Protein AF-B7JZJ7-F1 (afdb_monomer)

Radius of gyration: 23.39 Å; Cα contacts (8 Å, |Δi|>4): 661; chains: 1; bounding box: 50×46×67 Å

Foldseek 3Di:
DVVVVVVPVVVVVVVVVCVVVLVVLLVVLVVLLCVLCVPDDPAAQAEEEEEAPVCPVVVVVVVVQCCQLPVRHHYYYDHQDPLLADDSNVLSHLYAYEYADDQPSDPVSSVVNDDRYADLHLPADLCNLLSSLSNSVSNDDDLPVLQVLLLVLLLVLLVVVVVVVAAEEEEEDFAAQLVCLLVDQQPRHAYEYEFLQLLDPSSLVRNQHQEYEYEDSLQQVGPFPNNVVRLVSVLVSVVVHVYAYEYASSSVSSCCVSNVVNSSRYHHAHEDAPAQAQLDQCNVPRHFYPADHRVSRPRSNVRSNNHLHYEYTNAQAADPPDQARHHGHPSRGPPVRVVVSCVSRVNSCCVQCPPVDNCNNVCRRLNDSVLVNVVVSVVVRRAYAYDDHHPRVSNVVRYDDD

Solvent-accessible surface area (backbone atoms only — not comparable to full-atom values): 21797 Å² total; per-residue (Å²): 114,82,74,62,61,67,52,59,73,56,47,62,64,49,51,55,55,49,51,55,52,51,50,51,53,51,51,49,52,54,50,53,30,40,70,76,41,76,76,72,72,94,67,84,66,42,35,36,37,40,27,47,74,88,41,58,68,59,51,52,53,51,54,55,52,37,55,69,68,45,64,88,47,46,79,44,81,40,75,39,49,97,82,53,37,62,56,69,70,66,69,54,45,86,45,39,35,36,33,45,73,75,85,74,35,56,64,68,72,56,57,76,73,48,72,54,72,26,53,56,23,35,75,78,34,55,58,18,50,54,27,52,34,53,49,44,49,73,78,45,94,63,64,69,64,52,36,59,52,22,51,53,44,51,43,53,49,50,63,55,53,60,73,71,64,50,69,29,20,40,39,40,46,53,10,56,61,37,73,59,52,76,80,52,91,51,84,81,32,45,34,36,39,35,63,44,43,45,63,30,60,69,54,43,64,68,57,54,45,56,31,37,37,50,76,45,44,60,62,52,67,31,89,42,71,40,5,46,52,43,48,55,31,41,52,52,52,43,71,77,46,89,38,30,43,39,30,50,34,69,49,36,72,59,49,52,68,76,40,57,94,43,57,84,37,43,31,46,33,44,68,36,83,91,39,66,57,32,66,43,41,44,78,86,43,76,51,26,27,56,39,80,47,60,54,55,22,42,52,39,18,55,38,42,52,70,20,50,36,36,36,39,39,17,63,31,39,47,53,94,86,48,90,58,84,42,49,62,21,75,78,30,40,66,66,92,32,45,66,61,48,44,70,68,34,43,18,35,49,53,69,46,54,27,88,93,42,69,53,53,45,46,46,70,50,60,24,68,70,48,46,51,39,50,52,57,38,40,76,74,64,36,44,68,38,24,72,56,88,34,60,32,68,65,48,46,79,30,46,57,91,126

Sequence (402 aa):
MKQWVKQQVSQELWKKGQKVTGSVKKFAFQSLRKLIYPFSKNTIDRVYIAMPESATQQAKEIKERCGFYIPNLAVETVKISHNKTLSPKIAFAHEPILVIGEEQLQPSWVYDYRKGIFNVDYLHNPYEGYAWHELINFVSDTIHNDIIQSQKNFVKRVKALEKESFDKCYVFGTGPSLEKAINRDWSDGYRIVCNTIVRDQELWHHISPHFIVAGDMIYHFGFTQFAKAFRQDLAKRLHESQTMFIYPAVFHNLVKREFTDFSDRLIPVPIHLSKTRIHTNLVGHFYLPNLGNILPLALLPVACTLSKNIYLFGFDGRAPDDQLFWRNSNKHTYLEYMEDLQKAHPSFFNYHLSENDKNKYVKSVHGDVLDEKLMDAEREGWQFIMLHKSWTPIFQKRYISQ

pLDDT: mean 88.68, std 15.12, range [24.06, 98.88]

Nearest PDB structures (foldseek):
  7kqa-assembly1_B  TM=2.501E-01  e=2.800E-02  Stenotrophomonas maltophilia
  9ise-assembly2_C  TM=2.261E-01  e=2.517E-02  Homo sapiens
  9isr-assembly2_C  TM=1.908E-01  e=1.071E-02  Homo sapiens
  9iuo-assembly2_C  TM=2.101E-01  e=1.927E-02  Homo sapiens
  9itd-assembly2_C  TM=2.065E-01  e=2.033E-02  Homo sapiens

Mean predicted aligned error: 7.04 Å

Organism: Rippkaea orientalis (strain PCC 8801 / RF-1) (NCBI:txid41431)

Structure (mmCIF, N/CA/C/O backbone):
data_AF-B7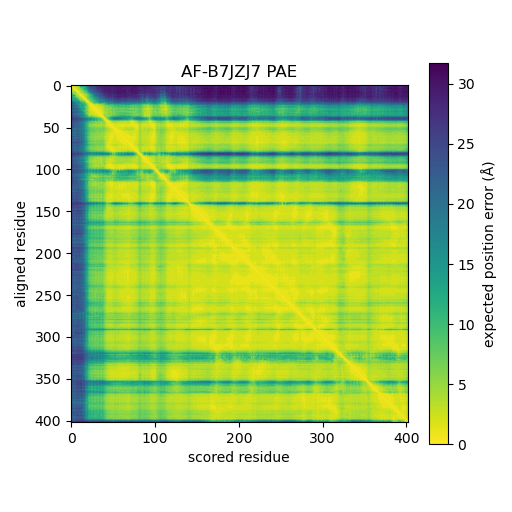JZJ7-F1
#
_entry.id   AF-B7JZJ7-F1
#
loop_
_atom_site.group_PDB
_atom_site.id
_atom_site.type_symbol
_atom_site.label_atom_id
_atom_site.label_alt_id
_atom_site.label_comp_id
_atom_site.label_asym_id
_atom_site.label_entity_id
_atom_site.label_seq_id
_atom_site.pdbx_PDB_ins_code
_atom_site.Cartn_x
_atom_site.Cartn_y
_atom_site.Cartn_z
_atom_site.occupancy
_atom_site.B_iso_or_equiv
_atom_site.auth_seq_id
_atom_site.auth_comp_id
_atom_site.auth_asym_id
_atom_site.auth_atom_id
_atom_site.pdbx_PDB_model_num
ATOM 1 N N . MET A 1 1 ? -22.986 21.307 -20.403 1.00 31.08 1 MET A N 1
ATOM 2 C CA . MET A 1 1 ? -24.159 20.400 -20.491 1.00 31.08 1 MET A CA 1
ATOM 3 C C . MET A 1 1 ? -24.764 20.297 -21.904 1.00 31.08 1 MET A C 1
ATOM 5 O O . MET A 1 1 ? -24.899 19.183 -22.387 1.00 31.08 1 MET A O 1
ATOM 9 N N . LYS A 1 2 ? -25.029 21.392 -22.646 1.00 24.06 2 LYS A N 1
ATOM 10 C CA . LYS A 1 2 ? -25.518 21.320 -24.053 1.00 24.06 2 LYS A CA 1
ATOM 11 C C . LYS A 1 2 ? -24.486 20.839 -25.104 1.00 24.06 2 LYS A C 1
ATOM 13 O O . LYS A 1 2 ? -24.882 20.342 -26.151 1.00 24.06 2 LYS A O 1
ATOM 18 N N . GLN A 1 3 ? -23.181 20.899 -24.817 1.00 26.23 3 GLN A N 1
ATOM 19 C CA . GLN A 1 3 ? -22.118 20.306 -25.659 1.00 26.23 3 GLN A CA 1
ATOM 20 C C . GLN A 1 3 ? -21.922 18.790 -25.454 1.00 26.23 3 GLN A C 1
ATOM 22 O O . GLN A 1 3 ? -21.309 18.138 -26.292 1.00 26.23 3 GLN A O 1
ATOM 27 N N . TRP A 1 4 ? -22.487 18.217 -24.387 1.00 28.39 4 TRP A N 1
ATOM 28 C CA . TRP A 1 4 ? -22.341 16.796 -24.048 1.00 28.39 4 TRP A CA 1
ATOM 29 C C . TRP A 1 4 ? -23.359 15.911 -24.798 1.00 28.39 4 TRP A C 1
ATOM 31 O O . TRP A 1 4 ? -23.081 14.762 -25.122 1.00 28.39 4 TRP A O 1
ATOM 41 N N . VAL A 1 5 ? -24.508 16.482 -25.187 1.00 29.69 5 VAL A N 1
ATOM 42 C CA . VAL A 1 5 ? -25.586 15.775 -25.910 1.00 29.69 5 VAL A CA 1
ATOM 43 C C . VAL A 1 5 ? -25.311 15.670 -27.422 1.00 29.69 5 VAL A C 1
ATOM 45 O O . VAL A 1 5 ? -25.634 14.656 -28.034 1.00 29.69 5 VAL A O 1
ATOM 48 N N . LYS A 1 6 ? -24.615 16.644 -28.036 1.00 27.09 6 LYS A N 1
ATOM 49 C CA . LYS A 1 6 ? -24.195 16.562 -29.455 1.00 27.09 6 LYS A CA 1
ATOM 50 C C . LYS A 1 6 ? -23.104 15.508 -29.715 1.00 27.09 6 LYS A C 1
ATOM 52 O O . LYS A 1 6 ? -22.976 15.044 -30.844 1.00 27.09 6 LYS A O 1
ATOM 57 N N . GLN A 1 7 ? -22.349 15.096 -28.692 1.00 31.02 7 GLN A N 1
ATOM 58 C CA . GLN A 1 7 ? -21.304 14.070 -28.817 1.00 31.02 7 GLN A CA 1
ATOM 59 C C . GLN A 1 7 ? -21.858 12.638 -28.888 1.00 31.02 7 GLN A C 1
ATOM 61 O O . GLN A 1 7 ? -21.191 11.765 -29.434 1.00 31.02 7 GLN A O 1
ATOM 66 N N . GLN A 1 8 ? -23.076 12.379 -28.404 1.00 32.28 8 GLN A N 1
ATOM 67 C CA . GLN A 1 8 ? -23.608 11.012 -28.320 1.00 32.28 8 GLN A CA 1
ATOM 68 C C . GLN A 1 8 ? -24.144 10.468 -29.657 1.00 32.28 8 GLN A C 1
ATOM 70 O O . GLN A 1 8 ? -23.947 9.292 -29.943 1.00 32.28 8 GLN A O 1
ATOM 75 N N . VAL A 1 9 ? -24.711 11.313 -30.528 1.00 32.97 9 VAL A N 1
ATOM 76 C CA . VAL A 1 9 ? -25.249 10.878 -31.841 1.00 32.97 9 VAL A CA 1
ATOM 77 C C . VAL A 1 9 ? -24.133 10.632 -32.878 1.00 32.97 9 VAL A C 1
ATOM 79 O O . VAL A 1 9 ? -24.270 9.801 -33.770 1.00 32.97 9 VAL A O 1
ATOM 82 N N . SER A 1 10 ? -22.974 11.282 -32.716 1.00 39.78 10 SER A N 1
ATOM 83 C CA . SER A 1 10 ? -21.764 11.072 -33.536 1.00 39.78 10 SER A CA 1
ATOM 84 C C . SER A 1 10 ? -21.008 9.778 -33.172 1.00 39.78 10 SER A C 1
ATOM 86 O O . SER A 1 10 ? -20.421 9.120 -34.036 1.00 39.78 10 SER A O 1
ATOM 88 N N . GLN A 1 11 ? -21.069 9.344 -31.907 1.00 35.44 11 GLN A N 1
ATOM 89 C CA . GLN A 1 11 ? -20.301 8.196 -31.414 1.00 35.44 11 GLN A CA 1
ATOM 90 C C . GLN A 1 11 ? -20.781 6.828 -31.925 1.00 35.44 11 GLN A C 1
ATOM 92 O O . GLN A 1 11 ? -19.965 5.911 -32.002 1.00 35.44 11 GLN A O 1
ATOM 97 N N . GLU A 1 12 ? -22.050 6.646 -32.302 1.00 33.91 12 GLU A N 1
ATOM 98 C CA . GLU A 1 12 ? -22.532 5.344 -32.800 1.00 33.91 12 GLU A CA 1
ATOM 99 C C . GLU A 1 12 ? -22.072 5.023 -34.231 1.00 33.91 12 GLU A C 1
ATOM 101 O O . GLU A 1 12 ? -21.742 3.870 -34.526 1.00 33.91 12 GLU A O 1
ATOM 106 N N . LEU A 1 13 ? -21.952 6.031 -35.101 1.00 38.81 13 LEU A N 1
ATOM 107 C CA . LEU A 1 13 ? -21.380 5.866 -36.444 1.00 38.81 13 LEU A CA 1
ATOM 108 C C . LEU A 1 13 ? -19.845 5.741 -36.391 1.00 38.81 13 LEU A C 1
ATOM 110 O O . LEU A 1 13 ? -19.263 4.942 -37.127 1.00 38.81 13 LEU A O 1
ATOM 114 N N . TRP A 1 14 ? -19.189 6.418 -35.439 1.00 36.78 14 TRP A N 1
ATOM 115 C CA . TRP A 1 14 ? -17.744 6.297 -35.189 1.00 36.78 14 TRP A CA 1
ATOM 116 C C . TRP A 1 14 ? -17.346 4.925 -34.606 1.00 36.78 14 TRP A C 1
ATOM 118 O O . TRP A 1 14 ? -16.335 4.342 -35.004 1.00 36.78 14 TRP A O 1
ATOM 128 N N . LYS A 1 15 ? -18.186 4.337 -33.740 1.00 38.62 15 LYS A N 1
ATOM 129 C CA . LYS A 1 15 ? -17.988 2.989 -33.169 1.00 38.62 15 LYS A CA 1
ATOM 130 C C . LYS A 1 15 ? -18.044 1.867 -34.215 1.00 38.62 15 LYS A C 1
ATOM 132 O O . LYS A 1 15 ? -17.374 0.848 -34.039 1.00 38.62 15 LYS A O 1
ATOM 137 N N . LYS A 1 16 ? -18.792 2.032 -35.317 1.00 37.72 16 LYS A N 1
ATOM 138 C CA . LYS A 1 16 ? -18.825 1.050 -36.422 1.00 37.72 16 LYS A CA 1
ATOM 139 C C . LYS A 1 16 ? -17.558 1.109 -37.292 1.00 37.72 16 LYS A C 1
ATOM 141 O O . LYS A 1 16 ? -17.034 0.053 -37.639 1.00 37.72 16 LYS A O 1
ATOM 146 N N . GLY A 1 17 ? -16.992 2.296 -37.535 1.00 38.25 17 GLY A N 1
ATOM 147 C CA . GLY A 1 17 ? -15.690 2.458 -38.209 1.00 38.25 17 GLY A CA 1
ATOM 148 C C . GLY A 1 17 ? -14.485 2.008 -37.363 1.00 38.25 17 GLY A C 1
ATOM 149 O O . GLY A 1 17 ? -13.552 1.385 -37.877 1.00 38.25 17 GLY A O 1
ATOM 150 N N . GLN A 1 18 ? -14.525 2.230 -36.043 1.00 43.22 18 GLN A N 1
ATOM 151 C CA . GLN A 1 18 ? -13.502 1.744 -35.102 1.00 43.22 18 GLN A CA 1
ATOM 152 C C . GLN A 1 18 ? -13.514 0.215 -34.926 1.00 43.22 18 GLN A C 1
ATOM 154 O O . GLN A 1 18 ? -12.455 -0.388 -34.763 1.00 43.22 18 GLN A O 1
ATOM 159 N N . LYS A 1 19 ? -14.680 -0.446 -35.010 1.00 46.69 19 LYS A N 1
ATOM 160 C CA . LYS A 1 19 ? -14.762 -1.918 -34.938 1.00 46.69 19 LYS A CA 1
ATOM 161 C C . LYS A 1 19 ? -14.120 -2.611 -36.144 1.00 46.69 19 LYS A C 1
ATOM 163 O O . LYS A 1 19 ? -13.420 -3.605 -35.959 1.00 46.69 19 LYS A O 1
ATOM 168 N N . VAL A 1 20 ? -14.315 -2.085 -37.357 1.00 51.00 20 VAL A N 1
ATOM 169 C CA . VAL A 1 20 ? -13.717 -2.655 -38.581 1.00 51.00 20 VAL A CA 1
ATOM 170 C C . VAL A 1 20 ? -12.203 -2.418 -38.605 1.00 51.00 20 VAL A C 1
ATOM 172 O O . VAL A 1 20 ? -11.437 -3.358 -38.798 1.00 51.00 20 VAL A O 1
ATOM 175 N N . THR A 1 21 ? -11.748 -1.199 -38.295 1.00 57.84 21 THR A N 1
ATOM 176 C CA . THR A 1 21 ? -10.307 -0.877 -38.229 1.00 57.84 21 THR A CA 1
ATOM 177 C C . THR A 1 21 ? -9.587 -1.600 -37.085 1.00 57.84 21 THR A C 1
ATOM 179 O O . THR A 1 21 ? -8.456 -2.047 -37.264 1.00 57.84 21 THR A O 1
ATOM 182 N N . GLY A 1 22 ? -10.241 -1.796 -35.936 1.00 63.75 22 GLY A N 1
ATOM 183 C CA . GLY A 1 22 ? -9.706 -2.581 -34.822 1.00 63.75 22 GLY A CA 1
ATOM 184 C C . GLY A 1 22 ? -9.628 -4.086 -35.111 1.00 63.75 22 GLY A C 1
ATOM 185 O O . GLY A 1 22 ? -8.694 -4.749 -34.665 1.00 63.75 22 GLY A O 1
ATOM 186 N N . SER A 1 23 ? -10.563 -4.641 -35.889 1.00 72.38 23 SER A N 1
ATOM 187 C CA . SER A 1 23 ? -10.501 -6.045 -36.322 1.00 72.38 23 SER A CA 1
ATOM 188 C C . SER A 1 23 ? -9.347 -6.279 -37.304 1.00 72.38 23 SER A C 1
ATOM 190 O O . SER A 1 23 ? -8.569 -7.216 -37.118 1.00 72.38 23 SER A O 1
ATOM 192 N N . VAL A 1 24 ? -9.163 -5.370 -38.269 1.00 77.06 24 VAL A N 1
ATOM 193 C CA . VAL A 1 24 ? -8.059 -5.424 -39.242 1.00 77.06 24 VAL A CA 1
ATOM 194 C C . VAL A 1 24 ? -6.700 -5.266 -38.558 1.00 77.06 24 VAL A C 1
ATOM 196 O O . VAL A 1 24 ? -5.804 -6.069 -38.802 1.00 77.06 24 VAL A O 1
ATOM 199 N N . LYS A 1 25 ? -6.538 -4.292 -37.651 1.00 79.31 25 LYS A N 1
ATOM 200 C CA . LYS A 1 25 ? -5.279 -4.099 -36.908 1.00 79.31 25 LYS A CA 1
ATOM 201 C C . LYS A 1 25 ? -4.943 -5.289 -36.008 1.00 79.31 25 LYS A C 1
ATOM 203 O O . LYS A 1 25 ? -3.793 -5.716 -35.977 1.00 79.31 25 LYS A O 1
ATOM 208 N N . LYS A 1 26 ? -5.940 -5.878 -35.335 1.00 79.69 26 LYS A N 1
ATOM 209 C CA . LYS A 1 26 ? -5.760 -7.102 -34.539 1.00 79.69 26 LYS A CA 1
ATOM 210 C C . LYS A 1 26 ? -5.320 -8.281 -35.407 1.00 79.69 26 LYS A C 1
ATOM 212 O O . LYS A 1 26 ? -4.395 -8.998 -35.032 1.00 79.69 26 LYS A O 1
ATOM 217 N N . PHE A 1 27 ? -5.964 -8.476 -36.558 1.00 81.56 27 PHE A N 1
ATOM 218 C CA . PHE A 1 27 ? -5.602 -9.529 -37.506 1.00 81.56 27 PHE A CA 1
ATOM 219 C C . PHE A 1 27 ? -4.191 -9.319 -38.069 1.00 81.56 27 PHE A C 1
ATOM 221 O O . PHE A 1 27 ? -3.404 -10.263 -38.103 1.00 81.56 27 PHE A O 1
ATOM 228 N N . ALA A 1 28 ? -3.838 -8.083 -38.431 1.00 80.44 28 ALA A N 1
ATOM 229 C CA . ALA A 1 28 ? -2.497 -7.723 -38.881 1.00 80.44 28 ALA A CA 1
ATOM 230 C C . ALA A 1 28 ? -1.447 -7.987 -37.792 1.00 80.44 28 ALA A C 1
ATOM 232 O O . ALA A 1 28 ? -0.442 -8.636 -38.067 1.00 80.44 28 ALA A O 1
ATOM 233 N N . PHE A 1 29 ? -1.707 -7.579 -36.544 1.00 81.75 29 PHE A N 1
ATOM 234 C CA . PHE A 1 29 ? -0.825 -7.851 -35.406 1.00 81.75 29 PHE A CA 1
ATOM 235 C C . PHE A 1 29 ? -0.617 -9.357 -35.200 1.00 81.75 29 PHE A C 1
ATOM 237 O O . PHE A 1 29 ? 0.514 -9.820 -35.083 1.00 81.75 29 PHE A O 1
ATOM 244 N N . GLN A 1 30 ? -1.698 -10.141 -35.197 1.00 82.50 30 GLN A N 1
ATOM 245 C CA . GLN A 1 30 ? -1.623 -11.595 -35.035 1.00 82.50 30 GLN A CA 1
ATOM 246 C C . GLN A 1 30 ? -0.899 -12.278 -36.202 1.00 82.50 30 GLN A C 1
ATOM 248 O O . GLN A 1 30 ? -0.141 -13.219 -35.975 1.00 82.50 30 GLN A O 1
ATOM 253 N N . SER A 1 31 ? -1.103 -11.802 -37.430 1.00 82.62 31 SER A N 1
ATOM 254 C CA . SER A 1 31 ? -0.463 -12.346 -38.632 1.00 82.62 31 SER A CA 1
ATOM 255 C C . SER A 1 31 ? 1.033 -12.038 -38.660 1.00 82.62 31 SER A C 1
ATOM 257 O O . SER A 1 31 ? 1.836 -12.948 -38.845 1.00 82.62 31 SER A O 1
ATOM 259 N N . LEU A 1 32 ? 1.422 -10.787 -38.385 1.00 81.06 32 LEU A N 1
ATOM 260 C CA . LEU A 1 32 ? 2.825 -10.379 -38.264 1.00 81.06 32 LEU A CA 1
ATOM 261 C C . LEU A 1 32 ? 3.526 -11.131 -37.131 1.00 81.06 32 LEU A C 1
ATOM 263 O O . LEU A 1 32 ? 4.635 -11.623 -37.311 1.00 81.06 32 LEU A O 1
ATOM 267 N N . ARG A 1 33 ? 2.858 -11.299 -35.986 1.00 80.62 33 ARG A N 1
ATOM 268 C CA . ARG A 1 33 ? 3.392 -12.082 -34.870 1.00 80.62 33 ARG A CA 1
ATOM 269 C C . ARG A 1 33 ? 3.635 -13.538 -35.252 1.00 80.62 33 ARG A C 1
ATOM 271 O O . ARG A 1 33 ? 4.704 -14.045 -34.950 1.00 80.62 33 ARG A O 1
ATOM 278 N N . LYS A 1 34 ? 2.690 -14.198 -35.930 1.00 82.44 34 LYS A N 1
ATOM 279 C CA . LYS A 1 34 ? 2.870 -15.579 -36.414 1.00 82.44 34 LYS A CA 1
ATOM 280 C C . LYS A 1 34 ? 3.984 -15.694 -37.454 1.00 82.44 34 LYS A C 1
ATOM 282 O O . LYS A 1 34 ? 4.677 -16.700 -37.476 1.00 82.44 34 LYS A O 1
ATOM 287 N N . LEU A 1 35 ? 4.162 -14.674 -38.295 1.00 82.94 35 LEU A N 1
ATOM 288 C CA . LEU A 1 35 ? 5.246 -14.635 -39.275 1.00 82.94 35 LEU A CA 1
ATOM 289 C C . LEU A 1 35 ? 6.621 -14.530 -38.595 1.00 82.94 35 LEU A C 1
ATOM 291 O O . LEU A 1 35 ? 7.556 -15.217 -38.991 1.00 82.94 35 LEU A O 1
ATOM 295 N N . ILE A 1 36 ? 6.737 -13.685 -37.568 1.00 79.19 36 ILE A N 1
ATOM 296 C CA . ILE A 1 36 ? 7.992 -13.458 -36.832 1.00 79.19 36 ILE A CA 1
ATOM 297 C C . ILE A 1 36 ? 8.277 -14.610 -35.849 1.00 79.19 36 ILE A C 1
ATOM 299 O O . ILE A 1 36 ? 9.429 -15.003 -35.674 1.00 79.19 36 ILE A O 1
ATOM 303 N N . TYR A 1 37 ? 7.232 -15.168 -35.235 1.00 78.44 37 TYR A N 1
ATOM 304 C CA . TYR A 1 37 ? 7.282 -16.245 -34.246 1.00 78.44 37 TYR A CA 1
ATOM 305 C C . TYR A 1 37 ? 6.342 -17.397 -34.645 1.00 78.44 37 TYR A C 1
ATOM 307 O O . TYR A 1 37 ? 5.274 -17.559 -34.048 1.00 78.44 37 TYR A O 1
ATOM 315 N N . PRO A 1 38 ? 6.724 -18.222 -35.639 1.00 68.06 38 PRO A N 1
ATOM 316 C CA . PRO A 1 38 ? 5.891 -19.336 -36.103 1.00 68.06 38 PRO A CA 1
ATOM 317 C C . PRO A 1 38 ? 5.715 -20.431 -35.041 1.00 68.06 38 PRO A C 1
ATOM 319 O O . PRO A 1 38 ? 4.706 -21.131 -35.039 1.00 68.06 38 PRO A O 1
ATOM 322 N N . PHE A 1 39 ? 6.659 -20.531 -34.099 1.00 68.19 39 PHE A N 1
ATOM 323 C CA . PHE A 1 39 ? 6.623 -21.446 -32.960 1.00 68.19 39 PHE A CA 1
ATOM 324 C C . PHE A 1 39 ? 6.614 -20.636 -31.659 1.00 68.19 39 PHE A C 1
ATOM 326 O O . PHE A 1 39 ? 7.658 -20.424 -31.041 1.00 68.19 39 PHE A O 1
ATOM 333 N N . SER A 1 40 ? 5.454 -20.111 -31.253 1.00 59.22 40 SER A N 1
ATOM 334 C CA . SER A 1 40 ? 5.361 -19.394 -29.978 1.00 59.22 40 SER A CA 1
ATOM 335 C C . SER A 1 40 ? 5.592 -20.366 -28.821 1.00 59.22 40 SER A C 1
ATOM 337 O O . SER A 1 40 ? 4.814 -21.304 -28.637 1.00 59.22 40 SER A O 1
ATOM 339 N N . LYS A 1 41 ? 6.628 -20.129 -28.014 1.00 62.00 41 LYS A N 1
ATOM 340 C CA . LYS A 1 41 ? 6.735 -20.768 -26.702 1.00 62.00 41 LYS A CA 1
ATOM 341 C C . LYS A 1 41 ? 5.614 -20.236 -25.809 1.00 62.00 41 LYS A C 1
ATOM 343 O O . LYS A 1 41 ? 5.350 -19.035 -25.789 1.00 62.00 41 LYS A O 1
ATOM 348 N N . ASN A 1 42 ? 4.983 -21.126 -25.049 1.00 68.00 42 ASN A N 1
ATOM 349 C CA . ASN A 1 42 ? 3.988 -20.737 -24.045 1.00 68.00 42 ASN A CA 1
ATOM 350 C C . ASN A 1 42 ? 4.627 -20.256 -22.731 1.00 68.00 42 ASN A C 1
ATOM 352 O O . ASN A 1 42 ? 3.915 -19.793 -21.850 1.00 68.00 42 ASN A O 1
ATOM 356 N N . THR A 1 43 ? 5.950 -20.361 -22.588 1.00 79.75 43 THR A N 1
ATOM 357 C CA . THR A 1 43 ? 6.682 -20.048 -21.355 1.00 79.75 43 THR A CA 1
ATOM 358 C C . THR A 1 43 ? 7.505 -18.774 -21.513 1.00 79.75 43 THR A C 1
ATOM 360 O O . THR A 1 43 ? 8.279 -18.663 -22.465 1.00 79.75 43 THR A O 1
ATOM 363 N N . ILE A 1 44 ? 7.387 -17.849 -20.559 1.00 89.50 44 ILE A N 1
ATOM 364 C CA . ILE A 1 44 ? 8.254 -16.669 -20.458 1.00 89.50 44 ILE A CA 1
ATOM 365 C C . ILE A 1 44 ? 9.587 -17.113 -19.844 1.00 89.50 44 ILE A C 1
ATOM 367 O O . ILE A 1 44 ? 9.615 -17.542 -18.695 1.00 89.50 44 ILE A O 1
ATOM 371 N N . ASP A 1 45 ? 10.681 -17.027 -20.607 1.00 91.38 45 ASP A N 1
ATOM 372 C CA . ASP A 1 45 ? 12.031 -17.408 -20.151 1.00 91.38 45 ASP A CA 1
ATOM 373 C C . ASP A 1 45 ? 12.978 -16.208 -19.945 1.00 91.38 45 ASP A C 1
ATOM 375 O O . ASP A 1 45 ? 14.064 -16.351 -19.376 1.00 91.38 45 ASP A O 1
ATOM 379 N N . ARG A 1 46 ? 12.557 -15.008 -20.364 1.00 94.62 46 ARG A N 1
ATOM 380 C CA . ARG A 1 46 ? 13.353 -13.779 -20.287 1.00 94.62 46 ARG A CA 1
ATOM 381 C C . ARG A 1 46 ? 12.498 -12.514 -20.270 1.00 94.62 46 ARG A C 1
ATOM 383 O O . ARG A 1 46 ? 11.308 -12.545 -20.580 1.00 94.62 46 ARG A O 1
ATOM 390 N N . VAL A 1 47 ? 13.155 -11.397 -19.979 1.00 96.50 47 VAL A N 1
ATOM 391 C CA . VAL A 1 47 ? 12.633 -10.031 -20.036 1.00 96.50 47 VAL A CA 1
ATOM 392 C C . VAL A 1 47 ? 13.618 -9.135 -20.783 1.00 96.50 47 VAL A C 1
ATOM 394 O O . VAL A 1 47 ? 14.835 -9.260 -20.628 1.00 96.50 47 VAL A O 1
ATOM 397 N N . TYR A 1 48 ? 13.089 -8.214 -21.585 1.00 96.12 48 TYR A N 1
ATOM 398 C CA . TYR A 1 48 ? 13.882 -7.222 -22.305 1.00 96.12 48 TYR A CA 1
ATOM 399 C C . TYR A 1 48 ? 13.847 -5.866 -21.601 1.00 96.12 48 TYR A C 1
ATOM 401 O O . TYR A 1 48 ? 12.779 -5.411 -21.211 1.00 96.12 48 TYR A O 1
ATOM 409 N N . ILE A 1 49 ? 14.984 -5.179 -21.509 1.00 95.50 49 ILE A N 1
ATOM 410 C CA . ILE A 1 49 ? 15.065 -3.760 -21.139 1.00 95.50 49 ILE A CA 1
ATOM 411 C C . ILE A 1 49 ? 15.294 -2.955 -22.415 1.00 95.50 49 ILE A C 1
ATOM 413 O O . ILE A 1 49 ? 16.382 -2.993 -22.989 1.00 95.50 49 ILE A O 1
ATOM 417 N N . ALA A 1 50 ? 14.275 -2.229 -22.859 1.00 93.12 50 ALA A N 1
ATOM 418 C CA . ALA A 1 50 ? 14.355 -1.295 -23.968 1.00 93.12 50 ALA A CA 1
ATOM 419 C C . ALA A 1 50 ? 14.813 0.079 -23.466 1.00 93.12 50 ALA A C 1
ATOM 421 O O . ALA A 1 50 ? 14.153 0.693 -22.628 1.00 93.12 50 ALA A O 1
ATOM 422 N N . MET A 1 51 ? 15.939 0.561 -23.993 1.00 91.94 51 MET A N 1
ATOM 423 C CA . MET A 1 51 ? 16.569 1.796 -23.527 1.00 91.94 51 MET A CA 1
ATOM 424 C C . MET A 1 51 ? 17.168 2.628 -24.670 1.00 91.94 51 MET A C 1
ATOM 426 O O . MET A 1 51 ? 17.651 2.052 -25.651 1.00 91.94 51 MET A O 1
ATOM 430 N N . PRO A 1 52 ? 17.207 3.968 -24.560 1.00 88.62 52 PRO A N 1
ATOM 431 C CA . PRO A 1 52 ? 18.068 4.782 -25.411 1.00 88.62 52 PRO A CA 1
ATOM 432 C C . PRO A 1 52 ? 19.547 4.524 -25.081 1.00 88.62 52 PRO A C 1
ATOM 434 O O . PRO A 1 52 ? 19.889 4.070 -23.989 1.00 88.62 52 PRO A O 1
ATOM 437 N N . GLU A 1 53 ? 20.450 4.845 -26.009 1.00 85.94 53 GLU A N 1
ATOM 438 C CA . GLU A 1 53 ? 21.893 4.626 -25.819 1.00 85.94 53 GLU A CA 1
ATOM 439 C C . GLU A 1 53 ? 22.465 5.364 -24.594 1.00 85.94 53 GLU A C 1
ATOM 441 O O . GLU A 1 53 ? 23.307 4.823 -23.870 1.00 85.94 53 GLU A O 1
ATOM 446 N N . SER A 1 54 ? 21.934 6.552 -24.301 1.00 89.00 54 SER A N 1
ATOM 447 C CA . SER A 1 54 ? 22.304 7.366 -23.140 1.00 89.00 54 SER A CA 1
ATOM 448 C C . SER A 1 54 ? 21.932 6.744 -21.787 1.00 89.00 54 SER A C 1
ATOM 450 O O . SER A 1 54 ? 22.501 7.134 -20.772 1.00 89.00 54 SER A O 1
ATOM 452 N N . ALA A 1 55 ? 21.028 5.760 -21.742 1.00 92.06 55 ALA A N 1
ATOM 453 C CA . ALA A 1 55 ? 20.505 5.184 -20.499 1.00 92.06 55 ALA A CA 1
ATOM 454 C C . ALA A 1 55 ? 21.224 3.896 -20.051 1.00 92.06 55 ALA A C 1
ATOM 456 O O . ALA A 1 55 ? 20.695 3.128 -19.247 1.00 92.06 55 ALA A O 1
ATOM 457 N N . THR A 1 56 ? 22.446 3.650 -20.536 1.00 93.06 56 THR A N 1
ATOM 458 C CA . THR A 1 56 ? 23.202 2.418 -20.237 1.00 93.06 56 THR A CA 1
ATOM 459 C C . THR A 1 56 ? 23.391 2.186 -18.728 1.00 93.06 56 THR A C 1
ATOM 461 O O . THR A 1 56 ? 23.217 1.063 -18.253 1.00 93.06 56 THR A O 1
ATOM 464 N N . GLN A 1 57 ? 23.694 3.236 -17.955 1.00 94.94 57 GLN A N 1
ATOM 465 C CA . GLN A 1 57 ? 23.854 3.123 -16.500 1.00 94.94 57 GLN A CA 1
ATOM 466 C C . GLN A 1 57 ? 22.523 2.823 -15.796 1.00 94.94 57 GLN A C 1
ATOM 468 O O . GLN A 1 57 ? 22.465 1.949 -14.933 1.00 94.94 57 GLN A O 1
ATOM 473 N N . GLN A 1 58 ? 21.443 3.492 -16.204 1.00 95.25 58 GLN A N 1
ATOM 474 C CA . GLN A 1 58 ? 20.107 3.269 -15.648 1.00 95.25 58 GLN A CA 1
ATOM 475 C C . GLN A 1 58 ? 19.618 1.837 -15.914 1.00 95.25 58 GLN A C 1
ATOM 477 O O . GLN A 1 58 ? 19.047 1.195 -15.036 1.00 95.25 58 GLN A O 1
ATOM 482 N N . ALA A 1 59 ? 19.895 1.290 -17.100 1.00 96.12 59 ALA A N 1
ATOM 483 C CA . ALA A 1 59 ? 19.550 -0.090 -17.427 1.00 96.12 59 ALA A CA 1
ATOM 484 C C . ALA A 1 59 ? 20.328 -1.124 -16.608 1.00 96.12 59 ALA A C 1
ATOM 486 O O . ALA A 1 59 ? 19.786 -2.190 -16.313 1.00 96.12 59 ALA A O 1
ATOM 487 N N . LYS A 1 60 ? 21.575 -0.825 -16.217 1.00 96.94 60 LYS A N 1
ATOM 488 C CA . LYS A 1 60 ? 22.328 -1.674 -15.285 1.00 96.94 60 LYS A CA 1
ATOM 489 C C . LYS A 1 60 ? 21.614 -1.752 -13.935 1.00 96.94 60 LYS A C 1
ATOM 491 O O . LYS A 1 60 ? 21.400 -2.849 -13.431 1.00 96.94 60 LYS A O 1
ATOM 496 N N . GLU A 1 61 ? 21.171 -0.617 -13.406 1.00 97.12 61 GLU A N 1
ATOM 497 C CA . GLU A 1 61 ? 20.424 -0.571 -12.147 1.00 97.12 61 GLU A CA 1
ATOM 498 C C . GLU A 1 61 ? 19.059 -1.271 -12.256 1.00 97.12 61 GLU A C 1
ATOM 500 O O . GLU A 1 61 ? 18.691 -2.067 -11.397 1.00 97.12 61 GLU A O 1
ATOM 505 N N . ILE A 1 62 ? 18.316 -1.061 -13.347 1.00 97.69 62 ILE A N 1
ATOM 506 C CA . ILE A 1 62 ? 17.051 -1.774 -13.598 1.00 97.69 62 ILE A CA 1
ATOM 507 C C . ILE A 1 62 ? 17.275 -3.287 -13.675 1.00 97.69 62 ILE A C 1
ATOM 509 O O . ILE A 1 62 ? 16.463 -4.057 -13.161 1.00 97.69 62 ILE A O 1
ATOM 513 N N . LYS A 1 63 ? 18.385 -3.735 -14.271 1.00 97.69 63 LYS A N 1
ATOM 514 C CA . LYS A 1 63 ? 18.758 -5.153 -14.285 1.00 97.69 63 LYS A CA 1
ATOM 515 C C . LYS A 1 63 ? 19.028 -5.688 -12.876 1.00 97.69 63 LYS A C 1
ATOM 517 O O . LYS A 1 63 ? 18.620 -6.807 -12.579 1.00 97.69 63 LYS A O 1
ATOM 522 N N . GLU A 1 64 ? 19.653 -4.906 -11.999 1.00 97.56 64 GLU A N 1
ATOM 523 C CA . GLU A 1 64 ? 19.823 -5.267 -10.584 1.00 97.56 64 GLU A CA 1
ATOM 524 C C . GLU A 1 64 ? 18.462 -5.357 -9.867 1.00 97.56 64 GLU A C 1
ATOM 526 O O . GLU A 1 64 ? 18.190 -6.349 -9.188 1.00 97.56 64 GLU A O 1
ATOM 531 N N . ARG A 1 65 ? 17.549 -4.401 -10.106 1.00 97.75 65 ARG A N 1
ATOM 532 C CA . ARG A 1 65 ? 16.169 -4.430 -9.575 1.00 97.75 65 ARG A CA 1
ATOM 533 C C . ARG A 1 65 ? 15.374 -5.651 -10.057 1.00 97.75 65 ARG A C 1
ATOM 535 O O . ARG A 1 65 ? 14.595 -6.213 -9.285 1.00 97.75 65 ARG A O 1
ATOM 542 N N . CYS A 1 66 ? 15.598 -6.121 -11.288 1.00 98.00 66 CYS A N 1
ATOM 543 C CA . CYS A 1 66 ? 14.989 -7.362 -11.784 1.00 98.00 66 CYS A CA 1
ATOM 544 C C . CYS A 1 66 ? 15.339 -8.567 -10.899 1.00 98.00 66 CYS A C 1
ATOM 546 O O . CYS A 1 66 ? 14.483 -9.419 -10.687 1.00 98.00 66 CYS A O 1
ATOM 548 N N . GLY A 1 67 ? 16.547 -8.614 -10.325 1.00 96.94 67 GLY A N 1
ATOM 549 C CA . GLY A 1 67 ? 16.949 -9.676 -9.397 1.00 96.94 67 GLY A CA 1
ATOM 550 C C . GLY A 1 67 ? 16.066 -9.759 -8.147 1.00 96.94 67 GLY A C 1
ATOM 551 O O . GLY A 1 67 ? 15.897 -10.838 -7.589 1.00 96.94 67 GLY A O 1
ATOM 552 N N . PHE A 1 68 ? 15.445 -8.651 -7.734 1.00 97.25 68 PHE A N 1
ATOM 553 C CA . PHE A 1 68 ? 14.468 -8.647 -6.646 1.00 97.25 68 PHE A CA 1
ATOM 554 C C . PHE A 1 68 ? 13.065 -9.053 -7.114 1.00 97.25 68 PHE A C 1
ATOM 556 O O . PHE A 1 68 ? 12.416 -9.885 -6.476 1.00 97.25 68 PHE A O 1
ATOM 563 N N . TYR A 1 69 ? 12.565 -8.470 -8.205 1.00 97.06 69 TYR A N 1
ATOM 564 C CA . TYR A 1 69 ? 11.173 -8.672 -8.622 1.00 97.06 69 TYR A CA 1
ATOM 565 C C . TYR A 1 69 ? 10.955 -9.993 -9.373 1.00 97.06 69 TYR A C 1
ATOM 567 O O . TYR A 1 69 ? 9.983 -10.698 -9.112 1.00 97.06 69 TYR A O 1
ATOM 575 N N . ILE A 1 70 ? 11.880 -10.370 -10.253 1.00 96.12 70 ILE A N 1
ATOM 576 C CA . ILE A 1 7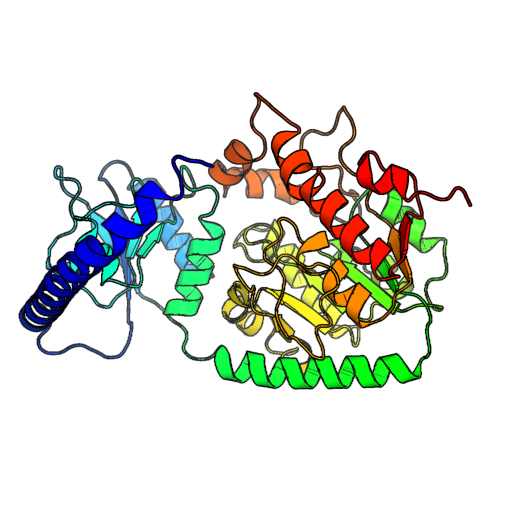0 ? 11.793 -11.533 -11.150 1.00 96.12 70 ILE A CA 1
ATOM 577 C C . ILE A 1 70 ? 13.106 -12.346 -11.138 1.00 96.12 70 ILE A C 1
ATOM 579 O O . ILE A 1 70 ? 13.734 -12.520 -12.183 1.00 96.12 70 ILE A O 1
ATOM 583 N N . PRO A 1 71 ? 13.529 -12.887 -9.975 1.00 95.75 71 PRO A N 1
ATOM 584 C CA . PRO A 1 71 ? 14.857 -13.494 -9.786 1.00 95.75 71 PRO A CA 1
ATOM 585 C C . PR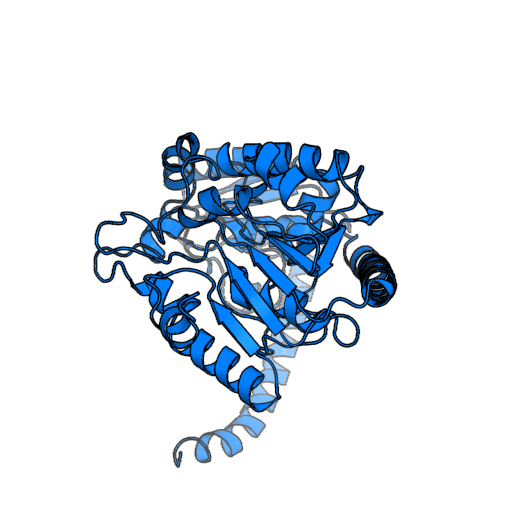O A 1 71 ? 15.180 -14.659 -10.734 1.00 95.75 71 PRO A C 1
ATOM 587 O O . PRO A 1 71 ? 16.348 -14.963 -10.956 1.00 95.75 71 PRO A O 1
ATOM 590 N N . ASN A 1 72 ? 14.157 -15.313 -11.288 1.00 93.69 72 ASN A N 1
ATOM 591 C CA . ASN A 1 72 ? 14.299 -16.529 -12.091 1.00 93.69 72 ASN A CA 1
ATOM 592 C C . ASN A 1 72 ? 14.274 -16.278 -13.609 1.00 93.69 72 ASN A C 1
ATOM 594 O O . ASN A 1 72 ? 14.310 -17.239 -14.374 1.00 93.69 72 ASN A O 1
ATOM 598 N N . LEU A 1 73 ? 14.170 -15.023 -14.059 1.00 95.56 73 LEU A N 1
ATOM 599 C CA . LEU A 1 73 ? 14.099 -14.686 -15.483 1.00 95.56 73 LEU A CA 1
ATOM 600 C C . LEU A 1 73 ? 15.416 -14.093 -15.980 1.00 95.56 73 LEU A C 1
ATOM 602 O O . LEU A 1 73 ? 16.016 -13.235 -15.334 1.00 95.56 73 LEU A O 1
ATOM 606 N N . ALA A 1 74 ? 15.845 -14.512 -17.172 1.00 96.81 74 ALA A N 1
ATOM 607 C CA . ALA A 1 74 ? 16.981 -13.889 -17.838 1.00 96.81 74 ALA A CA 1
ATOM 608 C C . ALA A 1 74 ? 16.641 -12.446 -18.250 1.00 96.81 74 ALA A C 1
ATOM 610 O O . ALA A 1 74 ? 15.522 -12.163 -18.677 1.00 96.81 74 ALA A O 1
ATOM 611 N N . VAL A 1 75 ? 17.611 -11.531 -18.157 1.00 97.50 75 VAL A N 1
ATOM 612 C CA . VAL A 1 75 ? 17.412 -10.110 -18.488 1.00 97.50 75 VAL A CA 1
ATOM 613 C C . VAL A 1 75 ? 18.384 -9.673 -19.578 1.00 97.50 75 VAL A C 1
ATOM 615 O O . VAL A 1 75 ? 19.607 -9.680 -19.380 1.00 97.50 75 VAL A O 1
ATOM 618 N N . GLU A 1 76 ? 17.827 -9.246 -20.710 1.00 96.19 76 GLU A N 1
ATOM 619 C CA . GLU A 1 76 ? 18.560 -8.785 -21.891 1.00 96.19 76 GLU A CA 1
ATOM 620 C C . GLU A 1 76 ? 18.293 -7.302 -22.154 1.00 96.19 76 GLU A C 1
ATOM 622 O O . GLU A 1 76 ? 17.163 -6.834 -22.046 1.00 96.19 76 GLU A O 1
ATOM 627 N N . THR A 1 77 ? 19.325 -6.544 -22.522 1.00 94.25 77 THR A N 1
ATOM 628 C CA . THR A 1 77 ? 19.183 -5.127 -22.875 1.00 94.25 77 THR A CA 1
ATOM 629 C C . THR A 1 77 ? 19.067 -4.950 -24.383 1.00 94.25 77 THR A C 1
ATOM 631 O O . THR A 1 77 ? 19.705 -5.641 -25.176 1.00 94.25 77 THR A O 1
ATOM 634 N N . VAL A 1 78 ? 18.240 -3.990 -24.784 1.00 91.88 78 VAL A N 1
ATOM 635 C CA . VAL A 1 78 ? 17.929 -3.672 -26.173 1.00 91.88 78 VAL A CA 1
ATOM 636 C C . VAL A 1 78 ? 18.100 -2.173 -26.349 1.00 91.88 78 VAL A C 1
ATOM 638 O O . VAL A 1 78 ? 17.351 -1.378 -25.778 1.00 91.88 78 VAL A O 1
ATOM 641 N N . LYS A 1 79 ? 19.075 -1.780 -27.170 1.00 88.75 79 LYS A N 1
ATOM 642 C CA . LYS A 1 79 ? 19.246 -0.380 -27.562 1.00 88.75 79 LYS A CA 1
ATOM 643 C C . LYS A 1 79 ? 18.170 0.013 -28.573 1.00 88.75 79 LYS A C 1
ATOM 645 O O . LYS A 1 79 ? 18.009 -0.639 -29.605 1.00 88.75 79 LYS A O 1
ATOM 650 N N . ILE A 1 80 ? 17.452 1.089 -28.283 1.00 84.31 80 ILE A N 1
ATOM 651 C CA . ILE A 1 80 ? 16.476 1.695 -29.185 1.00 84.31 80 ILE A CA 1
ATOM 652 C C . ILE A 1 80 ? 17.247 2.597 -30.154 1.00 84.31 80 ILE A C 1
ATOM 654 O O . ILE A 1 80 ? 17.981 3.490 -29.734 1.00 84.31 80 ILE A O 1
ATOM 658 N N . SER A 1 81 ? 17.108 2.333 -31.454 1.00 70.94 81 SER A N 1
ATOM 659 C CA . SER A 1 81 ? 17.759 3.122 -32.509 1.00 70.94 81 SER A CA 1
ATOM 660 C C . SER A 1 81 ? 17.183 4.546 -32.611 1.00 70.94 81 SER A C 1
ATOM 662 O O . SER A 1 81 ? 16.107 4.823 -32.080 1.00 70.94 81 SER A O 1
ATOM 664 N N . HIS A 1 82 ? 17.868 5.439 -33.338 1.00 60.00 82 HIS A N 1
ATOM 665 C CA . HIS A 1 82 ? 17.513 6.862 -33.503 1.00 60.00 82 HIS A CA 1
ATOM 666 C C . HIS A 1 82 ? 16.043 7.150 -33.868 1.00 60.00 82 HIS A C 1
ATOM 668 O O . HIS A 1 82 ? 15.539 8.217 -33.531 1.00 60.00 82 HIS A O 1
ATOM 674 N N . ASN A 1 83 ? 15.327 6.200 -34.477 1.00 60.41 83 ASN A N 1
ATOM 675 C CA . ASN A 1 83 ? 13.910 6.344 -34.824 1.00 60.41 83 ASN A CA 1
ATOM 676 C C . ASN A 1 83 ? 12.947 6.059 -33.655 1.00 60.41 83 ASN A C 1
ATOM 678 O O . ASN A 1 83 ? 11.757 5.867 -33.899 1.00 60.41 83 ASN A O 1
ATOM 682 N N . LYS A 1 84 ? 13.444 5.968 -32.410 1.00 69.31 84 LYS A N 1
ATOM 683 C CA . LYS A 1 84 ? 12.663 5.680 -31.190 1.00 69.31 84 LYS A CA 1
ATOM 684 C C . LYS A 1 84 ? 11.779 4.425 -31.295 1.00 69.31 84 LYS A C 1
ATOM 686 O O . LYS A 1 84 ? 10.768 4.324 -30.613 1.00 69.31 84 LYS A O 1
ATOM 691 N N . THR A 1 85 ? 12.143 3.464 -32.149 1.00 77.31 85 THR A N 1
ATOM 692 C CA . THR A 1 85 ? 11.333 2.266 -32.408 1.00 77.31 85 THR A CA 1
ATOM 693 C C . THR A 1 85 ? 12.043 0.975 -32.032 1.00 77.31 85 THR A C 1
ATOM 695 O O . THR A 1 85 ? 13.237 0.798 -32.285 1.00 77.31 85 THR A O 1
ATOM 698 N N . LEU A 1 86 ? 11.296 0.051 -31.420 1.00 81.81 86 LEU A N 1
ATOM 699 C CA . LEU A 1 86 ? 11.745 -1.332 -31.212 1.00 81.81 86 LEU A CA 1
ATOM 700 C C . LEU A 1 86 ? 11.886 -2.062 -32.557 1.00 81.81 86 LEU A C 1
ATOM 702 O O . LEU A 1 86 ? 11.123 -1.825 -33.495 1.00 81.81 86 LEU A O 1
ATOM 706 N N . SER A 1 87 ? 12.817 -3.012 -32.644 1.00 84.50 87 SER A N 1
ATOM 707 C CA . SER A 1 87 ? 12.858 -3.907 -33.804 1.00 84.50 87 SER A CA 1
ATOM 708 C C . SER A 1 87 ? 11.560 -4.727 -33.883 1.00 84.50 87 SER A C 1
ATOM 710 O O . SER A 1 87 ? 11.007 -5.071 -32.835 1.00 84.50 87 SER A O 1
ATOM 712 N N . PRO A 1 88 ? 11.072 -5.104 -35.081 1.00 83.19 88 PRO A N 1
ATOM 713 C CA . PRO A 1 88 ? 9.874 -5.937 -35.209 1.00 83.19 88 PRO A CA 1
ATOM 714 C C . PRO A 1 88 ? 9.957 -7.230 -34.390 1.00 83.19 88 PRO A C 1
ATOM 716 O O . PRO A 1 88 ? 8.986 -7.619 -33.752 1.00 83.19 88 PRO A O 1
ATOM 719 N N . LYS A 1 89 ? 11.141 -7.854 -34.319 1.00 85.50 89 LYS A N 1
ATOM 720 C CA . LYS A 1 89 ? 11.368 -9.036 -33.478 1.00 85.50 89 LYS A CA 1
ATOM 721 C C . LYS A 1 89 ? 10.920 -8.779 -32.037 1.00 85.50 89 LYS A C 1
ATOM 723 O O . LYS A 1 89 ? 10.099 -9.506 -31.506 1.00 85.50 89 LYS A O 1
ATOM 728 N N . ILE A 1 90 ? 11.373 -7.687 -31.439 1.00 85.81 90 ILE A N 1
ATOM 729 C CA . ILE A 1 90 ? 11.078 -7.370 -30.039 1.00 85.81 90 ILE A CA 1
ATOM 730 C C . ILE A 1 90 ? 9.661 -6.804 -29.884 1.00 85.81 90 ILE A C 1
ATOM 732 O O . ILE A 1 90 ? 8.932 -7.191 -28.975 1.00 85.81 90 ILE A O 1
ATOM 736 N N . ALA A 1 91 ? 9.224 -5.954 -30.813 1.00 83.94 91 ALA A N 1
ATOM 737 C CA . ALA A 1 91 ? 7.885 -5.371 -30.809 1.00 83.94 91 ALA A CA 1
ATOM 738 C C . ALA A 1 91 ? 6.767 -6.427 -30.857 1.00 83.94 91 ALA A C 1
ATOM 740 O O . ALA A 1 91 ? 5.690 -6.187 -30.326 1.00 83.94 91 ALA A O 1
ATOM 741 N N . PHE A 1 92 ? 7.006 -7.598 -31.454 1.00 85.44 92 PHE A N 1
ATOM 742 C CA . PHE A 1 92 ? 6.030 -8.693 -31.522 1.00 85.44 92 PHE A CA 1
ATOM 743 C C . PHE A 1 92 ? 6.360 -9.881 -30.595 1.00 85.44 92 PHE A C 1
ATOM 745 O O . PHE A 1 92 ? 5.640 -10.881 -30.614 1.00 85.44 92 PHE A O 1
ATOM 752 N N . ALA A 1 93 ? 7.401 -9.765 -29.763 1.00 84.94 93 ALA A N 1
ATOM 753 C CA . ALA A 1 93 ? 7.805 -10.773 -28.782 1.00 84.94 93 ALA A CA 1
ATOM 754 C C . ALA A 1 93 ? 6.721 -11.004 -27.711 1.00 84.94 93 ALA A C 1
ATOM 756 O O . ALA A 1 93 ? 6.001 -10.068 -27.342 1.00 84.94 93 ALA A O 1
ATOM 757 N N . HIS A 1 94 ? 6.622 -12.239 -27.204 1.00 86.38 94 HIS A N 1
ATOM 758 C CA . HIS A 1 94 ? 5.716 -12.612 -26.104 1.00 86.38 94 HIS A CA 1
ATOM 759 C C . HIS A 1 94 ? 6.231 -12.126 -24.745 1.00 86.38 94 HIS A C 1
ATOM 761 O O . HIS A 1 94 ? 5.452 -11.907 -23.821 1.00 86.38 94 HIS A O 1
ATOM 767 N N . GLU A 1 95 ? 7.544 -11.993 -24.649 1.00 92.00 95 GLU A N 1
ATOM 768 C CA . GLU A 1 95 ? 8.309 -11.674 -23.464 1.00 92.00 95 GLU A CA 1
ATOM 769 C C . GLU A 1 95 ? 8.013 -10.247 -22.971 1.00 92.00 95 GLU A C 1
ATOM 771 O O . GLU A 1 95 ? 7.814 -9.332 -23.784 1.00 92.00 95 GLU A O 1
ATOM 776 N N . PRO A 1 96 ? 8.024 -10.012 -21.651 1.00 94.12 96 PRO A N 1
ATOM 777 C CA . PRO A 1 96 ? 7.914 -8.673 -21.090 1.00 94.12 96 PRO A CA 1
ATOM 778 C C . PRO A 1 96 ? 8.976 -7.710 -21.630 1.00 94.12 96 PRO A C 1
ATOM 780 O O . PRO A 1 96 ? 10.135 -8.086 -21.824 1.00 94.12 96 PRO A O 1
ATOM 783 N N . ILE A 1 97 ? 8.585 -6.450 -21.820 1.00 93.94 97 ILE A N 1
ATOM 784 C CA . ILE A 1 97 ? 9.507 -5.347 -22.106 1.00 93.94 97 ILE A CA 1
ATOM 785 C C . ILE A 1 97 ? 9.405 -4.315 -20.995 1.00 93.94 97 ILE A C 1
ATOM 787 O O . ILE A 1 97 ? 8.335 -3.770 -20.734 1.00 93.94 97 ILE A O 1
ATOM 791 N N . LEU A 1 98 ? 10.543 -4.019 -20.391 1.00 95.12 98 LEU A N 1
ATOM 792 C CA . LEU A 1 98 ? 10.750 -2.909 -19.482 1.00 95.12 98 LEU A CA 1
ATOM 793 C C . LEU A 1 98 ? 11.243 -1.716 -20.292 1.00 95.12 98 LEU A C 1
ATOM 795 O O . LEU A 1 98 ? 12.169 -1.862 -21.088 1.00 95.12 98 LEU A O 1
ATOM 799 N N . VAL A 1 99 ? 10.626 -0.556 -20.120 1.00 92.88 99 VAL A N 1
ATOM 800 C CA . VAL A 1 99 ? 10.955 0.654 -20.882 1.00 92.88 99 VAL A CA 1
ATOM 801 C C . VAL A 1 99 ? 11.630 1.678 -19.980 1.00 92.88 99 VAL A C 1
ATOM 803 O O . VAL A 1 99 ? 11.193 1.889 -18.849 1.00 92.88 99 VAL A O 1
ATOM 806 N N . ILE A 1 100 ? 12.686 2.303 -20.511 1.00 91.31 100 ILE A N 1
ATOM 807 C CA . ILE A 1 100 ? 13.324 3.507 -19.973 1.00 91.31 100 ILE A CA 1
ATOM 808 C C . ILE A 1 100 ? 13.027 4.678 -20.917 1.00 91.31 100 ILE A C 1
ATOM 810 O O . ILE A 1 100 ? 13.339 4.595 -22.108 1.00 91.31 100 ILE A O 1
ATOM 814 N N . GLY A 1 101 ? 12.476 5.773 -20.395 1.00 83.94 101 GLY A N 1
ATOM 815 C CA . GLY A 1 101 ? 12.074 6.949 -21.161 1.00 83.94 101 GLY A CA 1
ATOM 816 C C . GLY A 1 101 ? 10.616 6.909 -21.628 1.00 83.94 101 GLY A C 1
ATOM 817 O O . GLY A 1 101 ? 9.721 6.474 -20.907 1.00 83.94 101 GLY A O 1
ATOM 818 N N . GLU A 1 102 ? 10.360 7.419 -22.835 1.00 70.88 102 GLU A N 1
ATOM 819 C CA . GLU A 1 102 ? 9.007 7.499 -23.400 1.00 70.88 102 GLU A CA 1
ATOM 820 C C . GLU A 1 102 ? 8.379 6.105 -23.566 1.00 70.88 102 GLU A C 1
ATOM 822 O O . GLU A 1 102 ? 8.950 5.223 -24.204 1.00 70.88 102 GLU A O 1
ATOM 827 N N . GLU A 1 103 ? 7.158 5.925 -23.055 1.00 62.38 103 GLU A N 1
ATOM 828 C CA . GLU A 1 103 ? 6.425 4.653 -23.152 1.00 62.38 103 GLU A CA 1
ATOM 829 C C . GLU A 1 103 ? 6.095 4.271 -24.597 1.00 62.38 103 GLU A C 1
ATOM 831 O O . GLU A 1 103 ? 5.998 3.087 -24.923 1.00 62.38 103 GLU A O 1
ATOM 836 N N . GLN A 1 104 ? 5.941 5.269 -25.472 1.00 64.12 104 GLN A N 1
ATOM 837 C CA . GLN A 1 104 ? 5.482 5.102 -26.845 1.00 64.12 104 GLN A CA 1
ATOM 838 C C . GLN A 1 104 ? 6.647 4.922 -27.834 1.00 64.12 104 GLN A C 1
ATOM 840 O O . GLN A 1 104 ? 6.903 5.746 -28.706 1.00 64.12 104 GLN A O 1
ATOM 845 N N . LEU A 1 105 ? 7.320 3.780 -27.726 1.00 67.06 105 LEU A N 1
ATOM 846 C CA . LEU A 1 105 ? 8.393 3.304 -28.612 1.00 67.06 105 LEU A CA 1
ATOM 847 C C . LEU A 1 105 ? 7.890 2.603 -29.890 1.00 67.06 105 LEU A C 1
ATOM 849 O O . LEU A 1 105 ? 8.646 1.943 -30.599 1.00 67.06 105 LEU A O 1
ATOM 853 N N . GLN A 1 106 ? 6.589 2.650 -30.154 1.00 68.25 106 GLN A N 1
ATOM 854 C CA . GLN A 1 106 ? 5.910 2.075 -31.316 1.00 68.25 106 GLN A CA 1
ATOM 855 C C . GLN A 1 106 ? 4.612 2.858 -31.579 1.00 68.25 106 GLN A C 1
ATOM 857 O O . GLN A 1 106 ? 4.106 3.555 -30.694 1.00 68.25 106 GLN A O 1
ATOM 862 N N . PRO A 1 107 ? 4.007 2.737 -32.772 1.00 70.38 107 PRO A N 1
ATOM 863 C CA . PRO A 1 107 ? 2.653 3.227 -32.994 1.00 70.38 107 PRO A CA 1
ATOM 864 C C . PRO A 1 107 ? 1.680 2.679 -31.937 1.00 70.38 107 PRO A C 1
ATOM 866 O O . PRO A 1 107 ? 1.749 1.500 -31.590 1.00 70.38 107 PRO A O 1
ATOM 869 N N . SER A 1 108 ? 0.737 3.503 -31.465 1.00 70.75 108 SER A N 1
ATOM 870 C CA . SER A 1 108 ? -0.199 3.141 -30.380 1.00 70.75 108 SER A CA 1
ATOM 871 C C . SER A 1 108 ? -0.941 1.826 -30.628 1.00 70.75 108 SER A C 1
ATOM 873 O O . SER A 1 108 ? -1.139 1.042 -29.709 1.00 70.75 108 SER A O 1
ATOM 875 N N . TRP A 1 109 ? -1.252 1.517 -31.890 1.00 73.31 109 TRP A N 1
ATOM 876 C CA . TRP A 1 109 ? -1.928 0.271 -32.243 1.00 73.31 109 TRP A CA 1
ATOM 877 C C . TRP A 1 109 ? -1.122 -0.988 -31.899 1.00 73.31 109 TRP A C 1
ATOM 879 O O . TRP A 1 109 ? -1.723 -2.030 -31.682 1.00 73.31 109 TRP A O 1
ATOM 889 N N . VAL A 1 110 ? 0.213 -0.930 -31.845 1.00 73.12 110 VAL A N 1
ATOM 890 C CA . VAL A 1 110 ? 1.038 -2.069 -31.406 1.00 73.12 110 VAL A CA 1
ATOM 891 C C . VAL A 1 110 ? 0.829 -2.310 -29.910 1.00 73.12 110 VAL A C 1
ATOM 893 O O . VAL A 1 110 ? 0.646 -3.454 -29.499 1.00 73.12 110 VAL A O 1
ATOM 896 N N . TYR A 1 111 ? 0.774 -1.239 -29.114 1.00 71.44 111 TYR A N 1
ATOM 897 C CA . TYR A 1 111 ? 0.489 -1.288 -27.676 1.00 71.44 111 TYR A CA 1
ATOM 898 C C . TYR A 1 111 ? -0.934 -1.758 -27.373 1.00 71.44 111 TYR A C 1
ATOM 900 O O . TYR A 1 111 ? -1.128 -2.529 -26.440 1.00 71.44 111 TYR A O 1
ATOM 908 N N . ASP A 1 112 ? -1.914 -1.385 -28.200 1.00 71.81 112 ASP A N 1
ATOM 909 C CA . ASP A 1 112 ? -3.311 -1.808 -28.025 1.00 71.81 112 ASP A CA 1
ATOM 910 C C . ASP A 1 112 ? -3.475 -3.344 -28.032 1.00 71.81 112 ASP A C 1
ATOM 912 O O . ASP A 1 112 ? -4.414 -3.882 -27.438 1.00 71.81 112 ASP A O 1
ATOM 916 N N . TYR A 1 113 ? -2.572 -4.070 -28.705 1.00 74.62 113 TYR A N 1
ATOM 917 C CA . TYR A 1 113 ? -2.617 -5.536 -28.805 1.00 74.62 113 TYR A CA 1
ATOM 918 C C . TYR A 1 113 ? -1.477 -6.249 -28.073 1.00 74.62 113 TYR A C 1
ATOM 920 O O . TYR A 1 113 ? -1.608 -7.441 -27.766 1.00 74.62 113 TYR A O 1
ATOM 928 N N . ARG A 1 114 ? -0.376 -5.553 -27.773 1.00 82.00 114 ARG A N 1
ATOM 929 C CA . ARG A 1 114 ? 0.739 -6.085 -26.992 1.00 82.00 114 ARG A CA 1
ATOM 930 C C . ARG A 1 114 ? 0.532 -5.811 -25.510 1.00 82.00 114 ARG A C 1
ATOM 932 O O . ARG A 1 114 ? 0.660 -4.690 -25.042 1.00 82.00 114 ARG A O 1
ATOM 939 N N . LYS A 1 115 ? 0.295 -6.879 -24.753 1.00 82.38 115 LYS A N 1
ATOM 940 C CA . LYS A 1 115 ? 0.419 -6.854 -23.291 1.00 82.38 115 LYS A CA 1
ATOM 941 C C . LYS A 1 115 ? 1.888 -7.029 -22.889 1.00 82.38 115 LYS A C 1
ATOM 943 O O . LYS A 1 115 ? 2.677 -7.533 -23.686 1.00 82.38 115 LYS A O 1
ATOM 948 N N . GLY A 1 116 ? 2.236 -6.662 -21.659 1.00 88.69 116 GLY A N 1
ATOM 949 C CA . GLY A 1 116 ? 3.575 -6.912 -21.116 1.00 88.69 116 GLY A CA 1
ATOM 950 C C . GLY A 1 116 ? 4.597 -5.826 -21.457 1.00 88.69 116 GLY A C 1
ATOM 951 O O . GLY A 1 116 ? 5.736 -6.140 -21.804 1.00 88.69 116 GLY A O 1
ATOM 952 N N . ILE A 1 117 ? 4.183 -4.558 -21.419 1.00 90.31 117 ILE A N 1
ATOM 953 C CA . ILE A 1 117 ? 5.096 -3.413 -21.450 1.00 90.31 117 ILE A CA 1
ATOM 954 C C . ILE A 1 117 ? 4.966 -2.679 -20.129 1.00 90.31 117 ILE A C 1
ATOM 956 O O . ILE A 1 117 ? 3.854 -2.353 -19.727 1.00 90.31 117 ILE A O 1
ATOM 960 N N . PHE A 1 118 ? 6.099 -2.433 -19.483 1.00 93.25 118 PHE A N 1
ATOM 961 C CA . PHE A 1 118 ? 6.162 -1.879 -18.140 1.00 93.25 118 PHE A CA 1
ATOM 962 C C . PHE A 1 118 ? 7.144 -0.714 -18.130 1.00 93.25 118 PHE A C 1
ATOM 964 O O . PHE A 1 118 ? 8.324 -0.886 -18.440 1.00 93.25 118 PHE A O 1
ATOM 971 N N . ASN A 1 119 ? 6.666 0.482 -17.799 1.00 93.38 119 ASN A N 1
ATOM 972 C CA . ASN A 1 119 ? 7.529 1.647 -17.663 1.00 93.38 119 ASN A CA 1
ATOM 973 C C . ASN A 1 119 ? 8.194 1.640 -16.285 1.00 93.38 119 ASN A C 1
ATOM 975 O O . ASN A 1 119 ? 7.561 1.964 -15.282 1.00 93.38 119 ASN A O 1
ATOM 979 N N . VAL A 1 120 ? 9.471 1.274 -16.247 1.00 95.94 120 VAL A N 1
ATOM 980 C CA . VAL A 1 120 ? 10.259 1.161 -15.008 1.00 95.94 120 VAL A CA 1
ATOM 981 C C . VAL A 1 120 ? 11.261 2.309 -14.862 1.00 95.94 120 VAL A C 1
ATOM 983 O O . VAL A 1 120 ? 12.236 2.212 -14.114 1.00 95.94 120 VAL A O 1
ATOM 986 N N . ASP A 1 121 ? 11.062 3.393 -15.615 1.00 95.31 121 ASP A N 1
ATOM 987 C CA . ASP A 1 121 ? 11.920 4.568 -15.561 1.00 95.31 121 ASP A CA 1
ATOM 988 C C . ASP A 1 121 ? 11.739 5.310 -14.232 1.00 95.31 121 ASP A C 1
ATOM 990 O O . ASP A 1 121 ? 10.916 6.211 -14.106 1.00 95.31 121 ASP A O 1
ATOM 994 N N . TYR A 1 122 ? 12.541 4.967 -13.230 1.00 95.69 122 TYR A N 1
ATOM 995 C CA . TYR A 1 122 ? 12.460 5.586 -11.906 1.00 95.69 122 TYR A CA 1
ATOM 996 C C . TYR A 1 122 ? 12.846 7.075 -11.858 1.00 95.69 122 TYR A C 1
ATOM 998 O O . TYR A 1 122 ? 12.619 7.731 -10.835 1.00 95.69 122 TYR A O 1
ATOM 1006 N N . LEU A 1 123 ? 13.412 7.621 -12.941 1.00 94.50 123 LEU A N 1
ATOM 1007 C CA . LEU A 1 123 ? 13.744 9.041 -13.063 1.00 94.50 123 LEU A CA 1
ATOM 1008 C C . LEU A 1 123 ? 12.558 9.860 -13.589 1.00 94.50 123 LEU A C 1
ATOM 1010 O O . LEU A 1 123 ? 12.389 11.010 -13.179 1.00 94.50 123 LEU A O 1
ATOM 1014 N N . HIS A 1 124 ? 11.699 9.269 -14.425 1.00 93.00 124 HIS A N 1
ATOM 1015 C CA . HIS A 1 124 ? 10.621 9.997 -15.111 1.00 93.00 124 HIS A CA 1
ATOM 1016 C C . HIS A 1 124 ? 9.206 9.458 -14.862 1.00 93.00 124 HIS A C 1
ATOM 1018 O O . HIS A 1 124 ? 8.243 10.200 -15.050 1.00 93.00 124 HIS A O 1
ATOM 1024 N N . ASN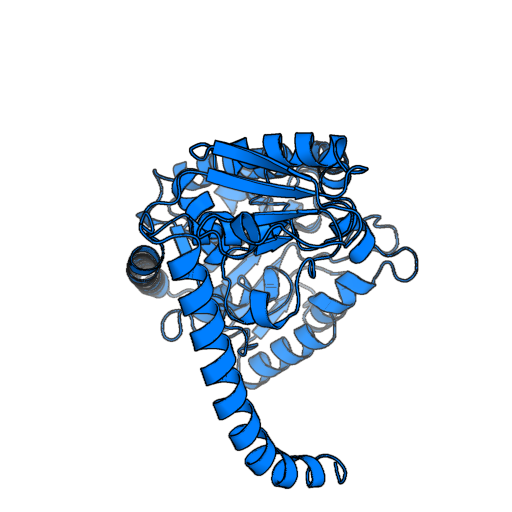 A 1 125 ? 9.061 8.209 -14.419 1.00 93.62 125 ASN A N 1
ATOM 1025 C CA . ASN A 1 125 ? 7.785 7.606 -14.059 1.00 93.62 125 ASN A CA 1
ATOM 1026 C C . ASN A 1 125 ? 7.600 7.578 -12.527 1.00 93.62 125 ASN A C 1
ATOM 1028 O O . ASN A 1 125 ? 8.205 6.740 -11.850 1.00 93.62 125 ASN A O 1
ATOM 1032 N N . PRO A 1 126 ? 6.712 8.413 -11.954 1.00 93.06 126 PRO A N 1
ATOM 1033 C CA . PRO A 1 126 ? 6.449 8.402 -10.516 1.00 93.06 126 PRO A CA 1
ATOM 1034 C C . PRO A 1 126 ? 5.728 7.132 -10.042 1.00 93.06 126 PRO A C 1
ATOM 1036 O O . PRO A 1 126 ? 5.668 6.878 -8.843 1.00 93.06 126 PRO A O 1
ATOM 1039 N N . TYR A 1 127 ? 5.198 6.319 -10.959 1.00 93.44 127 TYR A N 1
ATOM 1040 C CA . TYR A 1 127 ? 4.445 5.099 -10.667 1.00 93.44 127 TYR A CA 1
ATOM 1041 C C . TYR A 1 127 ? 5.194 3.816 -11.053 1.00 93.44 127 TYR A C 1
ATOM 1043 O O . TYR A 1 127 ? 4.585 2.751 -11.133 1.00 93.44 127 TYR A O 1
ATOM 1051 N N . GLU A 1 128 ? 6.512 3.881 -11.267 1.00 95.06 128 GLU A N 1
ATOM 1052 C CA . GLU A 1 128 ? 7.334 2.730 -11.681 1.00 95.06 128 GLU A CA 1
ATOM 1053 C C . GLU A 1 128 ? 7.224 1.520 -10.735 1.00 95.06 128 GLU A C 1
ATOM 1055 O O . GLU A 1 128 ? 7.275 0.374 -11.176 1.00 95.06 128 GLU A O 1
ATOM 1060 N N . GLY A 1 129 ? 6.980 1.757 -9.440 1.00 95.44 129 GLY A N 1
ATOM 1061 C CA . GLY A 1 129 ? 6.730 0.694 -8.469 1.00 95.44 129 GLY A CA 1
ATOM 1062 C C . GLY A 1 129 ? 5.536 -0.187 -8.852 1.00 95.44 129 GLY A C 1
ATOM 1063 O O . GLY A 1 129 ? 5.626 -1.409 -8.765 1.00 95.44 129 GLY A O 1
ATOM 1064 N N . TYR A 1 130 ? 4.438 0.397 -9.351 1.00 95.06 130 TYR A N 1
ATOM 1065 C CA . TYR A 1 130 ? 3.314 -0.390 -9.870 1.00 95.06 130 TYR A CA 1
ATOM 1066 C C . TYR A 1 130 ? 3.716 -1.205 -11.096 1.00 95.06 130 TYR A C 1
ATOM 1068 O O . TYR A 1 130 ? 3.347 -2.375 -11.174 1.00 95.06 130 TYR A O 1
ATOM 1076 N N . ALA A 1 131 ? 4.521 -0.641 -12.000 1.00 95.69 131 ALA A N 1
ATOM 1077 C CA . ALA A 1 131 ? 4.976 -1.338 -13.200 1.00 95.69 131 ALA A CA 1
ATOM 1078 C C . ALA A 1 131 ? 5.767 -2.618 -12.858 1.00 95.69 131 ALA A C 1
ATOM 1080 O O . ALA A 1 131 ? 5.595 -3.645 -13.517 1.00 95.69 131 ALA A O 1
ATOM 1081 N N . TRP A 1 132 ? 6.563 -2.609 -11.782 1.00 97.31 132 TRP A N 1
ATOM 1082 C CA . TRP A 1 132 ? 7.221 -3.820 -11.277 1.00 97.31 132 TRP A CA 1
ATOM 1083 C C . TRP A 1 132 ? 6.236 -4.878 -10.786 1.00 97.31 132 TRP A C 1
ATOM 1085 O O . TRP A 1 132 ? 6.404 -6.063 -11.064 1.00 97.31 132 TRP A O 1
ATOM 1095 N N . HIS A 1 133 ? 5.188 -4.476 -10.076 1.00 95.94 133 HIS A N 1
ATOM 1096 C CA . HIS A 1 133 ? 4.180 -5.419 -9.597 1.00 95.94 133 HIS A CA 1
ATOM 1097 C C . HIS A 1 133 ? 3.301 -5.966 -10.719 1.00 95.94 133 HIS A C 1
ATOM 1099 O O . HIS A 1 133 ? 2.977 -7.154 -10.724 1.00 95.94 133 HIS A O 1
ATOM 1105 N N . GLU A 1 134 ? 2.970 -5.141 -11.707 1.00 93.81 134 GLU A N 1
ATOM 1106 C CA . GLU A 1 134 ? 2.315 -5.595 -12.928 1.00 93.81 134 GLU A CA 1
ATOM 1107 C C . GLU A 1 134 ? 3.193 -6.588 -13.697 1.00 93.81 134 GLU A C 1
ATOM 1109 O O . GLU A 1 134 ? 2.674 -7.606 -14.153 1.00 93.81 134 GLU A O 1
ATOM 1114 N N . LEU A 1 135 ? 4.512 -6.362 -13.766 1.00 95.06 135 LEU A N 1
ATOM 1115 C CA . LEU A 1 135 ? 5.467 -7.313 -14.338 1.00 95.06 135 LEU A CA 1
ATOM 1116 C C . LEU A 1 135 ? 5.433 -8.655 -13.601 1.00 95.06 135 LEU A C 1
ATOM 1118 O O . LEU A 1 135 ? 5.278 -9.688 -14.249 1.00 95.06 135 LEU A O 1
ATOM 1122 N N . ILE A 1 136 ? 5.547 -8.658 -12.267 1.00 94.81 136 ILE A N 1
ATOM 1123 C CA . ILE A 1 136 ? 5.506 -9.898 -11.473 1.00 94.81 136 ILE A CA 1
ATOM 1124 C C . ILE A 1 136 ? 4.202 -10.653 -11.741 1.00 94.81 136 ILE A C 1
ATOM 1126 O O . ILE A 1 136 ? 4.221 -11.863 -11.963 1.00 94.81 136 ILE A O 1
ATOM 1130 N N . ASN A 1 137 ? 3.070 -9.947 -11.745 1.00 91.88 137 ASN A N 1
ATOM 1131 C CA . ASN A 1 137 ? 1.763 -10.550 -11.994 1.00 91.88 137 ASN A CA 1
ATOM 1132 C C . ASN A 1 137 ? 1.617 -11.066 -13.422 1.00 91.88 137 ASN A C 1
ATOM 1134 O O . ASN A 1 137 ? 0.964 -12.079 -13.634 1.00 91.88 137 ASN A O 1
ATOM 1138 N N . PHE A 1 138 ? 2.220 -10.392 -14.396 1.00 91.38 138 PHE A N 1
ATOM 1139 C CA . PHE A 1 138 ? 2.199 -10.826 -15.786 1.00 91.38 138 PHE A CA 1
ATOM 1140 C C . PHE A 1 138 ? 2.975 -12.128 -16.000 1.00 91.38 138 PHE A C 1
ATOM 1142 O O . PHE A 1 138 ? 2.588 -12.928 -16.846 1.00 91.38 138 PHE A O 1
ATOM 1149 N N . VAL A 1 139 ? 4.051 -12.347 -15.241 1.00 91.88 139 VAL A N 1
ATOM 1150 C CA . VAL A 1 139 ? 4.880 -13.561 -15.340 1.00 91.88 139 VAL A CA 1
ATOM 1151 C C . VAL A 1 139 ? 4.474 -14.667 -14.357 1.00 91.88 139 VAL A C 1
ATOM 1153 O O . VAL A 1 139 ? 5.145 -15.694 -14.301 1.00 91.88 139 VAL A O 1
ATOM 1156 N N . SER A 1 140 ? 3.402 -14.470 -13.579 1.00 87.56 140 SER A N 1
ATOM 1157 C CA . SER A 1 140 ? 2.944 -15.403 -12.540 1.00 87.56 140 SER A CA 1
ATOM 1158 C C . SER A 1 140 ? 1.489 -15.831 -12.762 1.00 87.56 140 SER A C 1
ATOM 1160 O O . SER A 1 140 ? 0.599 -14.993 -12.852 1.00 87.56 140 SER A O 1
ATOM 1162 N N . ASP A 1 141 ? 1.205 -17.136 -12.730 1.00 70.81 141 ASP A N 1
ATOM 1163 C CA . ASP A 1 141 ? -0.111 -17.677 -13.124 1.00 70.81 141 ASP A CA 1
ATOM 1164 C C . ASP A 1 141 ? -1.128 -17.880 -11.974 1.00 70.81 141 ASP A C 1
ATOM 1166 O O . ASP A 1 141 ? -2.190 -18.464 -12.184 1.00 70.81 141 ASP A O 1
ATOM 1170 N N . THR A 1 142 ? -0.848 -17.447 -10.735 1.00 68.88 142 THR A N 1
ATOM 1171 C CA . THR A 1 142 ? -1.514 -18.068 -9.557 1.00 68.88 142 THR A CA 1
ATOM 1172 C C . THR A 1 142 ? -2.508 -17.222 -8.755 1.00 68.88 142 THR A C 1
ATOM 1174 O O . THR A 1 142 ? -3.144 -17.748 -7.847 1.00 68.88 142 THR A O 1
ATOM 1177 N N . ILE A 1 143 ? -2.748 -15.955 -9.100 1.00 84.44 143 ILE A N 1
ATOM 1178 C CA . ILE A 1 143 ? -3.457 -15.044 -8.179 1.00 84.44 143 ILE A CA 1
ATOM 1179 C C . ILE A 1 143 ? -4.961 -15.335 -7.983 1.00 84.44 143 ILE A C 1
ATOM 1181 O O . ILE A 1 143 ? -5.509 -15.068 -6.915 1.00 84.44 143 ILE A O 1
ATOM 1185 N N . HIS A 1 144 ? -5.664 -15.865 -8.991 1.00 86.06 144 HIS A N 1
ATOM 1186 C CA . HIS A 1 144 ? -7.133 -15.937 -8.946 1.00 86.06 144 HIS A CA 1
ATOM 1187 C C . HIS A 1 144 ? -7.659 -16.877 -7.849 1.00 86.06 144 HIS A C 1
ATOM 1189 O O . HIS A 1 144 ? -8.560 -16.508 -7.094 1.00 86.06 144 HIS A O 1
ATOM 1195 N N . ASN A 1 145 ? -7.070 -18.069 -7.731 1.00 89.31 145 ASN A N 1
ATOM 1196 C CA . ASN A 1 145 ? -7.471 -19.046 -6.717 1.00 89.31 145 ASN A CA 1
ATOM 1197 C C . ASN A 1 145 ? -7.138 -18.554 -5.301 1.00 89.31 145 ASN A C 1
ATOM 1199 O O . ASN A 1 145 ? -7.933 -18.755 -4.382 1.00 89.31 145 ASN A O 1
ATOM 1203 N N . ASP A 1 146 ? -6.013 -17.853 -5.144 1.00 92.81 146 ASP A N 1
ATOM 1204 C CA . ASP A 1 146 ? -5.593 -17.288 -3.862 1.00 92.81 146 ASP A CA 1
ATOM 1205 C C . ASP A 1 146 ? -6.551 -16.182 -3.389 1.00 92.81 146 ASP A C 1
ATOM 1207 O O . ASP A 1 146 ? -6.903 -16.126 -2.210 1.00 92.81 146 ASP A O 1
ATOM 1211 N N . ILE A 1 147 ? -7.060 -15.343 -4.300 1.00 94.75 147 ILE A N 1
ATOM 1212 C CA . ILE A 1 147 ? -8.100 -14.347 -3.981 1.00 94.75 147 ILE A CA 1
ATOM 1213 C C . ILE A 1 147 ? -9.384 -15.034 -3.491 1.00 94.75 147 ILE A C 1
ATOM 1215 O O . ILE A 1 147 ? -9.945 -14.639 -2.470 1.00 94.75 147 ILE A O 1
ATOM 1219 N N . ILE A 1 148 ? -9.847 -16.087 -4.173 1.00 95.25 148 ILE A N 1
ATOM 1220 C CA . ILE A 1 148 ? -11.064 -16.812 -3.764 1.00 95.25 148 ILE A CA 1
ATOM 1221 C C . ILE A 1 148 ? -10.881 -17.444 -2.379 1.00 95.25 148 ILE A C 1
ATOM 1223 O O . ILE A 1 148 ? -11.783 -17.390 -1.537 1.00 95.25 148 ILE A O 1
ATOM 1227 N N . GLN A 1 149 ? -9.727 -18.064 -2.128 1.00 95.62 149 GLN A N 1
ATOM 1228 C CA . GLN A 1 149 ? -9.466 -18.714 -0.849 1.00 95.62 149 GLN A CA 1
ATOM 1229 C C . GLN A 1 149 ? -9.300 -17.696 0.285 1.00 95.62 149 GLN A C 1
ATOM 1231 O O . GLN A 1 149 ? -9.886 -17.863 1.356 1.00 95.62 149 GLN A O 1
ATOM 1236 N N . SER A 1 150 ? -8.567 -16.611 0.046 1.00 96.12 150 SER A N 1
ATOM 1237 C CA . SER A 1 150 ? -8.392 -15.544 1.032 1.00 96.12 150 SER A CA 1
ATOM 1238 C C . SER A 1 150 ? -9.698 -14.818 1.358 1.00 96.12 150 SER A C 1
ATOM 1240 O O . SER A 1 150 ? -9.931 -14.511 2.526 1.00 96.12 150 SER A O 1
ATOM 1242 N N . GLN A 1 151 ? -10.612 -14.643 0.394 1.00 97.81 151 GLN A N 1
ATOM 1243 C CA . GLN A 1 151 ? -11.964 -14.142 0.666 1.00 97.81 151 GLN A CA 1
ATOM 1244 C C . GLN A 1 151 ? -12.692 -15.027 1.686 1.00 97.81 151 GLN A C 1
ATOM 1246 O O . GLN A 1 151 ? -13.283 -14.520 2.640 1.00 97.81 151 GLN A O 1
ATOM 1251 N N . LYS A 1 152 ? -12.632 -16.358 1.532 1.00 98.00 152 LYS A N 1
ATOM 1252 C CA . LYS A 1 152 ? -13.245 -17.293 2.493 1.00 98.00 152 LYS A CA 1
ATOM 1253 C C . LYS A 1 152 ? -12.617 -17.157 3.880 1.00 98.00 152 LYS A C 1
ATOM 1255 O O . LYS A 1 152 ? -13.347 -17.140 4.872 1.00 98.00 152 LYS A O 1
ATOM 1260 N N . ASN A 1 153 ? -11.291 -17.031 3.952 1.00 98.00 153 ASN A N 1
ATOM 1261 C CA . ASN A 1 153 ? -10.571 -16.854 5.216 1.00 98.00 153 ASN A CA 1
ATOM 1262 C C . ASN A 1 153 ? -10.962 -15.535 5.901 1.00 98.00 153 ASN A C 1
ATOM 1264 O O . ASN A 1 153 ? -11.270 -15.536 7.094 1.00 98.00 153 ASN A O 1
ATOM 1268 N N . PHE A 1 154 ? -11.041 -14.440 5.140 1.00 98.56 154 PHE A N 1
ATOM 1269 C CA . PHE A 1 154 ? -11.488 -13.136 5.627 1.00 98.56 154 PHE A CA 1
ATOM 1270 C C . PHE A 1 154 ? -12.918 -13.198 6.177 1.00 98.56 154 PHE A C 1
ATOM 1272 O O . PHE A 1 154 ? -13.150 -12.834 7.327 1.00 98.56 154 PHE A O 1
ATOM 1279 N N . VAL A 1 155 ? -13.870 -13.743 5.409 1.00 98.44 155 VAL A N 1
ATOM 1280 C CA . VAL A 1 155 ? -15.269 -13.887 5.849 1.00 98.44 155 VAL A CA 1
ATOM 1281 C C . VAL A 1 155 ? -15.370 -14.749 7.107 1.00 98.44 155 VAL A C 1
ATOM 1283 O O . VAL A 1 155 ? -16.113 -14.413 8.028 1.00 98.44 155 VAL A O 1
ATOM 1286 N N . LYS A 1 156 ? -14.608 -15.848 7.182 1.00 98.25 156 LYS A N 1
ATOM 1287 C CA . LYS A 1 156 ? -14.547 -16.694 8.380 1.00 98.25 156 LYS A CA 1
ATOM 1288 C C . LYS A 1 156 ? -14.038 -15.907 9.590 1.00 98.25 156 LYS A C 1
ATOM 1290 O O . LYS A 1 156 ? -14.608 -16.047 10.671 1.00 98.25 156 LYS A O 1
ATOM 1295 N N . ARG A 1 157 ? -12.998 -15.083 9.423 1.00 98.12 157 ARG A N 1
ATOM 1296 C CA . ARG A 1 157 ? -12.447 -14.256 10.505 1.00 98.12 157 ARG A CA 1
ATOM 1297 C C . ARG A 1 157 ? -13.424 -13.185 10.962 1.00 98.12 157 ARG A C 1
ATOM 1299 O O . ARG A 1 157 ? -13.617 -13.067 12.165 1.00 98.12 157 ARG A O 1
ATOM 1306 N N . VAL A 1 158 ? -14.066 -12.467 10.040 1.00 98.31 158 VAL A N 1
ATOM 1307 C CA . VAL A 1 158 ? -15.083 -11.457 10.379 1.00 98.31 158 VAL A CA 1
ATOM 1308 C C . VAL A 1 158 ? -16.224 -12.093 11.175 1.00 98.31 158 VAL A C 1
ATOM 1310 O O . VAL A 1 158 ? -16.511 -11.638 12.273 1.00 98.31 158 VAL A O 1
ATOM 1313 N N . LYS A 1 159 ? -16.774 -13.227 10.722 1.00 97.44 159 LYS A N 1
ATOM 1314 C CA . LYS A 1 159 ? -17.826 -13.957 11.460 1.00 97.44 159 LYS A CA 1
ATOM 1315 C C . LYS A 1 159 ? -17.394 -14.456 12.840 1.00 97.44 159 LYS A C 1
ATOM 1317 O O . LYS A 1 159 ? -18.228 -14.649 13.719 1.00 97.44 159 LYS A O 1
ATOM 1322 N N . ALA A 1 160 ? -16.110 -14.760 13.021 1.00 97.62 160 ALA A N 1
ATOM 1323 C CA . ALA A 1 160 ? -15.581 -15.129 14.329 1.00 97.62 160 ALA A CA 1
ATOM 1324 C C . ALA A 1 160 ? -15.495 -13.905 15.252 1.00 97.62 160 ALA A C 1
ATOM 1326 O O . ALA A 1 160 ? -15.903 -14.003 16.402 1.00 97.62 160 ALA A O 1
ATOM 1327 N N . LEU A 1 161 ? -15.022 -12.772 14.724 1.00 97.19 161 LEU A N 1
ATOM 1328 C CA . LEU A 1 161 ? -14.919 -11.497 15.435 1.00 97.19 161 LEU A CA 1
ATOM 1329 C C . LEU A 1 161 ? -16.291 -10.924 15.815 1.00 97.19 161 LEU A C 1
ATOM 1331 O O . LEU A 1 161 ? -16.438 -10.415 16.915 1.00 97.19 161 LEU A O 1
ATOM 1335 N N . GLU A 1 162 ? -17.316 -11.076 14.972 1.00 94.75 162 GLU A N 1
ATOM 1336 C CA . GLU A 1 162 ? -18.693 -10.644 15.277 1.00 94.75 162 GLU A CA 1
ATOM 1337 C C . GLU A 1 162 ? -19.232 -11.246 16.588 1.00 94.75 162 GLU A C 1
ATOM 1339 O O . GLU A 1 162 ? -20.063 -10.634 17.255 1.00 94.75 162 GLU A O 1
ATOM 1344 N N . LYS A 1 163 ? -18.734 -12.421 17.003 1.00 95.38 163 LYS A N 1
ATOM 1345 C CA . LYS A 1 163 ? -19.115 -13.055 18.276 1.00 95.38 163 LYS A CA 1
ATOM 1346 C C . LYS A 1 163 ? -18.571 -12.318 19.499 1.00 95.38 163 LYS A C 1
ATOM 1348 O O . LYS A 1 163 ? -19.144 -12.453 20.575 1.00 95.38 163 LYS A O 1
ATOM 1353 N N . GLU A 1 164 ? -17.501 -11.541 19.339 1.00 93.25 164 GLU A N 1
ATOM 1354 C CA . GLU A 1 164 ? -16.941 -10.689 20.397 1.00 93.25 164 GLU A CA 1
ATOM 1355 C C . GLU A 1 164 ? -17.875 -9.507 20.709 1.00 93.25 164 GLU A C 1
ATOM 1357 O O . GLU A 1 164 ? -17.779 -8.917 21.779 1.00 93.25 164 GLU A O 1
ATOM 1362 N N . SER A 1 165 ? -18.847 -9.222 19.829 1.00 93.00 165 SER A N 1
ATOM 1363 C CA . SER A 1 165 ? -19.926 -8.248 20.047 1.00 93.00 165 SER A CA 1
ATOM 1364 C C . SER A 1 165 ? -19.440 -6.826 20.351 1.00 93.00 165 SER A C 1
ATOM 1366 O O . SER A 1 165 ? -20.133 -6.061 21.019 1.00 93.00 165 SER A O 1
ATOM 1368 N N . PHE A 1 166 ? -18.263 -6.450 19.842 1.00 97.38 166 PHE A N 1
ATOM 1369 C CA . PHE A 1 166 ? -17.791 -5.074 19.937 1.00 97.38 166 PHE A CA 1
ATOM 1370 C C . PHE A 1 166 ? -18.655 -4.139 19.094 1.00 97.38 166 PHE A C 1
ATOM 1372 O O . PHE A 1 166 ? -19.002 -4.437 17.948 1.00 97.38 166 PHE A O 1
ATOM 1379 N N . ASP A 1 167 ? -18.945 -2.967 19.646 1.00 96.31 167 ASP A N 1
ATOM 1380 C CA . ASP A 1 167 ? -19.742 -1.926 19.002 1.00 96.31 167 ASP A CA 1
ATOM 1381 C C . ASP A 1 167 ? -18.886 -0.892 18.261 1.00 96.31 167 ASP A C 1
ATOM 1383 O O . ASP A 1 167 ? -19.428 -0.047 17.547 1.00 96.31 167 ASP A O 1
ATOM 1387 N N . LYS A 1 168 ? -17.555 -0.967 18.368 1.00 97.62 168 LYS A N 1
ATOM 1388 C CA . LYS A 1 168 ? -16.617 0.003 17.792 1.00 97.62 168 LYS A CA 1
ATOM 1389 C C . LYS A 1 168 ? -15.368 -0.619 17.192 1.00 97.62 168 LYS A C 1
ATOM 1391 O O . LYS A 1 168 ? -14.948 -1.718 17.550 1.00 97.62 168 LYS A O 1
ATOM 1396 N N . CYS A 1 169 ? -14.765 0.124 16.271 1.00 98.75 169 CYS A N 1
ATOM 1397 C CA . CYS A 1 169 ? -13.515 -0.227 15.617 1.00 98.75 169 CYS A CA 1
ATOM 1398 C C . CYS A 1 169 ? -12.500 0.913 15.743 1.00 98.75 169 CYS A C 1
ATOM 1400 O O . CYS A 1 169 ? -12.724 2.009 15.233 1.00 98.75 169 CYS A O 1
ATOM 1402 N N . TYR A 1 170 ? -11.361 0.634 16.365 1.00 98.81 170 TYR A N 1
ATOM 1403 C CA . TYR A 1 170 ? -10.187 1.491 16.399 1.00 98.81 170 TYR A CA 1
ATOM 1404 C C . TYR A 1 170 ? -9.328 1.282 15.153 1.00 98.81 170 TYR A C 1
ATOM 1406 O O . TYR A 1 170 ? -8.997 0.154 14.777 1.00 98.81 170 TYR A O 1
ATOM 1414 N N . VAL A 1 171 ? -8.947 2.387 14.527 1.00 98.75 171 VAL A N 1
ATOM 1415 C CA . VAL A 1 171 ? -8.061 2.433 13.370 1.00 98.75 171 VAL A CA 1
ATOM 1416 C C . VAL A 1 171 ? -6.843 3.263 13.744 1.00 98.75 171 VAL A C 1
ATOM 1418 O O . VAL A 1 171 ? -6.979 4.408 14.179 1.00 98.75 171 VAL A O 1
ATOM 1421 N N . PHE A 1 172 ? -5.658 2.693 13.545 1.00 98.31 172 PHE A N 1
ATOM 1422 C CA . PHE A 1 172 ? -4.391 3.315 13.911 1.00 98.31 172 PHE A CA 1
ATOM 1423 C C . PHE A 1 172 ? -3.605 3.747 12.668 1.00 98.31 172 PHE A C 1
ATOM 1425 O O . PHE A 1 172 ? -3.304 2.926 11.799 1.00 98.31 172 PHE A O 1
ATOM 1432 N N . GLY A 1 173 ? -3.275 5.036 12.596 1.00 96.00 173 GLY A N 1
ATOM 1433 C CA . GLY A 1 173 ? -2.275 5.618 11.700 1.00 96.00 173 GLY A CA 1
ATOM 1434 C C . GLY A 1 173 ? -0.874 5.596 12.322 1.00 96.00 173 GLY A C 1
ATOM 1435 O O . GLY A 1 173 ? -0.690 5.065 13.411 1.00 96.00 173 GLY A O 1
ATOM 1436 N N . THR A 1 174 ? 0.116 6.181 11.642 1.00 93.88 174 THR A N 1
ATOM 1437 C CA . THR A 1 174 ? 1.545 6.157 12.036 1.00 93.88 174 THR A CA 1
ATOM 1438 C C . THR A 1 174 ? 2.112 7.527 12.432 1.00 93.88 174 THR A C 1
ATOM 1440 O O . THR A 1 174 ? 3.332 7.724 12.468 1.00 93.88 174 THR A O 1
ATOM 1443 N N . GLY A 1 175 ? 1.242 8.499 12.706 1.00 93.38 175 GLY A N 1
ATOM 1444 C CA . GLY A 1 175 ? 1.631 9.840 13.134 1.00 93.38 175 GLY A CA 1
ATOM 1445 C C . GLY A 1 175 ? 2.166 9.889 14.577 1.00 93.38 175 GLY A C 1
ATOM 1446 O O . GLY A 1 175 ? 2.010 8.927 15.330 1.00 93.38 175 GLY A O 1
ATOM 1447 N N . PRO A 1 176 ? 2.814 10.997 14.990 1.00 92.06 176 PRO A N 1
ATOM 1448 C CA . PRO A 1 176 ? 3.428 11.149 16.314 1.00 92.06 176 PRO A CA 1
ATOM 1449 C C . PRO A 1 176 ? 2.521 10.831 17.501 1.00 92.06 176 PRO A C 1
ATOM 1451 O O . PRO A 1 176 ? 2.984 10.259 18.486 1.00 92.06 176 PRO A O 1
ATOM 1454 N N . SER A 1 177 ? 1.233 11.173 17.427 1.00 94.75 177 SER A N 1
ATOM 1455 C CA . SER A 1 177 ? 0.285 10.891 18.507 1.00 94.75 177 SER A CA 1
ATOM 1456 C C . SER A 1 177 ? 0.162 9.402 18.833 1.00 94.75 177 SER A C 1
ATOM 1458 O O . SER A 1 177 ? -0.190 9.084 19.969 1.00 94.75 177 SER A O 1
ATOM 1460 N N . LEU A 1 178 ? 0.510 8.507 17.896 1.00 95.75 178 LEU A N 1
ATOM 1461 C CA . LEU A 1 178 ? 0.494 7.057 18.084 1.00 95.75 178 LEU A CA 1
ATOM 1462 C C . LEU A 1 178 ? 1.310 6.615 19.306 1.00 95.75 178 LEU A C 1
ATOM 1464 O O . LEU A 1 178 ? 0.906 5.679 19.983 1.00 95.75 178 LEU A O 1
ATOM 1468 N N . GLU A 1 179 ? 2.395 7.312 19.653 1.00 94.44 179 GLU A N 1
ATOM 1469 C CA . GLU A 1 179 ? 3.201 6.998 20.847 1.00 94.44 179 GLU A CA 1
ATOM 1470 C C . GLU A 1 179 ? 2.373 7.004 22.138 1.00 94.44 179 GLU A C 1
ATOM 1472 O O . GLU A 1 179 ? 2.658 6.260 23.072 1.00 94.44 179 GLU A O 1
ATOM 1477 N N . LYS A 1 180 ? 1.294 7.792 22.186 1.00 95.69 180 LYS A N 1
ATOM 1478 C CA . LYS A 1 180 ? 0.393 7.851 23.342 1.00 95.69 180 LYS A CA 1
ATOM 1479 C C . LYS A 1 180 ? -0.573 6.670 23.409 1.00 95.69 180 LYS A C 1
ATOM 1481 O O . LYS A 1 180 ? -1.264 6.536 24.416 1.00 95.69 180 LYS A O 1
ATOM 1486 N N . ALA A 1 181 ? -0.636 5.825 22.378 1.00 96.69 181 ALA A N 1
ATOM 1487 C CA . ALA A 1 181 ? -1.548 4.691 22.352 1.00 96.69 181 ALA A CA 1
ATOM 1488 C C . ALA A 1 181 ? -1.211 3.631 23.409 1.00 96.69 181 ALA A C 1
ATOM 1490 O O . ALA A 1 181 ? -2.116 2.938 23.864 1.00 96.69 181 ALA A O 1
ATOM 1491 N N . ILE A 1 182 ? 0.042 3.559 23.869 1.00 97.00 182 ILE A N 1
ATOM 1492 C CA . ILE A 1 182 ? 0.444 2.668 24.968 1.00 97.00 182 ILE A CA 1
ATOM 1493 C C . ILE A 1 182 ? -0.274 2.993 26.292 1.00 97.00 182 ILE A C 1
ATOM 1495 O O . ILE A 1 182 ? -0.454 2.130 27.141 1.00 97.00 182 ILE A O 1
ATOM 1499 N N . ASN A 1 183 ? -0.750 4.233 26.457 1.00 97.06 183 ASN A N 1
ATOM 1500 C CA . ASN A 1 183 ? -1.359 4.711 27.702 1.00 97.06 183 ASN A CA 1
ATOM 1501 C C . ASN A 1 183 ? -2.871 4.452 27.793 1.00 97.06 183 ASN A C 1
ATOM 1503 O O . ASN A 1 183 ? -3.524 4.941 28.714 1.00 97.06 183 ASN A O 1
ATOM 1507 N N . ARG A 1 184 ? -3.457 3.757 26.815 1.00 96.69 184 ARG A N 1
ATOM 1508 C CA . ARG A 1 184 ? -4.898 3.505 26.736 1.00 96.69 184 ARG A CA 1
ATOM 1509 C C . ARG A 1 184 ? -5.168 2.031 26.472 1.00 96.69 184 ARG A C 1
ATOM 1511 O O . ARG A 1 184 ? -4.461 1.420 25.684 1.00 96.69 184 ARG A O 1
ATOM 1518 N N . ASP A 1 185 ? -6.212 1.489 27.091 1.00 97.44 185 ASP A N 1
ATOM 1519 C CA . ASP A 1 185 ? -6.733 0.168 26.744 1.00 97.44 185 ASP A CA 1
ATOM 1520 C C . ASP A 1 185 ? -7.594 0.233 25.468 1.00 97.44 185 ASP A C 1
ATOM 1522 O O . ASP A 1 185 ? -8.422 1.134 25.295 1.00 97.44 185 ASP A O 1
ATOM 1526 N N . TRP A 1 186 ? -7.372 -0.728 24.574 1.00 97.94 186 TRP A N 1
ATOM 1527 C CA . TRP A 1 186 ? -8.028 -0.867 23.271 1.00 97.94 186 TRP A CA 1
ATOM 1528 C C . TRP A 1 186 ? -8.829 -2.168 23.151 1.00 97.94 186 TRP A C 1
ATOM 1530 O O . TRP A 1 186 ? -9.345 -2.473 22.076 1.00 97.94 186 TRP A O 1
ATOM 1540 N N . SER A 1 187 ? -8.887 -2.961 24.226 1.00 97.38 187 SER A N 1
ATOM 1541 C CA . SER A 1 187 ? -9.482 -4.298 24.245 1.00 97.38 187 SER A CA 1
ATOM 1542 C C . SER A 1 187 ? -11.002 -4.312 24.072 1.00 97.38 187 SER A C 1
ATOM 1544 O O . SER A 1 187 ? -11.564 -5.354 23.750 1.00 97.38 187 SER A O 1
ATOM 1546 N N . ASP A 1 188 ? -11.656 -3.158 24.213 1.00 97.62 188 ASP A N 1
ATOM 1547 C CA . ASP A 1 188 ? -13.105 -2.980 24.099 1.00 97.62 188 ASP A CA 1
ATOM 1548 C C . ASP A 1 188 ? -13.596 -2.721 22.660 1.00 97.62 188 ASP A C 1
ATOM 1550 O O . ASP A 1 188 ? -14.718 -2.250 22.458 1.00 97.62 188 ASP A O 1
ATOM 1554 N N . GLY A 1 189 ? -12.766 -2.985 21.646 1.00 98.44 189 GLY A N 1
ATOM 1555 C CA . GLY A 1 189 ? -13.119 -2.758 20.250 1.00 98.44 189 GLY A CA 1
ATOM 1556 C C . GLY A 1 189 ? -12.319 -3.583 19.250 1.00 98.44 189 GLY A C 1
ATOM 1557 O O . GLY A 1 189 ? -11.270 -4.168 19.541 1.00 98.44 189 GLY A O 1
ATOM 1558 N N . TYR A 1 190 ? -12.788 -3.582 18.002 1.00 98.81 190 TYR A N 1
ATOM 1559 C CA . TYR A 1 190 ? -11.980 -4.088 16.899 1.00 98.81 190 TYR A CA 1
ATOM 1560 C C . TYR A 1 190 ? -10.756 -3.200 16.686 1.00 98.81 190 TYR A C 1
ATOM 1562 O O . TYR A 1 190 ? -10.844 -1.988 16.838 1.00 98.81 190 TYR A O 1
ATOM 1570 N N . ARG A 1 191 ? -9.610 -3.779 16.319 1.00 98.75 191 ARG A N 1
ATOM 1571 C CA . ARG A 1 191 ? -8.354 -3.033 16.183 1.00 98.75 191 ARG A CA 1
ATOM 1572 C C . ARG A 1 191 ? -7.716 -3.302 14.835 1.00 98.75 191 ARG A C 1
ATOM 1574 O O . ARG A 1 191 ? -7.391 -4.449 14.516 1.00 98.75 191 ARG A O 1
ATOM 1581 N N . ILE A 1 192 ? -7.548 -2.244 14.054 1.00 98.88 192 ILE A N 1
ATOM 1582 C CA . ILE A 1 192 ? -6.935 -2.290 12.729 1.00 98.88 192 ILE A CA 1
ATOM 1583 C C . ILE A 1 192 ? -5.752 -1.337 12.714 1.00 98.88 192 ILE A C 1
ATOM 1585 O O . ILE A 1 192 ? -5.900 -0.140 12.950 1.00 98.88 192 ILE A O 1
ATOM 1589 N N . VAL A 1 193 ? -4.580 -1.866 12.399 1.00 98.69 193 VAL A N 1
ATOM 1590 C CA . VAL A 1 193 ? -3.339 -1.095 12.341 1.00 98.69 193 VAL A CA 1
ATOM 1591 C C . VAL A 1 193 ? -2.831 -1.001 10.903 1.00 98.69 193 VAL A C 1
ATOM 1593 O O . VAL A 1 193 ? -3.279 -1.751 10.031 1.00 98.69 193 VAL A O 1
ATOM 1596 N N . CYS A 1 194 ? -1.905 -0.082 10.620 1.00 96.94 194 CYS A N 1
ATOM 1597 C CA . CYS A 1 194 ? -1.353 0.054 9.274 1.00 96.94 194 CYS A CA 1
ATOM 1598 C C . CYS A 1 194 ? 0.155 0.268 9.215 1.00 96.94 194 CYS A C 1
ATOM 1600 O O . CYS A 1 194 ? 0.777 0.759 10.158 1.00 96.94 194 CYS A O 1
ATOM 1602 N N . ASN A 1 195 ? 0.707 -0.043 8.040 1.00 94.69 195 ASN A N 1
ATOM 1603 C CA . ASN A 1 195 ? 2.053 0.330 7.625 1.00 94.69 195 ASN A CA 1
ATOM 1604 C C . ASN A 1 195 ? 3.113 -0.031 8.687 1.00 94.69 195 ASN A C 1
ATOM 1606 O O . ASN A 1 195 ? 3.151 -1.138 9.222 1.00 94.69 195 ASN A O 1
ATOM 1610 N N . THR A 1 196 ? 3.983 0.922 8.999 1.00 96.19 196 THR A N 1
ATOM 1611 C CA . THR A 1 196 ? 5.217 0.753 9.761 1.00 96.19 196 THR A CA 1
ATOM 1612 C C . THR A 1 196 ? 5.024 0.593 11.269 1.00 96.19 196 THR A C 1
ATOM 1614 O O . THR A 1 196 ? 6.011 0.401 11.973 1.00 96.19 196 THR A O 1
ATOM 1617 N N . ILE A 1 197 ? 3.786 0.567 11.781 1.00 96.69 197 ILE A N 1
ATOM 1618 C CA . ILE A 1 197 ? 3.515 0.244 13.196 1.00 96.69 197 ILE A CA 1
ATOM 1619 C C . ILE A 1 197 ? 4.133 -1.093 13.630 1.00 96.69 197 ILE A C 1
ATOM 1621 O O . ILE A 1 197 ? 4.478 -1.258 14.793 1.00 96.69 197 ILE A O 1
ATOM 1625 N N . VAL A 1 198 ? 4.355 -2.016 12.684 1.00 97.94 198 VAL A N 1
ATOM 1626 C CA . VAL A 1 198 ? 5.042 -3.299 12.908 1.00 97.94 198 VAL A CA 1
ATOM 1627 C C . VAL A 1 198 ? 6.439 -3.158 13.510 1.00 97.94 198 VAL A C 1
ATOM 1629 O O . VAL A 1 198 ? 6.907 -4.103 14.149 1.00 97.94 198 VAL A O 1
ATOM 1632 N N . ARG A 1 199 ? 7.084 -1.996 13.328 1.00 97.69 199 ARG A N 1
ATOM 1633 C CA . ARG A 1 199 ? 8.386 -1.660 13.911 1.00 97.69 199 ARG A CA 1
ATOM 1634 C C . ARG A 1 199 ? 8.339 -1.660 15.442 1.00 97.69 199 ARG A C 1
ATOM 1636 O O . ARG A 1 199 ? 9.299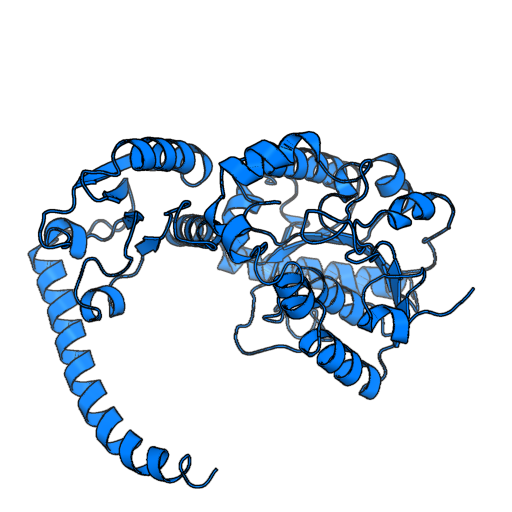 -2.093 16.073 1.00 97.69 199 ARG A O 1
ATOM 1643 N N . ASP A 1 200 ? 7.241 -1.193 16.036 1.00 97.31 200 ASP A N 1
ATOM 1644 C CA . ASP A 1 200 ? 7.088 -1.117 17.490 1.00 97.31 200 ASP A CA 1
ATOM 1645 C C . ASP A 1 200 ? 6.426 -2.391 18.028 1.00 97.31 200 ASP A C 1
ATOM 1647 O O . ASP A 1 200 ? 5.204 -2.544 18.025 1.00 97.31 200 ASP A O 1
ATOM 1651 N N . GLN A 1 201 ? 7.259 -3.328 18.477 1.00 97.69 201 GLN A N 1
ATOM 1652 C CA . GLN A 1 201 ? 6.804 -4.600 19.035 1.00 97.69 201 GLN A CA 1
ATOM 1653 C C . GLN A 1 201 ? 5.971 -4.422 20.313 1.00 97.69 201 GLN A C 1
ATOM 1655 O O . GLN A 1 201 ? 4.965 -5.105 20.480 1.00 97.69 201 GLN A O 1
ATOM 1660 N N . GLU A 1 202 ? 6.372 -3.501 21.190 1.00 97.94 202 GLU A N 1
ATOM 1661 C CA . GLU A 1 202 ? 5.685 -3.238 22.456 1.00 97.94 202 GLU A CA 1
ATOM 1662 C C . GLU A 1 202 ? 4.267 -2.734 22.186 1.00 97.94 202 GLU A C 1
ATOM 1664 O O . GLU A 1 202 ? 3.289 -3.302 22.680 1.00 97.94 202 GLU A O 1
ATOM 1669 N N . LEU A 1 203 ? 4.142 -1.720 21.324 1.00 97.94 203 LEU A N 1
ATOM 1670 C CA . LEU A 1 203 ? 2.834 -1.191 20.967 1.00 97.94 203 LEU A CA 1
ATOM 1671 C C . LEU A 1 203 ? 1.993 -2.219 20.200 1.00 97.94 203 LEU A C 1
ATOM 1673 O O . LEU A 1 203 ? 0.781 -2.290 20.402 1.00 97.94 203 LEU A O 1
ATOM 1677 N N . TRP A 1 204 ? 2.610 -3.036 19.344 1.00 98.56 204 TRP A N 1
ATOM 1678 C CA . TRP A 1 204 ? 1.911 -4.113 18.648 1.00 98.56 204 TRP A CA 1
ATOM 1679 C C . TRP A 1 204 ? 1.250 -5.097 19.619 1.00 98.56 204 TRP A C 1
ATOM 1681 O O . TRP A 1 204 ? 0.072 -5.417 19.444 1.00 98.56 204 TRP A O 1
ATOM 1691 N N . HIS A 1 205 ? 1.977 -5.567 20.640 1.00 98.44 205 HIS A N 1
ATOM 1692 C CA . HIS A 1 205 ? 1.429 -6.488 21.645 1.00 98.44 205 HIS A CA 1
ATOM 1693 C C . HIS A 1 205 ? 0.365 -5.824 22.511 1.00 98.44 205 HIS A C 1
ATOM 1695 O O . HIS A 1 205 ? -0.646 -6.456 22.808 1.00 98.44 205 HIS A O 1
ATOM 1701 N N . HIS A 1 206 ? 0.561 -4.551 22.858 1.00 98.50 206 HIS A N 1
ATOM 1702 C CA . HIS A 1 206 ? -0.412 -3.775 23.624 1.00 98.50 206 HIS A CA 1
ATOM 1703 C C . HIS A 1 206 ? -1.729 -3.571 22.871 1.00 98.50 206 HIS A C 1
ATOM 1705 O O . HIS A 1 206 ? -2.806 -3.778 23.424 1.00 98.50 206 HIS A O 1
ATOM 1711 N N . ILE A 1 207 ? -1.660 -3.198 21.588 1.00 98.50 207 ILE A N 1
ATOM 1712 C CA . ILE A 1 207 ? -2.855 -3.075 20.751 1.00 98.50 207 ILE A CA 1
ATOM 1713 C C . ILE A 1 207 ? -3.481 -4.460 20.560 1.00 98.50 207 ILE A C 1
ATOM 1715 O O . ILE A 1 207 ? -4.681 -4.609 20.767 1.00 98.50 207 ILE A O 1
ATOM 1719 N N . SER A 1 208 ? -2.693 -5.481 20.211 1.00 98.44 208 SER A N 1
ATOM 1720 C CA . SER A 1 208 ? -3.179 -6.811 19.814 1.00 98.44 208 SER A CA 1
ATOM 1721 C C . SER A 1 208 ? -4.160 -6.727 18.626 1.00 98.44 208 SER A C 1
ATOM 1723 O O . SER A 1 208 ? -5.372 -6.924 18.770 1.00 98.44 208 SER A O 1
ATOM 1725 N N . PRO A 1 209 ? -3.669 -6.338 17.432 1.00 98.75 209 PRO A N 1
ATOM 1726 C CA . PRO A 1 209 ? -4.527 -6.035 16.293 1.00 98.75 209 PRO A CA 1
ATOM 1727 C C . PRO A 1 209 ? -5.248 -7.266 15.731 1.00 98.75 209 PRO A C 1
ATOM 1729 O O . PRO A 1 209 ? -4.727 -8.377 15.697 1.00 98.75 209 PRO A O 1
ATOM 1732 N N . HIS A 1 210 ? -6.454 -7.054 15.202 1.00 98.81 210 HIS A N 1
ATOM 1733 C CA . HIS A 1 210 ? -7.175 -8.076 14.438 1.00 98.81 210 HIS A CA 1
ATOM 1734 C C . HIS A 1 210 ? -6.717 -8.112 12.979 1.00 98.81 210 HIS A C 1
ATOM 1736 O O . HIS A 1 210 ? -6.613 -9.186 12.379 1.00 98.81 210 HIS A O 1
ATOM 1742 N N . PHE A 1 211 ? -6.426 -6.934 12.425 1.00 98.88 211 PHE A N 1
ATOM 1743 C CA . PHE A 1 211 ? -5.992 -6.753 11.048 1.00 98.88 211 PHE A CA 1
ATOM 1744 C C . PHE A 1 211 ? -4.834 -5.761 10.969 1.00 98.88 211 PHE A C 1
ATOM 1746 O O . PHE A 1 211 ? -4.815 -4.755 11.680 1.00 98.88 211 PHE A O 1
ATOM 1753 N N . ILE A 1 212 ? -3.909 -6.022 10.049 1.00 98.81 212 ILE A N 1
ATOM 1754 C CA . ILE A 1 212 ? -2.933 -5.047 9.571 1.00 98.81 212 ILE A CA 1
ATOM 1755 C C . ILE A 1 212 ? -3.156 -4.785 8.087 1.00 98.81 212 ILE A C 1
ATOM 1757 O O . ILE A 1 212 ? -3.448 -5.703 7.321 1.00 98.81 212 ILE A O 1
ATOM 1761 N N . VAL A 1 213 ? -3.006 -3.525 7.689 1.00 98.56 213 VAL A N 1
ATOM 1762 C CA . VAL A 1 213 ? -3.166 -3.078 6.310 1.00 98.56 213 VAL A CA 1
ATOM 1763 C C . VAL A 1 213 ? -1.904 -2.367 5.815 1.00 98.56 213 VAL A C 1
ATOM 1765 O O . VAL A 1 213 ? -1.361 -1.508 6.505 1.00 98.56 213 VAL A O 1
ATOM 1768 N N . ALA A 1 214 ? -1.453 -2.686 4.603 1.00 97.94 214 ALA A N 1
ATOM 1769 C CA . ALA A 1 214 ? -0.400 -1.947 3.900 1.00 97.94 214 ALA A CA 1
ATOM 1770 C C . ALA A 1 214 ? -0.618 -2.035 2.382 1.00 97.94 214 ALA A C 1
ATOM 1772 O O . ALA A 1 214 ? -1.205 -2.998 1.891 1.00 97.94 214 ALA A O 1
ATOM 1773 N N . GLY A 1 215 ? -0.186 -1.028 1.623 1.00 94.88 215 GLY A N 1
ATOM 1774 C CA . GLY A 1 215 ? -0.591 -0.921 0.214 1.00 94.88 215 GLY A CA 1
ATOM 1775 C C . GLY A 1 215 ? 0.250 -0.000 -0.653 1.00 94.88 215 GLY A C 1
ATOM 1776 O O . GLY A 1 215 ? -0.247 0.473 -1.666 1.00 94.88 215 GLY A O 1
ATOM 1777 N N . ASP A 1 216 ? 1.489 0.276 -0.255 1.00 95.06 216 ASP A N 1
ATOM 1778 C CA . ASP A 1 216 ? 2.364 1.182 -1.006 1.00 95.06 216 ASP A CA 1
ATOM 1779 C C . ASP A 1 216 ? 3.497 0.423 -1.703 1.00 95.06 216 ASP A C 1
ATOM 1781 O O . ASP A 1 216 ? 4.194 -0.390 -1.087 1.00 95.06 216 ASP A O 1
ATOM 1785 N N . MET A 1 217 ? 3.666 0.725 -2.988 1.00 94.25 217 MET A N 1
ATOM 1786 C CA . MET A 1 217 ? 4.598 0.075 -3.903 1.00 94.25 217 MET A CA 1
ATOM 1787 C C . MET A 1 217 ? 6.077 0.274 -3.540 1.00 94.25 217 MET A C 1
ATOM 1789 O O . MET A 1 217 ? 6.860 -0.648 -3.733 1.00 94.25 217 MET A O 1
ATOM 1793 N N . ILE A 1 218 ? 6.474 1.432 -2.999 1.00 96.19 218 ILE A N 1
ATOM 1794 C CA . ILE A 1 218 ? 7.883 1.722 -2.684 1.00 96.19 218 ILE A CA 1
ATOM 1795 C C . ILE A 1 218 ? 8.180 1.554 -1.195 1.00 96.19 218 ILE A C 1
ATOM 1797 O O . ILE A 1 218 ? 9.264 1.097 -0.839 1.00 96.19 218 ILE A O 1
ATOM 1801 N N . TYR A 1 219 ? 7.215 1.860 -0.320 1.00 96.50 219 TYR A N 1
ATOM 1802 C CA . TYR A 1 219 ? 7.412 1.795 1.131 1.00 96.50 219 TYR A CA 1
ATOM 1803 C C . TYR A 1 219 ? 7.261 0.376 1.694 1.00 96.50 219 TYR A C 1
ATOM 1805 O O . TYR A 1 219 ? 7.937 0.032 2.657 1.00 96.50 219 TYR A O 1
ATOM 1813 N N . HIS A 1 220 ? 6.395 -0.463 1.118 1.00 97.62 220 HIS A N 1
ATOM 1814 C CA . HIS A 1 220 ? 6.120 -1.804 1.661 1.00 97.62 220 HIS A CA 1
ATOM 1815 C C . HIS A 1 220 ? 6.637 -2.916 0.749 1.00 97.62 220 HIS A C 1
ATOM 1817 O O . HIS A 1 220 ? 7.155 -3.939 1.209 1.00 97.62 220 HIS A O 1
ATOM 1823 N N . PHE A 1 221 ? 6.516 -2.703 -0.559 1.00 97.00 221 PHE A N 1
ATOM 1824 C CA . PHE A 1 221 ? 6.709 -3.744 -1.565 1.00 97.00 221 PHE A CA 1
ATOM 1825 C C . PHE A 1 221 ? 7.886 -3.475 -2.517 1.00 97.00 221 PHE A C 1
ATOM 1827 O O . PHE A 1 221 ? 8.111 -4.235 -3.454 1.00 97.00 221 PHE A O 1
ATOM 1834 N N . GLY A 1 222 ? 8.698 -2.458 -2.211 1.00 97.06 222 GLY A N 1
ATOM 1835 C CA . GLY A 1 222 ? 9.910 -2.123 -2.952 1.00 97.06 222 GLY A CA 1
ATOM 1836 C C . GLY A 1 222 ? 11.128 -2.981 -2.587 1.00 97.06 222 GLY A C 1
ATOM 1837 O O . GLY A 1 222 ? 11.121 -3.771 -1.635 1.00 97.06 222 GLY A O 1
ATOM 1838 N N . PHE A 1 223 ? 12.215 -2.780 -3.331 1.00 97.50 223 PHE A N 1
ATOM 1839 C CA . PHE A 1 223 ? 13.494 -3.483 -3.152 1.00 97.50 223 PHE A CA 1
ATOM 1840 C C . PHE A 1 223 ? 14.436 -2.824 -2.122 1.00 97.50 223 PHE A C 1
ATOM 1842 O O . PHE A 1 223 ? 15.467 -3.397 -1.775 1.00 97.50 223 PHE A O 1
ATOM 1849 N N . THR A 1 224 ? 14.111 -1.620 -1.643 1.00 98.25 224 THR A N 1
ATOM 1850 C CA . THR A 1 224 ? 14.973 -0.812 -0.762 1.00 98.25 224 THR A CA 1
ATOM 1851 C C . THR A 1 224 ? 15.061 -1.370 0.664 1.00 98.25 224 THR A C 1
ATOM 1853 O O . THR A 1 224 ? 14.234 -2.185 1.084 1.00 98.25 224 THR A O 1
ATOM 1856 N N . GLN A 1 225 ? 16.046 -0.902 1.448 1.00 98.00 225 GLN A N 1
ATOM 1857 C CA . GLN A 1 225 ? 16.182 -1.295 2.861 1.00 98.00 225 GLN A CA 1
ATOM 1858 C C . GLN A 1 225 ? 14.962 -0.899 3.695 1.00 98.00 225 GLN A C 1
ATOM 1860 O O . GLN A 1 225 ? 14.560 -1.670 4.560 1.00 98.00 225 GLN A O 1
ATOM 1865 N N . PHE A 1 226 ? 14.318 0.232 3.384 1.00 98.12 226 PHE A N 1
ATOM 1866 C CA . PHE A 1 226 ? 13.065 0.635 4.026 1.00 98.12 226 PHE A CA 1
ATOM 1867 C C . PHE A 1 226 ? 12.000 -0.460 3.890 1.00 98.12 226 PHE A C 1
ATOM 1869 O O . PHE A 1 226 ? 11.478 -0.969 4.882 1.00 98.12 226 PHE A O 1
ATOM 1876 N N . ALA A 1 227 ? 11.706 -0.859 2.651 1.00 98.06 227 ALA A N 1
ATOM 1877 C CA . ALA A 1 227 ? 10.670 -1.844 2.373 1.00 98.06 227 ALA A CA 1
ATOM 1878 C C . ALA A 1 227 ? 11.048 -3.235 2.900 1.00 98.06 227 ALA A C 1
ATOM 1880 O O . ALA A 1 227 ? 10.194 -3.973 3.394 1.00 98.06 227 ALA A O 1
ATOM 1881 N N . LYS A 1 228 ? 12.338 -3.585 2.854 1.00 98.25 228 LYS A N 1
ATOM 1882 C CA . LYS A 1 228 ? 12.861 -4.818 3.447 1.00 98.25 228 LYS A CA 1
ATOM 1883 C C . LYS A 1 228 ? 12.667 -4.851 4.967 1.00 98.25 228 LYS A C 1
ATOM 1885 O O . LYS A 1 228 ? 12.175 -5.856 5.472 1.00 98.25 228 LYS A O 1
ATOM 1890 N N . ALA A 1 229 ? 13.007 -3.775 5.677 1.00 98.38 229 ALA A N 1
ATOM 1891 C CA . ALA A 1 229 ? 12.842 -3.679 7.127 1.00 98.38 229 ALA A CA 1
ATOM 1892 C C . ALA A 1 229 ? 11.366 -3.805 7.529 1.00 98.38 229 ALA A C 1
ATOM 1894 O O . ALA A 1 229 ? 11.034 -4.613 8.397 1.00 98.38 229 ALA A O 1
ATOM 1895 N N . PHE A 1 230 ? 10.471 -3.115 6.810 1.00 98.50 230 PHE A N 1
ATOM 1896 C CA . PHE A 1 230 ? 9.027 -3.282 6.977 1.00 98.50 230 PHE A CA 1
ATOM 1897 C C . PHE A 1 230 ? 8.596 -4.749 6.842 1.00 98.50 230 PHE A C 1
ATOM 1899 O O . PHE A 1 230 ? 7.914 -5.271 7.723 1.00 98.50 230 PHE A O 1
ATOM 1906 N N . ARG A 1 231 ? 8.995 -5.436 5.760 1.00 98.44 231 ARG A N 1
ATOM 1907 C CA . ARG A 1 231 ? 8.596 -6.835 5.538 1.00 98.44 231 ARG A CA 1
ATOM 1908 C C . ARG A 1 231 ? 9.138 -7.772 6.616 1.00 98.44 231 ARG A C 1
ATOM 1910 O O . ARG A 1 231 ? 8.421 -8.671 7.046 1.00 98.44 231 ARG A O 1
ATOM 1917 N N . GLN A 1 232 ? 10.366 -7.547 7.080 1.00 98.50 232 GLN A N 1
ATOM 1918 C CA . GLN A 1 232 ? 10.972 -8.333 8.156 1.00 98.50 232 GLN A CA 1
ATOM 1919 C C . GLN A 1 232 ? 10.219 -8.177 9.478 1.00 98.50 232 GLN A C 1
ATOM 1921 O O . GLN A 1 232 ? 9.937 -9.174 10.141 1.00 98.50 232 GLN A O 1
ATOM 1926 N N . ASP A 1 233 ? 9.867 -6.953 9.864 1.00 98.69 233 ASP A N 1
ATOM 1927 C CA . ASP A 1 233 ? 9.114 -6.736 11.097 1.00 98.69 233 ASP A CA 1
ATOM 1928 C C . ASP A 1 233 ? 7.669 -7.213 10.969 1.00 98.69 233 ASP A C 1
ATOM 1930 O O . ASP A 1 233 ? 7.167 -7.855 11.889 1.00 98.69 233 ASP A O 1
ATOM 1934 N N . LEU A 1 234 ? 7.025 -7.019 9.813 1.00 98.69 234 LEU A N 1
ATOM 1935 C CA . LEU A 1 234 ? 5.711 -7.601 9.543 1.00 98.69 234 LEU A CA 1
ATOM 1936 C C . LEU A 1 234 ? 5.733 -9.129 9.702 1.00 98.69 234 LEU A C 1
ATOM 1938 O O . LEU A 1 234 ? 4.839 -9.674 10.342 1.00 98.69 234 LEU A O 1
ATOM 1942 N N . ALA A 1 235 ? 6.757 -9.821 9.192 1.00 98.62 235 ALA A N 1
ATOM 1943 C CA . ALA A 1 235 ? 6.881 -11.272 9.351 1.00 98.62 235 ALA A CA 1
ATOM 1944 C C . ALA A 1 235 ? 6.958 -11.680 10.832 1.00 98.62 235 ALA A C 1
ATOM 1946 O O . ALA A 1 235 ? 6.250 -12.595 11.251 1.00 98.62 235 ALA A O 1
ATOM 1947 N N . LYS A 1 236 ? 7.748 -10.964 11.647 1.00 98.56 236 LYS A N 1
ATOM 1948 C CA . LYS A 1 236 ? 7.815 -11.196 13.104 1.00 98.56 236 LYS A CA 1
ATOM 1949 C C . LYS A 1 236 ? 6.453 -10.971 13.765 1.00 98.56 236 LYS A C 1
ATOM 1951 O O . LYS A 1 236 ? 5.983 -11.813 14.522 1.00 98.56 236 LYS A O 1
ATOM 1956 N N . ARG A 1 237 ? 5.777 -9.870 13.434 1.00 98.62 237 ARG A N 1
ATOM 1957 C CA . ARG A 1 237 ? 4.460 -9.522 13.986 1.00 98.62 237 ARG A CA 1
ATOM 1958 C C . ARG A 1 237 ? 3.365 -10.519 13.599 1.00 98.62 237 ARG A C 1
ATOM 1960 O O . ARG A 1 237 ? 2.501 -10.840 14.419 1.00 98.62 237 ARG A O 1
ATOM 1967 N N . LEU A 1 238 ? 3.407 -11.051 12.378 1.00 98.56 238 LEU A N 1
ATOM 1968 C CA . LEU A 1 238 ? 2.530 -12.143 11.953 1.00 98.56 238 LEU A CA 1
ATOM 1969 C C . LEU A 1 238 ? 2.865 -13.439 12.691 1.00 98.56 238 LEU A C 1
ATOM 1971 O O . LEU A 1 238 ? 1.948 -14.130 13.124 1.00 98.56 238 LEU A O 1
ATOM 1975 N N . HIS A 1 239 ? 4.139 -13.766 12.894 1.00 98.31 239 HIS A N 1
ATOM 1976 C CA . HIS A 1 239 ? 4.531 -14.940 13.673 1.00 98.31 239 HIS A CA 1
ATOM 1977 C C . HIS A 1 239 ? 4.013 -14.886 15.122 1.00 98.31 239 HIS A C 1
ATOM 1979 O O . HIS A 1 239 ? 3.515 -15.876 15.644 1.00 98.31 239 HIS A O 1
ATOM 1985 N N . GLU A 1 240 ? 4.061 -13.709 15.742 1.00 98.06 240 GLU A N 1
ATOM 1986 C CA . GLU A 1 240 ? 3.681 -13.480 17.142 1.00 98.06 240 GLU A CA 1
ATOM 1987 C C . GLU A 1 240 ? 2.163 -13.376 17.387 1.00 98.06 240 GLU A C 1
ATOM 1989 O O . GLU A 1 240 ? 1.737 -13.237 18.532 1.00 98.06 240 GLU A O 1
ATOM 1994 N N . SER A 1 241 ? 1.322 -13.379 16.347 1.00 98.00 241 SER A N 1
ATOM 1995 C CA . SER A 1 241 ? -0.106 -13.065 16.494 1.00 98.00 241 SER A CA 1
ATOM 1996 C C . SER A 1 241 ? -1.007 -13.844 15.538 1.00 98.00 241 SER A C 1
ATOM 1998 O O . SER A 1 241 ? -0.542 -14.544 14.647 1.00 98.00 241 SER A O 1
ATOM 2000 N N . GLN A 1 242 ? -2.323 -13.685 15.698 1.00 97.12 242 GLN A N 1
ATOM 2001 C CA . GLN A 1 242 ? -3.345 -14.177 14.760 1.00 97.12 242 GLN A CA 1
ATOM 2002 C C . GLN A 1 242 ? -3.845 -13.077 13.807 1.00 97.12 242 GLN A C 1
ATOM 2004 O O . GLN A 1 242 ? -4.897 -13.211 13.178 1.00 97.12 242 GLN A O 1
ATOM 2009 N N . THR A 1 243 ? -3.104 -11.972 13.710 1.00 98.69 243 THR A N 1
ATOM 2010 C CA . THR A 1 243 ? -3.448 -10.838 12.850 1.00 98.69 243 THR A CA 1
ATOM 2011 C C . THR A 1 243 ? -3.488 -11.277 11.389 1.00 98.69 243 THR A C 1
ATOM 2013 O O . THR A 1 243 ? -2.599 -12.003 10.936 1.00 98.69 243 THR A O 1
ATOM 2016 N N . MET A 1 244 ? -4.505 -10.826 10.651 1.00 98.75 244 MET A N 1
ATOM 2017 C CA . MET A 1 244 ? -4.581 -10.999 9.197 1.00 98.75 244 MET A CA 1
ATOM 2018 C C . MET A 1 244 ? -4.005 -9.787 8.466 1.00 98.75 244 MET A C 1
ATOM 2020 O O . MET A 1 244 ? -4.261 -8.646 8.853 1.00 98.75 244 MET A O 1
ATOM 2024 N N . PHE A 1 245 ? -3.259 -10.033 7.390 1.00 98.81 245 PHE A N 1
ATOM 2025 C CA . PHE A 1 245 ? -2.646 -8.996 6.569 1.00 98.81 245 PHE A CA 1
ATOM 2026 C C . PHE A 1 245 ? -3.472 -8.733 5.309 1.00 98.81 245 PHE A C 1
ATOM 2028 O O . PHE A 1 245 ? -3.533 -9.575 4.415 1.00 98.81 245 PHE A O 1
ATOM 2035 N N . ILE A 1 246 ? -4.085 -7.553 5.233 1.00 98.81 246 ILE A N 1
ATOM 2036 C CA . ILE A 1 246 ? -4.904 -7.103 4.105 1.00 98.81 246 ILE A CA 1
ATOM 2037 C C . ILE A 1 246 ? -4.102 -6.125 3.246 1.00 98.81 246 ILE A C 1
ATOM 2039 O O . ILE A 1 246 ? -3.502 -5.178 3.753 1.00 98.81 246 ILE A O 1
ATOM 2043 N N . TYR A 1 247 ? -4.110 -6.330 1.932 1.00 98.38 247 TYR A N 1
ATOM 2044 C CA . TYR A 1 247 ? -3.365 -5.490 0.994 1.00 98.38 247 TYR A CA 1
ATOM 2045 C C . TYR A 1 247 ? -3.972 -5.553 -0.418 1.00 98.38 247 TYR A C 1
ATOM 2047 O O . TYR A 1 247 ? -4.682 -6.509 -0.746 1.00 98.38 247 TYR A O 1
ATOM 2055 N N . PRO A 1 248 ? -3.703 -4.562 -1.288 1.00 97.56 248 PRO A N 1
ATOM 2056 C CA . PRO A 1 248 ? -4.140 -4.608 -2.678 1.00 97.56 248 PRO A CA 1
ATOM 2057 C C . PRO A 1 248 ? -3.585 -5.820 -3.433 1.00 97.56 248 PRO A C 1
ATOM 2059 O O . PRO A 1 248 ? -2.380 -6.074 -3.429 1.00 97.56 248 PRO A O 1
ATOM 2062 N N . ALA A 1 249 ? -4.454 -6.539 -4.146 1.00 96.81 249 ALA A N 1
ATOM 2063 C CA . ALA A 1 249 ? -4.097 -7.786 -4.826 1.00 96.81 249 ALA A CA 1
ATOM 2064 C C . ALA A 1 249 ? -2.957 -7.639 -5.853 1.00 96.81 249 ALA A C 1
ATOM 2066 O O . ALA A 1 249 ? -2.243 -8.603 -6.107 1.00 96.81 249 ALA A O 1
ATOM 2067 N N . VAL A 1 250 ? -2.717 -6.438 -6.393 1.00 95.19 250 VAL A N 1
ATOM 2068 C CA . VAL A 1 250 ? -1.585 -6.173 -7.301 1.00 95.19 250 VAL A CA 1
ATOM 2069 C C . VAL A 1 250 ? -0.228 -6.545 -6.683 1.00 95.19 250 VAL A C 1
ATOM 2071 O O . VAL A 1 250 ? 0.692 -6.912 -7.406 1.00 95.19 250 VAL A O 1
ATOM 2074 N N . PHE A 1 251 ? -0.105 -6.545 -5.355 1.00 96.81 251 PHE A N 1
ATOM 2075 C CA . PHE A 1 251 ? 1.134 -6.898 -4.657 1.00 96.81 251 PHE A CA 1
ATOM 2076 C C . PHE A 1 251 ? 1.258 -8.397 -4.339 1.00 96.81 251 PHE A C 1
ATOM 2078 O O . PHE A 1 251 ? 2.299 -8.838 -3.850 1.00 96.81 251 PHE A O 1
ATOM 2085 N N . HIS A 1 252 ? 0.224 -9.201 -4.612 1.00 96.19 252 HIS A N 1
ATOM 2086 C CA . HIS A 1 252 ? 0.087 -10.545 -4.053 1.00 96.19 252 HIS A CA 1
ATOM 2087 C C . HIS A 1 252 ? 1.226 -11.496 -4.395 1.00 96.19 252 HIS A C 1
ATOM 2089 O O . HIS A 1 252 ? 1.708 -12.177 -3.501 1.00 96.19 252 HIS A O 1
ATOM 2095 N N . ASN A 1 253 ? 1.697 -11.534 -5.640 1.00 95.19 253 ASN A N 1
ATOM 2096 C CA . ASN A 1 253 ? 2.753 -12.480 -6.004 1.00 95.19 253 ASN A CA 1
ATOM 2097 C C . ASN A 1 253 ? 4.084 -12.182 -5.289 1.00 95.19 253 ASN A C 1
ATOM 2099 O O . ASN A 1 253 ? 4.803 -13.115 -4.938 1.00 95.19 253 ASN A O 1
ATOM 2103 N N . LEU A 1 254 ? 4.384 -10.908 -4.994 1.00 96.12 254 LEU A N 1
ATOM 2104 C CA . LEU A 1 254 ? 5.512 -10.572 -4.123 1.00 96.12 254 LEU A CA 1
ATOM 2105 C C . LEU A 1 254 ? 5.222 -11.004 -2.682 1.00 96.12 254 LEU A C 1
ATOM 2107 O O . LEU A 1 254 ? 6.029 -11.694 -2.071 1.00 96.12 254 LEU A O 1
ATOM 2111 N N . VAL A 1 255 ? 4.065 -10.616 -2.139 1.00 97.19 255 VAL A N 1
ATOM 2112 C CA . VAL A 1 255 ? 3.705 -10.904 -0.742 1.00 97.19 255 VAL A CA 1
ATOM 2113 C C . VAL A 1 255 ? 3.693 -12.412 -0.477 1.00 97.19 255 VAL A C 1
ATOM 2115 O O . VAL A 1 255 ? 4.288 -12.877 0.484 1.00 97.19 255 VAL A O 1
ATOM 2118 N N . LYS A 1 256 ? 3.090 -13.206 -1.359 1.00 95.38 256 LYS A N 1
ATOM 2119 C CA . LYS A 1 256 ? 3.054 -14.667 -1.266 1.00 95.38 256 LYS A CA 1
ATOM 2120 C C . LYS A 1 256 ? 4.454 -15.281 -1.231 1.00 95.38 256 LYS A C 1
ATOM 2122 O O . LYS A 1 256 ? 4.668 -16.226 -0.482 1.00 95.38 256 LYS A O 1
ATOM 2127 N N . ARG A 1 257 ? 5.398 -14.741 -2.010 1.00 94.56 257 ARG A N 1
ATOM 2128 C CA . ARG A 1 257 ? 6.801 -15.182 -2.017 1.00 94.56 257 ARG A CA 1
ATOM 2129 C C . ARG A 1 257 ? 7.522 -14.844 -0.711 1.00 94.56 257 ARG A C 1
ATOM 2131 O O . ARG A 1 257 ? 8.312 -15.647 -0.238 1.00 94.56 257 ARG A O 1
ATOM 2138 N N . GLU A 1 258 ? 7.278 -13.660 -0.156 1.00 95.38 258 GLU A N 1
ATOM 2139 C CA . GLU A 1 258 ? 7.962 -13.174 1.054 1.00 95.38 258 GLU A CA 1
ATOM 2140 C C . GLU A 1 258 ? 7.362 -13.750 2.351 1.00 95.38 258 GLU A C 1
ATOM 2142 O O . GLU A 1 258 ? 8.054 -13.851 3.359 1.00 95.38 258 GLU A O 1
ATOM 2147 N N . PHE A 1 259 ? 6.081 -14.131 2.336 1.00 97.12 259 PHE A N 1
ATOM 2148 C CA . PHE A 1 259 ? 5.302 -14.515 3.519 1.00 97.12 259 PHE A CA 1
ATOM 2149 C C . PHE A 1 259 ? 4.647 -15.897 3.361 1.00 97.12 259 PHE A C 1
ATOM 2151 O O . PHE A 1 259 ? 3.483 -16.085 3.723 1.00 97.12 259 PHE A O 1
ATOM 2158 N N . THR A 1 260 ? 5.379 -16.868 2.808 1.00 94.12 260 THR A N 1
ATOM 2159 C CA . THR A 1 260 ? 4.873 -18.225 2.517 1.00 94.12 260 THR A CA 1
ATOM 2160 C C . THR A 1 260 ? 4.240 -18.903 3.732 1.00 94.12 260 THR A C 1
ATOM 2162 O O . THR A 1 260 ? 3.183 -19.525 3.615 1.00 94.12 260 THR A O 1
ATOM 2165 N N . ASP A 1 261 ? 4.835 -18.705 4.908 1.00 96.56 261 ASP A N 1
ATOM 2166 C CA . ASP A 1 261 ? 4.435 -19.347 6.168 1.00 96.56 261 ASP A CA 1
ATOM 2167 C C . ASP A 1 261 ? 3.121 -18.794 6.739 1.00 96.56 261 ASP A C 1
ATOM 2169 O O . ASP A 1 261 ? 2.565 -19.343 7.687 1.00 96.56 261 ASP A O 1
ATOM 2173 N N . PHE A 1 262 ? 2.607 -17.708 6.157 1.00 97.00 262 PHE A N 1
ATOM 2174 C CA . PHE A 1 262 ? 1.420 -16.995 6.629 1.00 97.00 262 PHE A CA 1
ATOM 2175 C C . PHE A 1 262 ? 0.278 -17.011 5.612 1.00 97.00 262 PHE A C 1
ATOM 2177 O O . PHE A 1 262 ? -0.635 -16.191 5.706 1.00 97.00 262 PHE A O 1
ATOM 2184 N N . SER A 1 263 ? 0.330 -17.907 4.620 1.00 94.31 263 SER A N 1
ATOM 2185 C CA . SER A 1 263 ? -0.604 -17.951 3.482 1.00 94.31 263 SER A CA 1
ATOM 2186 C C . SER A 1 263 ? -2.091 -17.946 3.866 1.00 94.31 263 SER A C 1
ATOM 2188 O O . SER A 1 263 ? -2.907 -17.363 3.155 1.00 94.31 263 SER A O 1
ATOM 2190 N N . ASP A 1 264 ? -2.456 -18.518 5.013 1.00 95.81 264 ASP A N 1
ATOM 2191 C CA . ASP A 1 264 ? -3.821 -18.543 5.544 1.00 95.81 264 ASP A CA 1
ATOM 2192 C C . ASP A 1 264 ? -4.312 -17.174 6.056 1.00 95.81 264 ASP A C 1
ATOM 2194 O O . ASP A 1 264 ? -5.522 -16.933 6.128 1.00 95.81 264 ASP A O 1
ATOM 2198 N N . ARG A 1 265 ? -3.380 -16.264 6.356 1.00 97.69 265 ARG A N 1
ATOM 2199 C CA . ARG A 1 265 ? -3.610 -14.914 6.891 1.00 97.69 265 ARG A CA 1
ATOM 2200 C C . ARG A 1 265 ? -3.272 -13.796 5.906 1.00 97.69 265 ARG A C 1
ATOM 2202 O O . ARG A 1 265 ? -3.413 -12.624 6.254 1.00 97.69 265 ARG A O 1
ATOM 2209 N N . LEU A 1 266 ? -2.868 -14.137 4.684 1.00 98.31 266 LEU A N 1
ATOM 2210 C CA . LEU A 1 266 ? -2.666 -13.194 3.589 1.00 98.31 266 LEU A CA 1
ATOM 2211 C C . LEU A 1 266 ? -3.984 -12.938 2.849 1.00 98.31 266 LEU A C 1
ATOM 2213 O O . LEU A 1 266 ? -4.559 -13.851 2.261 1.00 98.31 266 LEU A O 1
ATOM 2217 N N . ILE A 1 267 ? -4.442 -11.687 2.836 1.00 98.56 267 ILE A N 1
ATOM 2218 C CA . ILE A 1 267 ? -5.734 -11.281 2.276 1.00 98.56 267 ILE A CA 1
ATOM 2219 C C . ILE A 1 267 ? -5.523 -10.272 1.127 1.00 98.56 267 ILE A C 1
ATOM 2221 O O . ILE A 1 267 ? -5.663 -9.061 1.329 1.00 98.56 267 ILE A O 1
ATOM 2225 N N . PRO A 1 268 ? -5.164 -10.739 -0.088 1.00 97.94 268 PRO A N 1
ATOM 2226 C CA . PRO A 1 268 ? -5.128 -9.899 -1.282 1.00 97.94 268 PRO A CA 1
ATOM 2227 C C . PRO A 1 268 ? -6.542 -9.484 -1.707 1.00 97.94 268 PRO A C 1
ATOM 2229 O O . PRO A 1 268 ? -7.358 -10.320 -2.096 1.00 97.94 268 PRO A O 1
ATOM 2232 N N . VAL A 1 269 ? -6.828 -8.183 -1.706 1.00 98.12 269 VAL A N 1
ATOM 2233 C CA . VAL A 1 269 ? -8.138 -7.654 -2.117 1.00 98.12 269 VAL A CA 1
ATOM 2234 C C . VAL A 1 269 ? -8.003 -6.861 -3.425 1.00 98.12 269 VAL A C 1
ATOM 2236 O O . VAL A 1 269 ? -7.200 -5.925 -3.492 1.00 98.12 269 VAL A O 1
ATOM 2239 N N . PRO A 1 270 ? -8.744 -7.205 -4.496 1.00 96.94 270 PRO A N 1
ATOM 2240 C CA . PRO A 1 270 ? -8.704 -6.461 -5.757 1.00 96.94 270 PRO A CA 1
ATOM 2241 C C . PRO A 1 270 ? -9.183 -5.016 -5.598 1.00 96.94 270 PRO A C 1
ATOM 2243 O O . PRO A 1 270 ? -10.164 -4.768 -4.904 1.00 96.94 270 PRO A O 1
ATOM 2246 N N . ILE A 1 271 ? -8.554 -4.064 -6.292 1.00 96.00 271 ILE A N 1
ATOM 2247 C CA . ILE A 1 271 ? -9.064 -2.688 -6.385 1.00 96.00 271 ILE A CA 1
ATOM 2248 C C . ILE A 1 271 ? -10.107 -2.622 -7.502 1.00 96.00 271 ILE A C 1
ATOM 2250 O O . ILE A 1 271 ? -9.844 -3.031 -8.634 1.00 96.00 271 ILE A O 1
ATOM 2254 N N . HIS A 1 272 ? -11.281 -2.065 -7.213 1.00 95.62 272 HIS A N 1
ATOM 2255 C CA . HIS A 1 272 ? -12.312 -1.844 -8.221 1.00 95.62 272 HIS A CA 1
ATOM 2256 C C . HIS A 1 272 ? -12.243 -0.410 -8.764 1.00 95.62 272 HIS A C 1
ATOM 2258 O O . HIS A 1 272 ? -12.710 0.534 -8.131 1.00 95.62 272 HIS A O 1
ATOM 2264 N N . LEU A 1 273 ? -11.738 -0.251 -9.992 1.00 91.25 273 LEU A N 1
ATOM 2265 C CA . LEU A 1 273 ? -11.370 1.051 -10.579 1.00 91.25 273 LEU A CA 1
ATOM 2266 C C . LEU A 1 273 ? -12.496 2.101 -10.632 1.00 91.25 273 LEU A C 1
ATOM 2268 O O . LEU A 1 273 ? -12.216 3.293 -10.548 1.00 91.25 273 LEU A O 1
ATOM 2272 N N . SER A 1 274 ? -13.758 1.677 -10.762 1.00 92.44 274 SER A N 1
ATOM 2273 C CA . SER A 1 274 ? -14.927 2.574 -10.804 1.00 92.44 274 SER A CA 1
ATOM 2274 C C . SER A 1 274 ? -15.678 2.744 -9.477 1.00 92.44 274 SER A C 1
ATOM 2276 O O . SER A 1 274 ? -16.711 3.414 -9.450 1.00 92.44 274 SER A O 1
ATOM 2278 N N . LYS A 1 275 ? -15.222 2.124 -8.382 1.00 94.69 275 LYS A N 1
ATOM 2279 C CA . LYS A 1 275 ? -15.889 2.205 -7.073 1.00 94.69 275 LYS A CA 1
ATOM 2280 C C . LYS A 1 275 ? -15.064 3.069 -6.135 1.00 94.69 275 LYS A C 1
ATOM 2282 O O . LYS A 1 275 ? -13.866 2.871 -6.009 1.00 94.69 275 LYS A O 1
ATOM 2287 N N . THR A 1 276 ? -15.721 3.992 -5.444 1.00 95.12 276 THR A N 1
ATOM 2288 C CA . THR A 1 276 ? -15.082 4.980 -4.555 1.00 95.12 276 THR A CA 1
ATOM 2289 C C . THR A 1 276 ? -15.779 5.063 -3.194 1.00 95.12 276 THR A C 1
ATOM 2291 O O . THR A 1 276 ? -15.692 6.068 -2.499 1.00 95.12 276 THR A O 1
ATOM 2294 N N . ARG A 1 277 ? -16.521 4.019 -2.810 1.00 95.38 277 ARG A N 1
ATOM 2295 C CA . ARG A 1 277 ? -17.284 3.980 -1.557 1.00 95.38 277 ARG A CA 1
ATOM 2296 C C . ARG A 1 277 ? -16.425 3.410 -0.424 1.00 95.38 277 ARG A C 1
ATOM 2298 O O . ARG A 1 277 ? -16.080 2.229 -0.473 1.00 95.38 277 ARG A O 1
ATOM 2305 N N . ILE A 1 278 ? -16.128 4.227 0.591 1.00 95.75 278 ILE A N 1
ATOM 2306 C CA . ILE A 1 278 ? -15.278 3.841 1.735 1.00 95.75 278 ILE A CA 1
ATOM 2307 C C . ILE A 1 278 ? -15.942 2.828 2.671 1.00 95.75 278 ILE A C 1
ATOM 2309 O O . ILE A 1 278 ? -15.258 1.989 3.232 1.00 95.75 278 ILE A O 1
ATOM 2313 N N . HIS A 1 279 ? -17.266 2.858 2.815 1.00 96.50 279 HIS A N 1
ATOM 2314 C CA . HIS A 1 279 ? -18.034 1.972 3.696 1.00 96.50 279 HIS A CA 1
ATOM 2315 C C . HIS A 1 279 ? -18.589 0.757 2.943 1.00 96.50 279 HIS A C 1
ATOM 2317 O O . HIS A 1 279 ? -19.724 0.329 3.149 1.00 96.50 279 HIS A O 1
ATOM 2323 N N . THR A 1 280 ? -17.799 0.226 2.006 1.00 93.56 280 THR A N 1
ATOM 2324 C CA . THR A 1 280 ? -18.118 -1.028 1.315 1.00 93.56 280 THR A CA 1
ATOM 2325 C C . THR A 1 280 ? -17.923 -2.191 2.288 1.00 93.56 280 THR A C 1
ATOM 2327 O O . THR A 1 280 ? -16.824 -2.380 2.801 1.00 93.56 280 THR A O 1
ATOM 2330 N N . ASN A 1 281 ? -18.970 -2.986 2.524 1.00 95.69 281 ASN A N 1
ATOM 2331 C CA . ASN A 1 281 ? -18.864 -4.205 3.326 1.00 95.69 281 ASN A CA 1
ATOM 2332 C C . ASN A 1 281 ? -18.101 -5.288 2.542 1.00 95.69 281 ASN A C 1
ATOM 2334 O O . ASN A 1 281 ? -18.635 -5.865 1.590 1.00 95.69 281 ASN A O 1
ATOM 2338 N N . LEU A 1 282 ? -16.879 -5.593 2.982 1.00 97.75 282 LEU A N 1
ATOM 2339 C CA . LEU A 1 282 ? -15.975 -6.528 2.313 1.00 97.75 282 LEU A CA 1
ATOM 2340 C C . LEU A 1 282 ? -16.433 -7.994 2.385 1.00 97.75 282 LEU A C 1
ATOM 2342 O O . LEU A 1 282 ? -15.991 -8.804 1.573 1.00 97.75 282 LEU A O 1
ATOM 2346 N N . VAL A 1 283 ? -17.345 -8.351 3.301 1.00 97.44 283 VAL A N 1
ATOM 2347 C CA . VAL A 1 283 ? -17.944 -9.699 3.355 1.00 97.44 283 VAL A CA 1
ATOM 2348 C C . VAL A 1 283 ? -18.865 -9.936 2.157 1.00 97.44 283 VAL A C 1
ATOM 2350 O O . VAL A 1 283 ? -18.823 -11.007 1.551 1.00 97.44 283 VAL A O 1
ATOM 2353 N N . GLY A 1 284 ? -19.684 -8.940 1.803 1.00 95.00 284 GLY A N 1
ATOM 2354 C CA . GLY A 1 284 ? -20.599 -9.011 0.657 1.00 95.00 284 GLY A CA 1
ATOM 2355 C C . GLY A 1 284 ? -19.959 -8.589 -0.668 1.00 95.00 284 GLY A C 1
ATOM 2356 O O . GLY A 1 284 ? -20.346 -9.070 -1.733 1.00 95.00 284 GLY A O 1
ATOM 2357 N N . HIS A 1 285 ? -18.962 -7.706 -0.611 1.00 96.75 285 HIS A N 1
ATOM 2358 C CA . HIS A 1 285 ? -18.326 -7.092 -1.771 1.00 96.75 285 HIS A CA 1
ATOM 2359 C C . HIS A 1 285 ? -16.805 -7.060 -1.595 1.00 96.75 285 HIS A C 1
ATOM 2361 O O . HIS A 1 285 ? -16.245 -6.086 -1.101 1.00 96.75 285 HIS A O 1
ATOM 2367 N N . PHE A 1 286 ? -16.128 -8.130 -2.016 1.00 97.44 286 PHE A N 1
ATOM 2368 C CA . PHE A 1 286 ? -14.691 -8.314 -1.795 1.00 97.44 286 PHE A CA 1
ATOM 2369 C C . PHE A 1 286 ? -13.827 -7.531 -2.800 1.00 97.44 286 PHE A C 1
ATOM 2371 O O . PHE A 1 286 ? -13.186 -8.099 -3.684 1.00 97.44 286 PHE A O 1
ATOM 2378 N N . TYR A 1 287 ? -13.849 -6.203 -2.686 1.00 97.50 287 TYR A N 1
ATOM 2379 C CA . TYR A 1 287 ? -12.983 -5.292 -3.428 1.00 97.50 287 TYR A CA 1
ATOM 2380 C C . TYR A 1 287 ? -12.646 -4.047 -2.594 1.00 97.50 287 TYR A C 1
ATOM 2382 O O . TYR A 1 287 ? -13.442 -3.603 -1.769 1.00 97.50 287 TYR A O 1
ATOM 2390 N N . LEU A 1 288 ? -11.494 -3.436 -2.862 1.00 97.62 288 LEU A N 1
ATOM 2391 C CA . LEU A 1 288 ? -11.114 -2.129 -2.332 1.00 97.62 288 LEU A CA 1
ATOM 2392 C C . LEU A 1 288 ? -11.617 -1.009 -3.259 1.00 97.62 288 LEU A C 1
ATOM 2394 O O . LEU A 1 288 ? -11.584 -1.172 -4.487 1.00 97.62 288 LEU A O 1
ATOM 2398 N N . PRO A 1 289 ? -12.080 0.130 -2.720 1.00 96.62 289 PRO A N 1
ATOM 2399 C CA . PRO A 1 289 ? -12.373 1.308 -3.525 1.00 96.62 289 PRO A CA 1
ATOM 2400 C C . PRO A 1 289 ? -11.092 1.886 -4.144 1.00 96.62 289 PRO A C 1
ATOM 2402 O O . PRO A 1 289 ? -10.022 1.841 -3.551 1.00 96.62 289 PRO A O 1
ATOM 2405 N N . ASN A 1 290 ? -11.199 2.485 -5.325 1.00 94.06 290 ASN A N 1
ATOM 2406 C CA . ASN A 1 290 ? -10.106 3.200 -5.975 1.00 94.06 290 ASN A CA 1
ATOM 2407 C C . ASN A 1 290 ? -9.951 4.606 -5.374 1.00 94.06 290 ASN A C 1
ATOM 2409 O O . ASN A 1 290 ? -10.397 5.600 -5.951 1.00 94.06 290 ASN A O 1
ATOM 2413 N N . LEU A 1 291 ? -9.392 4.671 -4.167 1.00 90.69 291 LEU A N 1
ATOM 2414 C CA . LEU A 1 291 ? -9.168 5.905 -3.418 1.00 90.69 291 LEU A CA 1
ATOM 2415 C C . LEU A 1 291 ? -7.718 5.976 -2.946 1.00 90.69 291 LEU A C 1
ATOM 2417 O O . LEU A 1 291 ? -7.167 4.963 -2.541 1.00 90.69 291 LEU A O 1
ATOM 2421 N N . GLY A 1 292 ? -7.152 7.185 -2.983 1.00 84.56 292 GLY A N 1
ATOM 2422 C CA . GLY A 1 292 ? -5.722 7.496 -2.867 1.00 84.56 292 GLY A CA 1
ATOM 2423 C C . GLY A 1 292 ? -4.889 6.631 -1.913 1.00 84.56 292 GLY A C 1
ATOM 2424 O O . GLY A 1 292 ? -4.349 5.607 -2.318 1.00 84.56 292 GLY A O 1
ATOM 2425 N N . ASN A 1 293 ? -4.673 7.099 -0.681 1.00 90.19 293 ASN A N 1
ATOM 2426 C CA . ASN A 1 293 ? -3.766 6.435 0.258 1.00 90.19 293 ASN A CA 1
ATOM 2427 C C . ASN A 1 293 ? -4.459 5.320 1.063 1.00 90.19 293 ASN A C 1
ATOM 2429 O O . ASN A 1 293 ? -5.660 5.083 0.946 1.00 90.19 293 ASN A O 1
ATOM 2433 N N . ILE A 1 294 ? -3.690 4.627 1.912 1.00 94.06 294 ILE A N 1
ATOM 2434 C CA . ILE A 1 294 ? -4.139 3.402 2.591 1.00 94.06 294 ILE A CA 1
ATOM 2435 C C . ILE A 1 294 ? -5.377 3.584 3.485 1.00 94.06 294 ILE A C 1
ATOM 2437 O O . ILE A 1 294 ? -6.120 2.627 3.714 1.00 94.06 294 ILE A O 1
ATOM 2441 N N . LEU A 1 295 ? -5.622 4.809 3.966 1.00 96.12 295 LEU A N 1
ATOM 2442 C CA . LEU A 1 295 ? -6.758 5.120 4.826 1.00 96.12 295 LEU A CA 1
ATOM 2443 C C . LEU A 1 295 ? -8.110 4.893 4.121 1.00 96.12 295 LEU A C 1
ATOM 2445 O O . LEU A 1 295 ? -8.818 3.959 4.503 1.00 96.12 295 LEU A O 1
ATOM 2449 N N . PRO A 1 296 ? -8.487 5.679 3.096 1.00 95.81 296 PRO A N 1
ATOM 2450 C CA . PRO A 1 296 ? -9.704 5.443 2.332 1.00 95.81 296 PRO A CA 1
ATOM 2451 C C . PRO A 1 296 ? -9.637 4.193 1.450 1.00 95.81 296 PRO A C 1
ATOM 2453 O O . PRO A 1 296 ? -10.688 3.623 1.165 1.00 95.81 296 PRO A O 1
ATOM 2456 N N . LEU A 1 297 ? -8.441 3.760 1.028 1.00 96.00 297 LEU A N 1
ATOM 2457 C CA . LEU A 1 297 ? -8.268 2.565 0.200 1.00 96.00 297 LEU A CA 1
ATOM 2458 C C . LEU A 1 297 ? -8.661 1.285 0.940 1.00 96.00 297 LEU A C 1
ATOM 2460 O O . LEU A 1 297 ? -9.299 0.424 0.347 1.00 96.00 297 LEU A O 1
ATOM 2464 N N . ALA A 1 298 ? -8.251 1.125 2.202 1.00 97.44 298 ALA A N 1
ATOM 2465 C CA . ALA A 1 298 ? -8.380 -0.164 2.881 1.00 97.44 298 ALA A CA 1
ATOM 2466 C C . ALA A 1 298 ? -8.675 -0.079 4.384 1.00 97.44 298 ALA A C 1
ATOM 2468 O O . ALA A 1 298 ? -9.512 -0.847 4.851 1.00 97.44 298 ALA A O 1
ATOM 2469 N N . LEU A 1 299 ? -8.092 0.856 5.145 1.00 98.19 299 LEU A N 1
ATOM 2470 C CA . LEU A 1 299 ? -8.389 0.948 6.584 1.00 98.19 299 LEU A CA 1
ATOM 2471 C C . LEU A 1 299 ? -9.875 1.212 6.855 1.00 98.19 299 LEU A C 1
ATOM 2473 O O . LEU A 1 299 ? -10.484 0.502 7.653 1.00 98.19 299 LEU A O 1
ATOM 2477 N N . LEU A 1 300 ? -10.468 2.201 6.176 1.00 98.12 300 LEU A N 1
ATOM 2478 C CA . LEU A 1 300 ? -11.882 2.538 6.355 1.00 98.12 300 LEU A CA 1
ATOM 2479 C C . LEU A 1 300 ? -12.824 1.433 5.843 1.00 98.12 300 LEU A C 1
ATOM 2481 O O . LEU A 1 300 ? -13.723 1.077 6.601 1.00 98.12 300 LEU A O 1
ATOM 2485 N N . PRO A 1 301 ? -12.627 0.823 4.654 1.00 98.19 301 PRO A N 1
ATOM 2486 C CA . PRO A 1 301 ? -13.418 -0.338 4.227 1.00 98.19 301 PRO A CA 1
ATOM 2487 C C . PRO A 1 301 ? -13.403 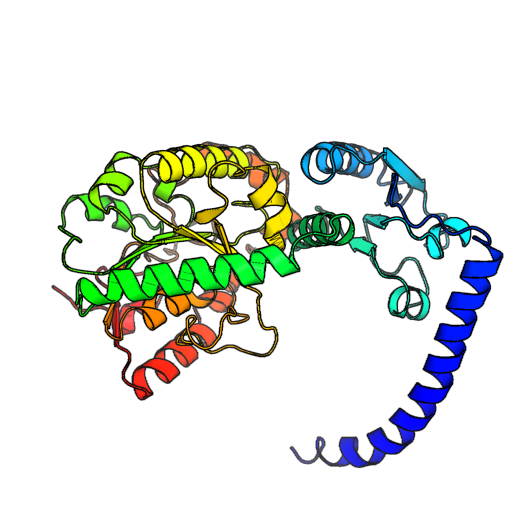-1.512 5.205 1.00 98.19 301 PRO A C 1
ATOM 2489 O O . PRO A 1 301 ? -14.453 -2.092 5.493 1.00 98.19 301 PRO A O 1
ATOM 2492 N N . VAL A 1 302 ? -12.236 -1.848 5.762 1.00 98.50 302 VAL A N 1
ATOM 2493 C CA . VAL A 1 302 ? -12.132 -2.926 6.755 1.00 98.50 302 VAL A CA 1
ATOM 2494 C C . VAL A 1 302 ? -12.837 -2.518 8.050 1.00 98.50 302 VAL A C 1
ATOM 2496 O O . VAL A 1 302 ? -13.638 -3.293 8.566 1.00 98.50 302 VAL A O 1
ATOM 2499 N N . ALA A 1 303 ? -12.634 -1.290 8.538 1.00 98.62 303 ALA A N 1
ATOM 2500 C CA . ALA A 1 303 ? -13.302 -0.794 9.744 1.00 98.62 303 ALA A CA 1
ATOM 2501 C C . ALA A 1 303 ? -14.831 -0.782 9.601 1.00 98.62 303 ALA A C 1
ATOM 2503 O O . ALA A 1 303 ? -15.541 -1.303 10.459 1.00 98.62 303 ALA A O 1
ATOM 2504 N N . CYS A 1 304 ? -15.333 -0.267 8.477 1.00 98.44 304 CYS A N 1
ATOM 2505 C CA . CYS A 1 304 ? -16.760 -0.179 8.170 1.00 98.44 304 CYS A CA 1
ATOM 2506 C C . CYS A 1 304 ? -17.417 -1.547 7.943 1.00 98.44 304 CYS A C 1
ATOM 2508 O O . CYS A 1 304 ? -18.640 -1.646 8.013 1.00 98.44 304 CYS A O 1
ATOM 2510 N N . THR A 1 305 ? -16.624 -2.584 7.651 1.00 98.38 305 THR A N 1
ATOM 2511 C CA . THR A 1 305 ? -17.095 -3.974 7.605 1.00 98.38 305 THR A CA 1
ATOM 2512 C C . THR A 1 305 ? -17.373 -4.515 9.011 1.00 98.38 305 THR A C 1
ATOM 2514 O O . THR A 1 305 ? -18.265 -5.340 9.167 1.00 98.38 305 THR A O 1
ATOM 2517 N N . LEU A 1 306 ? -16.631 -4.053 10.023 1.00 98.31 306 LEU A N 1
ATOM 2518 C CA . LEU A 1 306 ? -16.701 -4.562 11.397 1.00 98.31 306 LEU A CA 1
ATOM 2519 C C . LEU A 1 306 ? -17.655 -3.762 12.291 1.00 98.31 306 LEU A C 1
ATOM 2521 O O . LEU A 1 306 ? -18.310 -4.335 13.155 1.00 98.31 306 LEU A O 1
ATOM 2525 N N . SER A 1 307 ? -17.716 -2.439 12.125 1.00 98.19 307 SER A N 1
ATOM 2526 C CA . SER A 1 307 ? -18.556 -1.572 12.954 1.00 98.19 307 SER A CA 1
ATOM 2527 C C . SER A 1 307 ? -18.980 -0.298 12.218 1.00 98.19 307 SER A C 1
ATOM 2529 O O . SER A 1 307 ? -18.326 0.159 11.279 1.00 98.19 307 SER A O 1
ATOM 2531 N N . LYS A 1 308 ? -20.087 0.296 12.679 1.00 98.12 308 LYS A N 1
ATOM 2532 C CA . LYS A 1 308 ? -20.517 1.646 12.301 1.00 98.12 308 LYS A CA 1
ATOM 2533 C C . LYS A 1 308 ? -19.854 2.752 13.125 1.00 98.12 308 LYS A C 1
ATOM 2535 O O . LYS A 1 308 ? -19.892 3.889 12.677 1.00 98.12 308 LYS A O 1
ATOM 2540 N N . ASN A 1 309 ? -19.221 2.446 14.259 1.00 98.50 309 ASN A N 1
ATOM 2541 C CA . ASN A 1 309 ? -18.525 3.421 15.103 1.00 98.50 309 ASN A CA 1
ATOM 2542 C C . ASN A 1 309 ? -17.007 3.279 14.927 1.00 98.50 309 ASN A C 1
ATOM 2544 O O . ASN A 1 309 ? -16.382 2.369 15.477 1.00 98.50 309 ASN A O 1
ATOM 2548 N N . ILE A 1 310 ? -16.410 4.166 14.133 1.00 98.75 310 ILE A N 1
ATOM 2549 C CA . ILE A 1 310 ? -14.993 4.136 13.774 1.00 98.75 310 ILE A CA 1
ATOM 2550 C C . ILE A 1 310 ? -14.250 5.202 14.574 1.00 98.75 310 ILE A C 1
ATOM 2552 O O . ILE A 1 310 ? -14.535 6.391 14.464 1.00 98.75 310 ILE A O 1
ATOM 2556 N N . TYR A 1 311 ? -13.243 4.778 15.326 1.00 98.62 311 TYR A N 1
ATOM 2557 C CA . TYR A 1 311 ? -12.391 5.639 16.132 1.00 98.62 311 TYR A CA 1
ATOM 2558 C C . TYR A 1 311 ? -10.993 5.692 15.528 1.00 98.62 311 TYR A C 1
ATOM 2560 O O . TYR A 1 311 ? -10.333 4.671 15.356 1.00 98.62 311 TYR A O 1
ATOM 2568 N N . LEU A 1 312 ? -10.537 6.890 15.196 1.00 98.31 312 LEU A N 1
ATOM 2569 C CA . LEU A 1 312 ? -9.268 7.139 14.526 1.00 98.31 312 LEU A CA 1
ATOM 2570 C C . LEU A 1 312 ? -8.226 7.590 15.557 1.00 98.31 312 LEU A C 1
ATOM 2572 O O . LEU A 1 312 ? -8.519 8.453 16.386 1.00 98.31 312 LEU A O 1
ATOM 2576 N N . PHE A 1 313 ? -7.010 7.044 15.494 1.00 97.44 313 PHE A N 1
ATOM 2577 C CA . PHE A 1 313 ? -5.868 7.448 16.323 1.00 97.44 313 PHE A CA 1
ATOM 2578 C C . PHE A 1 313 ? -4.560 7.389 15.515 1.00 97.44 313 PHE A C 1
ATOM 2580 O O . PHE A 1 313 ? -4.442 6.557 14.625 1.00 97.44 313 PHE A O 1
ATOM 2587 N N . GLY A 1 314 ? -3.570 8.245 15.776 1.00 95.56 314 GLY A N 1
ATOM 2588 C CA . GLY A 1 314 ? -2.322 8.278 14.998 1.00 95.56 314 GLY A CA 1
ATOM 2589 C C . GLY A 1 314 ? -2.431 8.964 13.626 1.00 95.56 314 GLY A C 1
ATOM 2590 O O . GLY A 1 314 ? -1.597 8.718 12.757 1.00 95.56 314 GLY A O 1
ATOM 2591 N N . PHE A 1 315 ? -3.455 9.793 13.390 1.00 94.56 315 PHE A N 1
ATOM 2592 C CA . PHE A 1 315 ? -3.682 10.519 12.128 1.00 94.56 315 PHE A CA 1
ATOM 2593 C C . PHE A 1 315 ? -3.369 12.012 12.267 1.00 94.56 315 PHE A C 1
ATOM 2595 O O . PHE A 1 315 ? -4.218 12.878 12.057 1.00 94.56 315 PHE A O 1
ATOM 2602 N N . ASP A 1 316 ? -2.138 12.331 12.660 1.00 93.25 316 ASP A N 1
ATOM 2603 C CA . ASP A 1 316 ? -1.706 13.697 12.978 1.00 93.25 316 ASP A CA 1
ATOM 2604 C C . ASP A 1 316 ? -1.742 14.653 11.780 1.00 93.25 316 ASP A C 1
ATOM 2606 O O . ASP A 1 316 ? -1.921 15.851 11.973 1.00 93.25 316 ASP A O 1
ATOM 2610 N N . GLY A 1 317 ? -1.624 14.148 10.550 1.00 89.31 317 GLY A N 1
ATOM 2611 C CA . GLY A 1 317 ? -1.551 14.979 9.347 1.00 89.31 317 GLY A CA 1
ATOM 2612 C C . GLY A 1 317 ? -0.193 15.668 9.178 1.00 89.31 317 GLY A C 1
ATOM 2613 O O . GLY A 1 317 ? 0.800 15.282 9.795 1.00 89.31 317 GLY A O 1
ATOM 2614 N N . ARG A 1 318 ? -0.146 16.675 8.301 1.00 86.38 318 ARG A N 1
ATOM 2615 C CA . ARG A 1 318 ? 1.069 17.438 7.984 1.00 86.38 318 ARG A CA 1
ATOM 2616 C C . ARG A 1 318 ? 1.070 18.773 8.729 1.00 86.38 318 ARG A C 1
ATOM 2618 O O . ARG A 1 318 ? 0.226 19.624 8.455 1.00 86.38 318 ARG A O 1
ATOM 2625 N N . ALA A 1 319 ? 2.013 18.956 9.647 1.00 86.06 319 ALA A N 1
ATOM 2626 C CA . ALA A 1 319 ? 2.268 20.228 10.313 1.00 86.06 319 ALA A CA 1
ATOM 2627 C C . ALA A 1 319 ? 2.972 21.222 9.358 1.00 86.06 319 ALA A C 1
ATOM 2629 O O . ALA A 1 319 ? 3.585 20.793 8.375 1.00 86.06 319 ALA A O 1
ATOM 2630 N N . PRO A 1 320 ? 2.926 22.545 9.624 1.00 80.44 320 PRO A N 1
ATOM 2631 C CA . PRO A 1 320 ? 3.521 23.557 8.743 1.00 80.44 320 PRO A CA 1
ATOM 2632 C C . PRO A 1 320 ? 4.999 23.320 8.379 1.00 80.44 320 PRO A C 1
ATOM 2634 O O . PRO A 1 320 ? 5.369 23.501 7.217 1.00 80.44 320 PRO A O 1
ATOM 2637 N N . ASP A 1 321 ? 5.806 22.844 9.333 1.00 80.50 321 ASP A N 1
ATOM 2638 C CA . ASP A 1 321 ? 7.262 22.682 9.185 1.00 80.50 321 ASP A CA 1
ATOM 2639 C C . ASP A 1 321 ? 7.700 21.289 8.692 1.00 80.50 321 ASP A C 1
ATOM 2641 O O . ASP A 1 321 ? 8.896 21.019 8.543 1.00 80.50 321 ASP A O 1
ATOM 2645 N N . ASP A 1 322 ? 6.752 20.388 8.416 1.00 80.88 322 ASP A N 1
ATOM 2646 C CA . ASP A 1 322 ? 7.069 19.032 7.961 1.00 80.88 322 ASP A CA 1
ATOM 2647 C C . ASP A 1 322 ? 7.687 19.041 6.555 1.00 80.88 322 ASP A C 1
ATOM 2649 O O . ASP A 1 322 ? 7.171 19.662 5.626 1.00 80.88 322 ASP A O 1
ATOM 2653 N N . GLN A 1 323 ? 8.772 18.292 6.359 1.00 76.19 323 GLN A N 1
ATOM 2654 C CA . GLN A 1 323 ? 9.493 18.264 5.076 1.00 76.19 323 GLN A CA 1
ATOM 2655 C C . GLN A 1 323 ? 8.941 17.233 4.077 1.00 76.19 323 GLN A C 1
ATOM 2657 O O . GLN A 1 323 ? 9.161 17.356 2.876 1.00 76.19 323 GLN A O 1
ATOM 2662 N N . LEU A 1 324 ? 8.207 16.227 4.562 1.00 80.50 324 LEU A N 1
ATOM 2663 C CA . LEU A 1 324 ? 7.631 15.144 3.757 1.00 80.50 324 LEU A CA 1
ATOM 2664 C C . LEU A 1 324 ? 6.093 15.243 3.704 1.00 80.50 324 LEU A C 1
ATOM 2666 O O . LEU A 1 324 ? 5.509 16.278 4.032 1.00 80.50 324 LEU A O 1
ATOM 2670 N N . PHE A 1 325 ? 5.430 14.165 3.268 1.00 74.69 325 PHE A N 1
ATOM 2671 C CA . PHE A 1 325 ? 3.974 14.101 3.089 1.00 74.69 325 PHE A CA 1
ATOM 2672 C C . PHE A 1 325 ? 3.180 14.380 4.371 1.00 74.69 325 PHE A C 1
ATOM 2674 O O . PHE A 1 325 ? 2.124 15.001 4.313 1.00 74.69 325 PHE A O 1
ATOM 2681 N N . TRP A 1 326 ? 3.683 13.917 5.512 1.00 75.38 326 TRP A N 1
ATOM 2682 C CA . TRP A 1 326 ? 3.184 14.166 6.865 1.00 75.38 326 TRP A CA 1
ATOM 2683 C C . TRP A 1 326 ? 4.254 13.718 7.859 1.00 75.38 326 TRP A C 1
ATOM 2685 O O . TRP A 1 326 ? 5.194 12.999 7.493 1.00 75.38 326 TRP A O 1
ATOM 2695 N N . ARG A 1 327 ? 4.113 14.111 9.125 1.00 79.69 327 ARG A N 1
ATOM 2696 C CA . ARG A 1 327 ? 4.999 13.625 10.177 1.00 79.69 327 ARG A CA 1
ATOM 2697 C C . ARG A 1 327 ? 4.678 12.175 10.507 1.00 79.69 327 ARG A C 1
ATOM 2699 O O . ARG A 1 327 ? 3.538 11.836 10.811 1.00 79.69 327 ARG A O 1
ATOM 2706 N N . ASN A 1 328 ? 5.702 11.333 10.491 1.00 79.50 328 ASN A N 1
ATOM 2707 C CA . ASN A 1 328 ? 5.631 9.998 11.066 1.00 79.50 328 ASN A CA 1
ATOM 2708 C C . ASN A 1 328 ? 6.307 9.994 12.442 1.00 79.50 328 ASN A C 1
ATOM 2710 O O . ASN A 1 328 ? 7.179 10.824 12.708 1.00 79.50 328 ASN A O 1
ATOM 2714 N N . SER A 1 329 ? 5.919 9.069 13.320 1.00 83.31 329 SER A N 1
ATOM 2715 C CA . SER A 1 329 ? 6.663 8.852 14.565 1.00 83.31 329 SER A CA 1
ATOM 2716 C C . SER A 1 329 ? 8.034 8.229 14.278 1.00 83.31 329 SER A C 1
ATOM 2718 O O . SER A 1 329 ? 8.140 7.260 13.522 1.00 83.31 329 SER A O 1
ATOM 2720 N N . ASN A 1 330 ? 9.072 8.746 14.944 1.00 82.12 330 ASN A N 1
ATOM 2721 C CA . ASN A 1 330 ? 10.438 8.225 14.853 1.00 82.12 330 ASN A CA 1
ATOM 2722 C C . ASN A 1 330 ? 10.527 6.775 15.362 1.00 82.12 330 ASN A C 1
ATOM 2724 O O . ASN A 1 330 ? 11.268 5.975 14.797 1.00 82.12 330 ASN A O 1
ATOM 2728 N N . LYS A 1 331 ? 9.744 6.422 16.395 1.00 88.56 331 LYS A N 1
ATOM 2729 C CA . LYS A 1 331 ? 9.693 5.058 16.955 1.00 88.56 331 LYS A CA 1
ATOM 2730 C C . LYS A 1 331 ? 9.046 4.066 15.982 1.00 88.56 331 LYS A C 1
ATOM 2732 O O . LYS A 1 331 ? 9.436 2.905 15.931 1.00 88.56 331 LYS A O 1
ATOM 2737 N N . HIS A 1 332 ? 8.090 4.533 15.176 1.00 88.88 332 HIS A N 1
ATOM 2738 C CA . HIS A 1 332 ? 7.218 3.684 14.360 1.00 88.88 332 HIS A CA 1
ATOM 2739 C C . HIS A 1 332 ? 7.513 3.739 12.856 1.00 88.88 332 HIS A C 1
ATOM 2741 O O . HIS A 1 332 ? 6.712 3.244 12.076 1.00 88.88 332 HIS A O 1
ATOM 2747 N N . THR A 1 333 ? 8.580 4.395 12.394 1.00 90.38 333 THR A N 1
ATOM 2748 C CA . THR A 1 333 ? 8.904 4.522 10.955 1.00 90.38 333 THR A CA 1
ATOM 2749 C C . THR A 1 333 ? 10.400 4.461 10.730 1.00 90.38 333 THR A C 1
ATOM 2751 O O . THR A 1 333 ? 11.141 5.020 11.526 1.00 90.38 333 THR A O 1
ATOM 2754 N N . TYR A 1 334 ? 10.846 3.828 9.644 1.00 94.06 334 TYR A N 1
ATOM 2755 C CA . TYR A 1 334 ? 12.257 3.628 9.286 1.00 94.06 334 TYR A CA 1
ATOM 2756 C C . TYR A 1 334 ? 12.921 4.877 8.685 1.00 94.06 334 TYR A C 1
ATOM 2758 O O . TYR A 1 334 ? 13.349 4.881 7.530 1.00 94.06 334 TYR A O 1
ATOM 2766 N N . LEU A 1 335 ? 12.956 5.971 9.451 1.00 91.19 335 LEU A N 1
ATOM 2767 C CA . LEU A 1 335 ? 13.487 7.260 8.997 1.00 91.19 335 LEU A CA 1
ATOM 2768 C C . LEU A 1 335 ? 14.955 7.187 8.561 1.00 91.19 335 LEU A C 1
ATOM 2770 O O . LEU A 1 335 ? 15.347 7.891 7.636 1.00 91.19 335 LEU A O 1
ATOM 2774 N N . GLU A 1 336 ? 15.733 6.287 9.158 1.00 94.62 336 GLU A N 1
ATOM 2775 C CA . GLU A 1 336 ? 17.122 6.010 8.789 1.00 94.62 336 GLU A CA 1
ATOM 2776 C C . GLU A 1 336 ? 17.296 5.505 7.345 1.00 94.62 336 GLU A C 1
ATOM 2778 O O . GLU A 1 336 ? 18.380 5.633 6.788 1.00 94.62 336 GLU A O 1
ATOM 2783 N N . TYR A 1 337 ? 16.241 4.973 6.715 1.00 96.38 337 TYR A N 1
ATOM 2784 C CA . TYR A 1 337 ? 16.271 4.480 5.331 1.00 96.38 337 TYR A CA 1
ATOM 2785 C C . TYR A 1 337 ? 15.568 5.414 4.336 1.00 96.38 337 TYR A C 1
ATOM 2787 O O . TYR A 1 337 ? 15.438 5.074 3.158 1.00 96.38 337 TYR A O 1
ATOM 2795 N N . MET A 1 338 ? 15.090 6.582 4.781 1.00 93.62 338 MET A N 1
ATOM 2796 C CA . MET A 1 338 ? 14.335 7.502 3.924 1.00 93.62 338 MET A CA 1
ATOM 2797 C C . MET A 1 338 ? 15.186 8.122 2.818 1.00 93.62 338 MET A C 1
ATOM 2799 O O . MET A 1 338 ? 14.698 8.258 1.699 1.00 93.62 338 MET A O 1
ATOM 2803 N N . GLU A 1 339 ? 16.442 8.464 3.102 1.00 94.62 339 GLU A N 1
ATOM 2804 C CA . GLU A 1 339 ? 17.335 9.060 2.103 1.00 94.62 339 GLU A CA 1
ATOM 2805 C C . GLU A 1 339 ? 17.590 8.091 0.938 1.00 94.62 339 GLU A C 1
ATOM 2807 O O . GLU A 1 339 ? 17.453 8.458 -0.229 1.00 94.62 339 GLU A O 1
ATOM 2812 N N . ASP A 1 340 ? 17.877 6.825 1.245 1.00 96.00 340 ASP A N 1
ATOM 2813 C CA . ASP A 1 340 ? 18.081 5.786 0.232 1.00 96.00 340 ASP A CA 1
ATOM 2814 C C . ASP A 1 340 ? 16.799 5.496 -0.555 1.00 96.00 340 ASP A C 1
ATOM 2816 O O . ASP A 1 340 ? 16.845 5.304 -1.772 1.00 96.00 340 ASP A O 1
ATOM 2820 N N . LEU A 1 341 ? 15.638 5.520 0.110 1.00 96.50 341 LEU A N 1
ATOM 2821 C CA . LEU A 1 341 ? 14.344 5.395 -0.558 1.00 96.50 341 LEU A CA 1
ATOM 2822 C C . LEU A 1 341 ? 14.115 6.547 -1.553 1.00 96.50 341 LEU A C 1
ATOM 2824 O O . LEU A 1 341 ? 13.669 6.307 -2.675 1.00 96.50 341 LEU A O 1
ATOM 2828 N N . GLN A 1 342 ? 14.454 7.783 -1.173 1.00 95.69 342 GLN A N 1
ATOM 2829 C CA . GLN A 1 342 ? 14.344 8.954 -2.048 1.00 95.69 342 GLN A CA 1
ATOM 2830 C C . GLN A 1 342 ? 15.284 8.873 -3.249 1.00 95.69 342 GLN A C 1
ATOM 2832 O O . GLN A 1 342 ? 14.858 9.148 -4.372 1.00 95.69 342 GLN A O 1
ATOM 2837 N N . LYS A 1 343 ? 16.527 8.427 -3.037 1.00 96.44 343 LYS A N 1
ATOM 2838 C CA . LYS A 1 343 ? 17.498 8.195 -4.116 1.00 96.44 343 LYS A CA 1
ATOM 2839 C C . LYS A 1 343 ? 17.049 7.099 -5.084 1.00 96.44 343 LYS A C 1
ATOM 2841 O O . LYS A 1 343 ? 17.290 7.219 -6.280 1.00 96.44 343 LYS A O 1
ATOM 2846 N N . ALA A 1 344 ? 16.385 6.054 -4.588 1.00 97.25 344 ALA A N 1
ATOM 2847 C CA . ALA A 1 344 ? 15.895 4.950 -5.412 1.00 97.25 344 ALA A CA 1
ATOM 2848 C C . ALA A 1 344 ? 14.646 5.308 -6.243 1.00 97.25 344 ALA A C 1
ATOM 2850 O O . ALA A 1 344 ? 14.437 4.725 -7.312 1.00 97.25 344 ALA A O 1
ATOM 2851 N N . HIS A 1 345 ? 13.821 6.255 -5.782 1.00 96.88 345 HIS A N 1
ATOM 2852 C CA . HIS A 1 345 ? 12.547 6.616 -6.424 1.00 96.88 345 HIS A CA 1
ATOM 2853 C C . HIS A 1 345 ? 12.362 8.139 -6.618 1.00 96.88 345 HIS A C 1
ATOM 2855 O O . HIS A 1 345 ? 11.322 8.686 -6.242 1.00 96.88 345 HIS A O 1
ATOM 2861 N N . PRO A 1 346 ? 13.324 8.857 -7.222 1.00 95.75 346 PRO A N 1
ATOM 2862 C CA . PRO A 1 346 ? 13.314 10.316 -7.308 1.00 95.75 346 PRO A CA 1
ATOM 2863 C C . PRO A 1 346 ? 12.073 10.867 -8.017 1.00 95.75 346 PRO A C 1
ATOM 2865 O O . PRO A 1 346 ? 11.511 11.860 -7.558 1.00 95.75 346 PRO A O 1
ATOM 2868 N N . SER A 1 347 ? 11.584 10.216 -9.082 1.00 94.12 347 SER A N 1
ATOM 2869 C CA . SER A 1 347 ? 10.386 10.682 -9.795 1.00 94.12 347 SER A CA 1
ATOM 2870 C C . SER A 1 347 ? 9.141 10.705 -8.904 1.00 94.12 347 SER A C 1
ATOM 2872 O O . SER A 1 347 ? 8.381 11.674 -8.929 1.00 94.12 347 SER A O 1
ATOM 2874 N N . PHE A 1 348 ? 8.963 9.681 -8.060 1.00 93.38 348 PHE A N 1
ATOM 2875 C CA . PHE A 1 348 ? 7.848 9.604 -7.114 1.00 93.38 348 PHE A CA 1
ATOM 2876 C C . PHE A 1 348 ? 7.858 10.798 -6.153 1.00 93.38 348 PHE A C 1
ATOM 2878 O O . PHE A 1 348 ? 6.852 11.500 -6.012 1.00 93.38 348 PHE A O 1
ATOM 2885 N N . PHE A 1 349 ? 9.008 11.071 -5.530 1.00 92.06 349 PHE A N 1
ATOM 2886 C CA . PHE A 1 349 ? 9.134 12.180 -4.587 1.00 92.06 349 PHE A CA 1
ATOM 2887 C C . PHE A 1 349 ? 8.993 13.531 -5.284 1.00 92.06 349 PHE A C 1
ATOM 2889 O O . PHE A 1 349 ? 8.232 14.361 -4.805 1.00 92.06 349 PHE A O 1
ATOM 2896 N N . ASN A 1 350 ? 9.610 13.732 -6.448 1.00 91.25 350 ASN A N 1
ATOM 2897 C CA . ASN A 1 350 ? 9.489 14.983 -7.202 1.00 91.25 350 ASN A CA 1
ATOM 2898 C C . ASN A 1 350 ? 8.040 15.265 -7.634 1.00 91.25 350 ASN A C 1
ATOM 2900 O O . ASN A 1 350 ? 7.575 16.404 -7.577 1.00 91.25 350 ASN A O 1
ATOM 2904 N N . TYR A 1 351 ? 7.300 14.231 -8.043 1.00 88.81 351 TYR A N 1
ATOM 2905 C CA . TYR A 1 351 ? 5.914 14.369 -8.487 1.00 88.81 351 TYR A CA 1
ATOM 2906 C C . TYR A 1 351 ? 4.950 14.717 -7.342 1.00 88.81 351 TYR A C 1
ATOM 2908 O O . TYR A 1 351 ? 4.042 15.548 -7.510 1.00 88.81 351 TYR A O 1
ATOM 2916 N N . HIS A 1 352 ? 5.128 14.072 -6.183 1.00 85.50 352 HIS A N 1
ATOM 2917 C CA . HIS A 1 352 ? 4.224 14.208 -5.040 1.00 85.50 352 HIS A CA 1
ATOM 2918 C C . HIS A 1 352 ? 4.646 15.302 -4.036 1.00 85.50 352 HIS A C 1
ATOM 2920 O O . HIS A 1 352 ? 3.767 15.888 -3.402 1.00 85.50 352 HIS A O 1
ATOM 2926 N N . LEU A 1 353 ? 5.940 15.625 -3.921 1.00 82.62 353 LEU A N 1
ATOM 2927 C CA . LEU A 1 353 ? 6.517 16.701 -3.091 1.00 82.62 353 LEU A CA 1
ATOM 2928 C C . LEU A 1 353 ? 6.978 17.889 -3.952 1.00 82.62 353 LEU A C 1
ATOM 2930 O O . LEU A 1 353 ? 8.084 18.399 -3.802 1.00 82.62 353 LEU A O 1
ATOM 2934 N N . SER A 1 354 ? 6.127 18.331 -4.876 1.00 74.94 354 SER A N 1
ATOM 2935 C CA . SER A 1 354 ? 6.424 19.482 -5.735 1.00 74.94 354 SER A CA 1
ATOM 2936 C C . SER A 1 354 ? 6.730 20.736 -4.906 1.00 74.94 354 SER A C 1
ATOM 2938 O O . SER A 1 354 ? 5.894 21.160 -4.105 1.00 74.94 354 SER A O 1
ATOM 2940 N N . GLU A 1 355 ? 7.854 21.405 -5.183 1.00 72.12 355 GLU A N 1
ATOM 2941 C CA . GLU A 1 355 ? 8.239 22.670 -4.530 1.00 72.12 355 GLU A CA 1
ATOM 2942 C C . GLU A 1 355 ? 7.151 23.750 -4.652 1.00 72.12 355 GLU A C 1
ATOM 2944 O O . GLU A 1 355 ? 6.908 24.500 -3.708 1.00 72.12 355 GLU A O 1
ATOM 2949 N N . ASN A 1 356 ? 6.428 23.759 -5.778 1.00 78.62 356 ASN A N 1
ATOM 2950 C CA . ASN A 1 356 ? 5.363 24.724 -6.065 1.00 78.62 356 ASN A CA 1
ATOM 2951 C C . ASN A 1 356 ? 4.083 24.539 -5.220 1.00 78.62 356 ASN A C 1
ATOM 2953 O O . ASN A 1 356 ? 3.305 25.480 -5.089 1.00 78.62 356 ASN A O 1
ATOM 2957 N N . ASP A 1 357 ? 3.830 23.347 -4.664 1.00 79.88 357 ASP A N 1
ATOM 2958 C CA . ASP A 1 357 ? 2.716 23.103 -3.731 1.00 79.88 357 ASP A CA 1
ATOM 2959 C C . ASP A 1 357 ? 3.042 21.904 -2.833 1.00 79.88 357 ASP A C 1
ATOM 2961 O O . ASP A 1 357 ? 2.662 20.762 -3.109 1.00 79.88 357 ASP A O 1
ATOM 2965 N N . LYS A 1 358 ? 3.706 22.187 -1.707 1.00 77.44 358 LYS A N 1
ATOM 2966 C CA . LYS A 1 358 ? 4.074 21.186 -0.691 1.00 77.44 358 LYS A CA 1
ATOM 2967 C C . LYS A 1 358 ? 2.868 20.444 -0.092 1.00 77.44 358 LYS A C 1
ATOM 2969 O O . LYS A 1 358 ? 3.040 19.396 0.520 1.00 77.44 358 LYS A O 1
ATOM 2974 N N . ASN A 1 359 ? 1.647 20.960 -0.265 1.00 81.19 359 ASN A N 1
ATOM 2975 C CA . ASN A 1 359 ? 0.413 20.343 0.223 1.00 81.19 359 ASN A CA 1
ATOM 2976 C C . ASN A 1 359 ? -0.375 19.610 -0.874 1.00 81.19 359 ASN A C 1
ATOM 2978 O O . ASN A 1 359 ? -1.422 19.041 -0.566 1.00 81.19 359 ASN A O 1
ATOM 2982 N N . LYS A 1 360 ? 0.098 19.586 -2.130 1.00 84.25 360 LYS A N 1
ATOM 2983 C CA . LYS A 1 360 ? -0.603 18.961 -3.268 1.00 84.25 360 LYS A CA 1
ATOM 2984 C C . LYS A 1 360 ? -1.036 17.531 -2.956 1.00 84.25 360 LYS A C 1
ATOM 2986 O O . LYS A 1 360 ? -2.205 17.187 -3.122 1.00 84.25 360 LYS A O 1
ATOM 2991 N N . TYR A 1 361 ? -0.105 16.706 -2.475 1.00 83.00 361 TYR A N 1
ATOM 2992 C CA . TYR A 1 361 ? -0.405 15.312 -2.163 1.00 83.00 361 TYR A CA 1
ATOM 2993 C C . TYR A 1 361 ? -1.413 15.188 -1.018 1.00 83.00 361 TYR A C 1
ATOM 2995 O O . TYR A 1 361 ? -2.428 14.512 -1.178 1.00 83.00 361 TYR A O 1
ATOM 3003 N N . VAL A 1 362 ? -1.201 15.908 0.089 1.00 84.00 362 VAL A N 1
ATOM 3004 C CA . VAL A 1 362 ? -2.117 15.912 1.243 1.00 84.00 362 VAL A CA 1
ATOM 3005 C C . VAL A 1 362 ? -3.527 16.324 0.828 1.00 84.00 362 VAL A C 1
ATOM 3007 O O . VAL A 1 362 ? -4.476 15.632 1.173 1.00 84.00 362 VAL A O 1
ATOM 3010 N N . LYS A 1 363 ? -3.686 17.376 0.018 1.00 85.25 363 LYS A N 1
ATOM 3011 C CA . LYS A 1 363 ? -4.994 17.784 -0.524 1.00 85.25 363 LYS A CA 1
ATOM 3012 C C . LYS A 1 363 ? -5.614 16.699 -1.409 1.00 85.25 363 LYS A C 1
ATOM 3014 O O . LYS A 1 363 ? -6.823 16.517 -1.388 1.00 85.25 363 LYS A O 1
ATOM 3019 N N . SER A 1 364 ? -4.809 15.961 -2.173 1.00 84.06 364 SER A N 1
ATOM 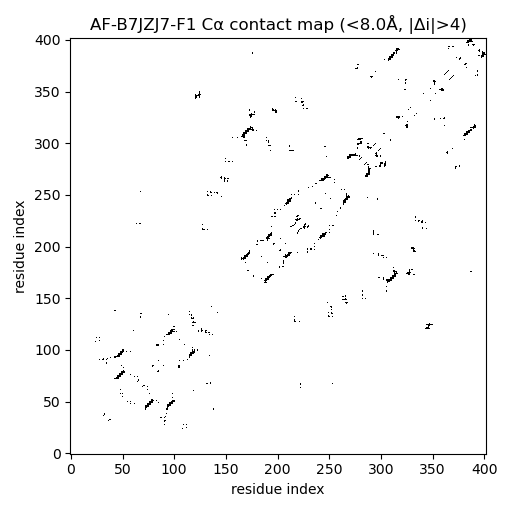3020 C CA . SER A 1 364 ? -5.331 14.915 -3.060 1.00 84.06 364 SER A CA 1
ATOM 3021 C C . SER A 1 364 ? -5.847 13.676 -2.316 1.00 84.06 364 SER A C 1
ATOM 3023 O O . SER A 1 364 ? -6.816 13.071 -2.763 1.00 84.06 364 SER A O 1
ATOM 3025 N N . VAL A 1 365 ? -5.239 13.309 -1.179 1.00 83.19 365 VAL A N 1
ATOM 3026 C CA . VAL A 1 365 ? -5.585 12.075 -0.436 1.00 83.19 365 VAL A CA 1
ATOM 3027 C C . VAL A 1 365 ? -6.344 12.321 0.875 1.00 83.19 365 VAL A C 1
ATOM 3029 O O . VAL A 1 365 ? -7.053 11.438 1.352 1.00 83.19 365 VAL A O 1
ATOM 3032 N N . HIS A 1 366 ? -6.231 13.522 1.441 1.00 83.81 366 HIS A N 1
ATOM 3033 C CA . HIS A 1 366 ? -6.883 13.983 2.672 1.00 83.81 366 HIS A CA 1
ATOM 3034 C C . HIS A 1 366 ? -7.612 15.326 2.481 1.00 83.81 366 HIS A C 1
ATOM 3036 O O . HIS A 1 366 ? -7.779 16.077 3.440 1.00 83.81 366 HIS A O 1
ATOM 3042 N N . GLY A 1 367 ? -8.004 15.660 1.250 1.00 86.12 367 GLY A N 1
ATOM 3043 C CA . GLY A 1 367 ? -8.849 16.818 0.938 1.00 86.12 367 GLY A CA 1
ATOM 3044 C C . GLY A 1 367 ? -10.275 16.412 0.572 1.00 86.12 367 GLY A C 1
ATOM 3045 O O . GLY A 1 367 ? -10.767 15.374 1.012 1.00 86.12 367 GLY A O 1
ATOM 3046 N N . ASP A 1 368 ? -10.931 17.228 -0.247 1.00 88.88 368 ASP A N 1
ATOM 3047 C CA . ASP A 1 368 ? -12.386 17.217 -0.455 1.00 88.88 368 ASP A CA 1
ATOM 3048 C C . ASP A 1 368 ? -12.975 15.843 -0.797 1.00 88.88 368 ASP A C 1
ATOM 3050 O O . ASP A 1 368 ? -14.038 15.497 -0.291 1.00 88.88 368 ASP A O 1
ATOM 3054 N N . VAL A 1 369 ? -12.264 15.021 -1.577 1.00 90.81 369 VAL A N 1
ATOM 3055 C CA . VAL A 1 369 ? -12.720 13.662 -1.919 1.00 90.81 369 VAL A CA 1
ATOM 3056 C C . VAL A 1 369 ? -12.892 12.800 -0.667 1.00 90.81 369 VAL A C 1
ATOM 3058 O O . VAL A 1 369 ? -13.895 12.104 -0.541 1.00 90.81 369 VAL A O 1
ATOM 3061 N N . LEU A 1 370 ? -11.944 12.837 0.276 1.00 94.12 370 LEU A N 1
ATOM 3062 C CA . LEU A 1 370 ? -12.061 12.069 1.517 1.00 94.12 370 LEU A CA 1
ATOM 3063 C C . LEU A 1 370 ? -13.221 12.588 2.374 1.00 94.12 370 LEU A C 1
ATOM 3065 O O . LEU A 1 370 ? -13.960 11.781 2.933 1.00 94.12 370 LEU A O 1
ATOM 3069 N N . ASP A 1 371 ? -13.395 13.908 2.460 1.00 95.38 371 ASP A N 1
ATOM 3070 C CA . ASP A 1 371 ? -14.474 14.507 3.253 1.00 95.38 371 ASP A CA 1
ATOM 3071 C C . ASP A 1 371 ? -15.840 14.131 2.684 1.00 95.38 371 ASP A C 1
ATOM 3073 O O . ASP A 1 371 ? -16.706 13.674 3.422 1.00 95.38 371 ASP A O 1
ATOM 3077 N N . GLU A 1 372 ? -15.996 14.230 1.361 1.00 95.75 372 GLU A N 1
ATOM 3078 C CA . GLU A 1 372 ? -17.201 13.815 0.647 1.00 95.75 372 GLU 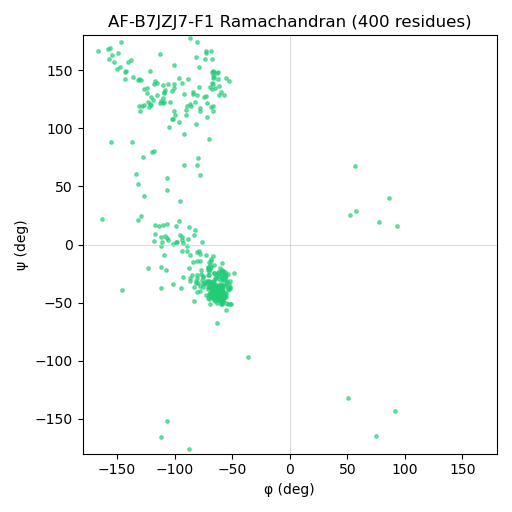A CA 1
ATOM 3079 C C . GLU A 1 372 ? -17.536 12.352 0.954 1.00 95.75 372 GLU A C 1
ATOM 3081 O O . GLU A 1 372 ? -18.683 12.035 1.268 1.00 95.75 372 GLU A O 1
ATOM 3086 N N . LYS A 1 373 ? -16.539 11.455 0.930 1.00 96.38 373 LYS A N 1
ATOM 3087 C CA . LYS A 1 373 ? -16.773 10.023 1.178 1.00 96.38 373 LYS A CA 1
ATOM 3088 C C . LYS A 1 373 ? -17.073 9.699 2.634 1.00 96.38 373 LYS A C 1
ATOM 3090 O O . LYS A 1 373 ? -17.874 8.801 2.887 1.00 96.38 373 LYS A O 1
ATOM 3095 N N . LEU A 1 374 ? -16.490 10.432 3.577 1.00 97.38 374 LEU A N 1
ATOM 3096 C CA . LEU A 1 374 ? -16.861 10.331 4.987 1.00 97.38 374 LEU A CA 1
ATOM 3097 C C . LEU A 1 374 ? -18.290 10.840 5.212 1.00 97.38 374 LEU A C 1
ATOM 3099 O O . LEU A 1 374 ? -19.077 10.141 5.840 1.00 97.38 374 LEU A O 1
ATOM 3103 N N . MET A 1 375 ? -18.660 11.979 4.620 1.00 97.44 375 MET A N 1
ATOM 3104 C CA . MET A 1 375 ? -20.018 12.529 4.696 1.00 97.44 375 MET A CA 1
ATOM 3105 C C . MET A 1 375 ? -21.067 11.606 4.059 1.00 97.44 375 MET A C 1
ATOM 3107 O O . MET A 1 375 ? -22.164 11.462 4.597 1.00 97.44 375 MET A O 1
ATOM 3111 N N . ASP A 1 376 ? -20.748 10.964 2.929 1.00 97.62 376 ASP A N 1
ATOM 3112 C CA . ASP A 1 376 ? -21.592 9.931 2.311 1.00 97.62 376 ASP A CA 1
ATOM 3113 C C . ASP A 1 376 ? -21.901 8.809 3.313 1.00 97.62 376 ASP A C 1
ATOM 3115 O O . ASP A 1 376 ? -23.063 8.461 3.519 1.00 97.62 376 ASP A O 1
ATOM 3119 N N . ALA A 1 377 ? -20.869 8.276 3.971 1.00 98.12 377 ALA A N 1
ATOM 3120 C CA . ALA A 1 377 ? -21.016 7.216 4.961 1.00 98.12 377 ALA A CA 1
ATOM 3121 C C . ALA A 1 377 ? -21.765 7.689 6.223 1.00 98.12 377 ALA A C 1
ATOM 3123 O O . ALA A 1 377 ? -22.623 6.969 6.735 1.00 98.12 377 ALA A O 1
ATOM 3124 N N . GLU A 1 378 ? -21.504 8.910 6.694 1.00 98.44 378 GLU A N 1
ATOM 3125 C CA . GLU A 1 378 ? -22.182 9.512 7.852 1.00 98.44 378 GLU A CA 1
ATOM 3126 C C . GLU A 1 378 ? -23.690 9.647 7.631 1.00 98.44 378 GLU A C 1
ATOM 3128 O O . GLU A 1 378 ? -24.484 9.304 8.508 1.00 98.44 378 GLU A O 1
ATOM 3133 N N . ARG A 1 379 ? -24.108 10.040 6.420 1.00 98.12 379 ARG A N 1
ATOM 3134 C CA . ARG A 1 379 ? -25.530 10.080 6.036 1.00 98.12 379 ARG A CA 1
ATOM 3135 C C . ARG A 1 379 ? -26.209 8.713 6.059 1.00 98.12 379 ARG A C 1
ATOM 3137 O O . ARG A 1 379 ? -27.423 8.645 6.224 1.00 98.12 379 ARG A O 1
ATOM 3144 N N . GLU A 1 380 ? -25.449 7.633 5.908 1.00 97.81 380 GLU A N 1
ATOM 3145 C CA . GLU A 1 380 ? -25.955 6.258 5.980 1.00 97.81 380 GLU A CA 1
ATOM 3146 C C . GLU A 1 380 ? -25.794 5.631 7.387 1.00 97.81 380 GLU A C 1
ATOM 3148 O O . GLU A 1 380 ? -26.056 4.439 7.601 1.00 97.81 380 GLU A O 1
ATOM 3153 N N . GLY A 1 381 ? -25.395 6.441 8.373 1.00 98.00 381 GLY A N 1
ATOM 3154 C CA . GLY A 1 381 ? -25.355 6.080 9.789 1.00 98.00 381 GLY A CA 1
ATOM 3155 C C . GLY A 1 381 ? -24.020 5.529 10.288 1.00 98.00 381 GLY A C 1
ATOM 3156 O O . GLY A 1 381 ? -24.002 4.918 11.353 1.00 98.00 381 GLY A O 1
ATOM 3157 N N . 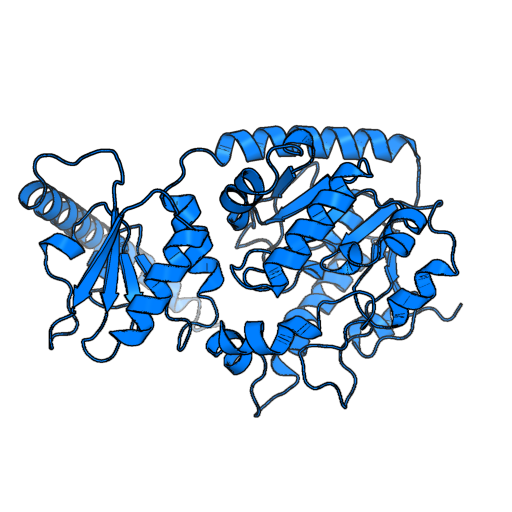TRP A 1 382 ? -22.925 5.700 9.544 1.00 98.44 382 TRP A N 1
ATOM 3158 C CA . TRP A 1 382 ? -21.577 5.494 10.085 1.00 98.44 382 TRP A CA 1
ATOM 3159 C C . TRP A 1 382 ? -21.146 6.712 10.910 1.00 98.44 382 TRP A C 1
ATOM 3161 O O . TRP A 1 382 ? -21.588 7.831 10.674 1.00 98.44 382 TRP A O 1
ATOM 3171 N N . GLN A 1 383 ? -20.266 6.501 11.878 1.00 98.25 383 GLN A N 1
ATOM 3172 C CA . GLN A 1 383 ? -19.676 7.545 12.703 1.00 98.25 383 GLN A CA 1
ATOM 3173 C C . GLN A 1 383 ? -18.159 7.428 12.650 1.00 98.25 383 GLN A C 1
ATOM 3175 O O . GLN A 1 383 ? -17.607 6.340 12.813 1.00 98.25 383 GLN A O 1
ATOM 3180 N N . PHE A 1 384 ? -17.487 8.558 12.448 1.00 98.31 384 PHE A N 1
ATOM 3181 C CA . PHE A 1 384 ? -16.032 8.654 12.473 1.00 98.31 384 PHE A CA 1
ATOM 3182 C C . PHE A 1 384 ? -15.633 9.639 13.563 1.00 98.31 384 PHE A C 1
ATOM 3184 O O . PHE A 1 384 ? -16.026 10.802 13.522 1.00 98.31 384 PHE A O 1
ATOM 3191 N N . ILE A 1 385 ? -14.859 9.171 14.537 1.00 98.12 385 ILE A N 1
ATOM 3192 C CA . ILE A 1 385 ? -14.479 9.933 15.723 1.00 98.12 385 ILE A CA 1
ATOM 3193 C C . ILE A 1 385 ? -12.963 10.009 15.782 1.00 98.12 385 ILE A C 1
ATOM 3195 O O . ILE A 1 385 ? -12.267 8.999 15.853 1.00 98.12 385 ILE A O 1
ATOM 3199 N N . MET A 1 386 ? -12.444 11.227 15.775 1.00 97.62 386 MET A N 1
ATOM 3200 C CA . MET A 1 386 ? -11.026 11.497 15.912 1.00 97.62 386 MET A CA 1
ATOM 3201 C C . MET A 1 386 ? -10.681 11.641 17.400 1.00 97.62 386 MET A C 1
ATOM 3203 O O . MET A 1 386 ? -11.206 12.515 18.086 1.00 97.62 386 MET A O 1
ATOM 3207 N N . LEU A 1 387 ? -9.801 10.771 17.902 1.00 96.81 387 LEU A N 1
ATOM 3208 C CA . LEU A 1 387 ? -9.430 10.666 19.320 1.00 96.81 387 LEU A CA 1
ATOM 3209 C C . LEU A 1 387 ? -8.249 11.556 19.750 1.00 96.81 387 LEU A C 1
ATOM 3211 O O . LEU A 1 387 ? -7.856 11.555 20.914 1.00 96.81 387 LEU A O 1
ATOM 3215 N N . HIS A 1 388 ? -7.649 12.304 18.827 1.00 94.81 388 HIS A N 1
ATOM 3216 C CA . HIS A 1 388 ? -6.615 13.293 19.131 1.00 94.81 388 HIS A CA 1
ATOM 3217 C C . HIS A 1 388 ? -6.674 14.450 18.130 1.00 94.81 388 HIS A C 1
ATOM 3219 O O . HIS A 1 388 ? -7.273 14.343 17.062 1.00 94.81 388 HIS A O 1
ATOM 3225 N N . LYS A 1 389 ? -6.017 15.566 18.452 1.00 94.69 389 LYS A N 1
ATOM 3226 C CA . LYS A 1 389 ? -5.912 16.699 17.524 1.00 94.69 389 LYS A CA 1
ATOM 3227 C C . LYS A 1 389 ? -5.111 16.303 16.282 1.00 94.69 389 LYS A C 1
ATOM 3229 O O . LYS A 1 389 ? -4.041 15.713 16.403 1.00 94.69 389 LYS A O 1
ATOM 3234 N N . SER A 1 390 ? -5.614 16.677 15.112 1.00 94.25 390 SER A N 1
ATOM 3235 C CA . SER A 1 390 ? -4.967 16.475 13.814 1.00 94.25 390 SER A CA 1
ATOM 3236 C C . SER A 1 390 ? -4.756 17.820 13.125 1.00 94.25 390 SER A C 1
ATOM 3238 O O . SER A 1 390 ? -5.555 18.738 13.305 1.00 94.25 390 SER A O 1
ATOM 3240 N N . TRP A 1 391 ? -3.711 17.938 12.315 1.00 92.31 391 TRP A N 1
ATOM 3241 C CA . TRP A 1 391 ? -3.500 19.047 11.385 1.00 92.31 391 TRP A CA 1
ATOM 3242 C C . TRP A 1 391 ? -4.356 18.925 10.121 1.00 92.31 391 TRP A C 1
ATOM 3244 O O . TRP A 1 391 ? -4.510 19.902 9.394 1.00 92.31 391 TRP A O 1
ATOM 3254 N N . THR A 1 392 ? -4.938 17.751 9.858 1.00 91.19 392 THR A N 1
ATOM 3255 C CA . THR A 1 392 ? -5.819 17.533 8.708 1.00 91.19 392 THR A CA 1
ATOM 3256 C C . THR A 1 392 ? -7.212 18.109 8.997 1.00 91.19 392 THR A C 1
ATOM 3258 O O . THR A 1 392 ? -7.907 17.586 9.876 1.00 91.19 392 THR A O 1
ATOM 3261 N N . PRO A 1 393 ? -7.688 19.118 8.237 1.00 92.06 393 PRO A N 1
ATOM 3262 C CA . PRO A 1 393 ? -8.964 19.788 8.516 1.00 92.06 393 PRO A CA 1
ATOM 3263 C C . PRO A 1 393 ? -10.173 18.844 8.578 1.00 92.06 393 PRO A C 1
ATOM 3265 O O . PRO A 1 393 ? -11.063 19.011 9.406 1.00 92.06 393 PRO A O 1
ATOM 3268 N N . ILE A 1 394 ? -10.193 17.806 7.740 1.00 92.88 394 ILE A N 1
ATOM 3269 C CA . ILE A 1 394 ? -11.276 16.809 7.680 1.00 92.88 394 ILE A CA 1
ATOM 3270 C C . ILE A 1 394 ? -11.414 16.029 8.989 1.00 92.88 394 ILE A C 1
ATOM 3272 O O . ILE A 1 394 ? -12.530 15.715 9.406 1.00 92.88 394 ILE A O 1
ATOM 3276 N N . PHE A 1 395 ? -10.297 15.726 9.652 1.00 94.25 395 PHE A N 1
ATOM 3277 C CA . PHE A 1 395 ? -10.308 15.017 10.930 1.00 94.25 395 PHE A CA 1
ATOM 3278 C C . PHE A 1 395 ? -10.621 15.952 12.096 1.00 94.25 395 PHE A C 1
ATOM 3280 O O . PHE A 1 395 ? -11.246 15.520 13.059 1.00 94.25 395 PHE A O 1
ATOM 3287 N N . GLN A 1 396 ? -10.283 17.242 11.995 1.00 93.94 396 GLN A N 1
ATOM 3288 C CA . GLN A 1 396 ? -10.674 18.239 12.999 1.00 93.94 396 GLN A CA 1
ATOM 3289 C C . GLN A 1 396 ? -12.197 18.376 13.117 1.00 93.94 396 GLN A C 1
ATOM 3291 O O . GLN A 1 396 ? -12.701 18.491 14.229 1.00 93.94 396 GLN A O 1
ATOM 3296 N N . LYS A 1 397 ? -12.941 18.274 12.003 1.00 94.88 397 LYS A N 1
ATOM 3297 C CA . LYS A 1 397 ? -14.421 18.260 12.005 1.00 94.88 397 LYS A CA 1
ATOM 3298 C C . LYS A 1 397 ? -15.020 17.114 12.831 1.00 94.88 397 LYS A C 1
ATOM 3300 O O . LYS A 1 397 ? -16.175 17.188 13.230 1.00 94.88 397 LYS A O 1
ATOM 3305 N N . ARG A 1 398 ? -14.240 16.053 13.046 1.00 96.12 398 ARG A N 1
ATOM 3306 C CA . ARG A 1 398 ? -14.626 14.795 13.700 1.00 96.12 398 ARG A CA 1
ATOM 3307 C C . ARG A 1 398 ? -13.940 14.611 15.056 1.00 96.12 398 ARG A C 1
ATOM 3309 O O . ARG A 1 398 ? -14.036 13.542 15.651 1.00 96.12 398 ARG A O 1
ATOM 3316 N N . TYR A 1 399 ? -13.214 15.623 15.533 1.00 95.81 399 TYR A N 1
ATOM 3317 C CA . TYR A 1 399 ? -12.522 15.583 16.815 1.00 95.81 399 TYR A CA 1
ATOM 3318 C C . TYR A 1 399 ? -13.484 15.867 17.964 1.00 95.81 399 TYR A C 1
ATOM 3320 O O . TYR A 1 399 ? -14.186 16.876 17.962 1.00 95.81 399 TYR A O 1
ATOM 3328 N N . ILE A 1 400 ? -13.471 14.990 18.965 1.00 84.75 400 ILE A N 1
ATOM 3329 C CA . ILE A 1 400 ? -14.205 15.172 20.217 1.00 84.75 400 ILE A CA 1
ATOM 3330 C C . ILE A 1 400 ? -13.165 15.366 21.319 1.00 84.75 400 ILE A C 1
ATOM 3332 O O . ILE A 1 400 ? -12.303 14.508 21.512 1.00 84.75 400 ILE A O 1
ATOM 3336 N N . SER A 1 401 ? -13.222 16.495 22.032 1.00 74.44 401 SER A N 1
ATOM 3337 C CA . SER A 1 401 ? -12.405 16.688 23.233 1.00 74.44 401 SER A CA 1
ATOM 3338 C C . SER A 1 401 ? -12.880 15.719 24.313 1.00 74.44 401 SER A C 1
ATOM 3340 O O . SER A 1 401 ? -14.025 15.830 24.752 1.00 74.44 401 SER A O 1
ATOM 3342 N N . GLN A 1 402 ? -12.019 14.776 24.693 1.00 60.16 402 GLN A N 1
ATOM 3343 C CA . GLN A 1 402 ? -12.228 13.916 25.859 1.00 60.16 402 GLN A CA 1
ATOM 3344 C C . GLN A 1 402 ? -11.767 14.605 27.134 1.00 60.16 402 GLN A C 1
ATOM 3346 O O . GLN A 1 402 ? -10.742 15.327 27.063 1.00 60.16 402 GLN A O 1
#

Secondary structure (DSSP, 8-state):
-HHHHHHHHHHHHHHHHHHHHHHHHHHHHHHHHHHH-SS--SS--EEEEEE-GGGHHHHHHHHHHHHHH-TTSEEEEEEPPTTS---HHHHT-SS-EEE-S-S-SS-HHHHHH---EEE--TTT-TTHHHHHHHHHHHT---HHHHHHHHHHHHHHHHHHHGGG--SEEEEE--SGGGGGGGGS--TTSEEEEEGGGGG-HHHHHHH--SEEE---TTTTSSSSHHHHHHHHHHHHHHHTS--EEEEEGGGHHHHHHH-GGGGGGEEEE-EETT---TT--TTTS--EE--SSHIIIIIHHHHHHH-SEEEEES-----TT-SSSSPPPSTTS-GGGHHHHHHH-HHHHHHHS-TT-TTHHHHHHHSHHHHHHHHHHHHTT-EEEE-S--SSHHHHTTB---